Protein AF-0000000081548781 (afdb_homodimer)

Solvent-accessible surface area (backbone atoms only — not comparable to full-atom values): 22838 Å² total; per-residue (Å²): 124,79,72,76,80,77,74,66,79,88,56,51,27,60,67,35,46,53,49,27,53,53,40,47,52,51,44,53,51,49,54,46,47,46,33,45,69,74,48,73,27,69,34,95,73,59,92,58,48,63,16,21,35,42,41,17,63,51,26,35,45,49,10,48,46,49,34,33,42,48,24,67,35,22,80,77,68,47,96,65,56,68,68,59,28,49,48,49,29,53,51,34,42,48,52,11,49,52,33,33,52,52,13,52,50,29,39,52,49,33,29,58,76,67,71,45,85,73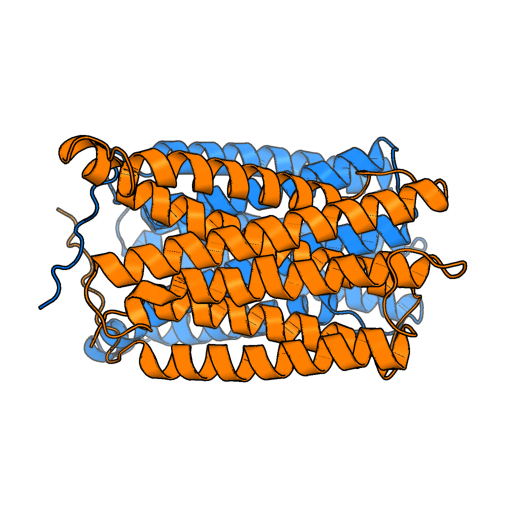,76,52,47,51,39,45,50,41,40,52,54,30,55,51,51,47,51,50,49,52,54,54,45,39,39,37,69,65,56,86,35,49,56,68,70,57,38,62,56,43,46,57,55,50,53,51,50,50,51,51,41,48,51,37,36,50,46,21,51,44,26,44,52,48,48,51,39,55,75,69,66,56,46,86,46,70,68,32,50,52,55,32,49,45,46,52,47,50,51,52,31,53,52,21,42,52,47,30,64,66,34,51,85,118,125,81,73,76,79,79,72,65,79,90,58,52,28,60,67,34,46,54,49,28,53,54,40,48,53,50,44,54,51,49,52,49,47,46,34,46,70,76,50,74,27,71,34,93,74,60,93,56,48,63,17,21,35,44,42,16,64,53,26,36,45,50,10,48,44,49,35,32,42,51,24,68,35,22,82,76,69,46,96,64,56,68,67,58,29,50,48,50,28,53,50,33,42,48,52,12,48,52,33,32,51,52,13,52,49,28,41,51,50,37,28,58,76,68,70,44,85,76,77,51,46,50,39,45,52,42,39,50,52,29,54,50,52,48,52,50,50,52,54,55,45,38,38,36,69,64,58,86,36,49,57,68,69,55,39,61,56,44,48,57,55,50,53,52,51,50,50,53,41,46,49,37,36,50,47,21,52,46,25,42,51,49,48,52,40,55,75,69,65,55,45,86,46,71,68,30,49,51,56,33,49,45,47,52,44,50,52,52,32,52,51,21,43,52,48,29,63,68,34,52,84,119

Organism: NCBI:txid168488

Secondary structure (DSSP, 8-state):
---------SS-SHHHHHHHHHHHHHHHHHHHIIIIIIS----SS-SSTHHHHTHHHHHHIIIIIIIHHHHHHHHHH--S-HHHHHHHHHHHHHHHHHHHHHHHHHHHHHHHHTTPPSS-SHHHHHHHHHHHHHHHHHHHHIIIIISS---HHHHHHHHHHHHHHHHHHHHHHHHHHHHHHHHHHHHTT-SSSHHHHHHHHHHHHHHHHHHHHHHHHHSPP-/---------SS-SHHHHHHHHHHHHHHHHHHHIIIIIIS----SS-SSTHHHHTHHHHHHIIIIIIIHHHHHHHHHH--S-HHHHHHHHHHHHHHHHHHHHHHHHHHHHHHHHTTPPSS-SHHHHHHHHHHHHHHHHHHHHIIIIISS---HHHHHHHHHHHHHHHHHHHHHHHHHHHHHHHHHHHHTT-SSSHHHHHHHHHHHHHHHHHHHHHHHHHSPP-

Radius of gyration: 22.08 Å; Cα contacts (8 Å, |Δi|>4): 566; chains: 2; bounding box: 52×59×49 Å

Foldseek 3Di:
DPPPPPDDPVDALVVLVVLLVVLLVVLLVLLCCLCVVVVVEADCDDPPLSNLLSLQLNLLCVQLQNLLLCLLLLVQPPPDDPLVSVVSNLVSLVS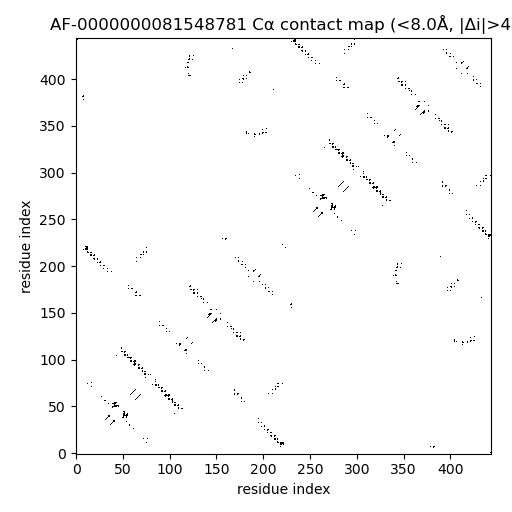SLVSNVSSVVSNVVSCVVVVHDPPPDPLNVLSVVLSVLSVVLSVVCCVCPPPPHDDPVVCVVCVVVSSVSSLVSSVSSLVSSLVVLVVVCVVVVHDPDPSNVSSVVSNVSSVSSSVSSVSNNVGDHD/DPPPPPDDPVDALVVLVVLLVVLLVVLLVLLCCLCVVVVVEADCDDPSLSNLLSLQLNLLCVQLQNLLLCLLLLVQPPPDDPLVSVVSSLVSLVSSLVSNVSSVVSNVVSCVVVVHDPPPDPLNVLSVVLSVLSVVLSVVCCVCPPPPHDDPVVCVVCVVVSSVSSLVSSVSSLVSSLVVLVVVCVVVVHDPDPSNVSSVVSNVSSVSSSVSSVSNNVGDHD

pLDDT: mean 95.09, std 9.78, range [26.06, 98.94]

Structure (mmCIF, N/CA/C/O backbone):
data_AF-0000000081548781-model_v1
#
loop_
_entity.id
_entity.type
_entity.pdbx_description
1 polymer 'ascorbate ferrireductase (transmembrane)'
#
loop_
_atom_site.group_PDB
_atom_site.id
_atom_site.type_symbol
_atom_site.label_atom_id
_atom_site.label_alt_id
_atom_site.label_comp_id
_atom_site.label_asym_id
_atom_site.label_entity_id
_atom_site.label_seq_id
_atom_site.pdbx_PDB_ins_code
_atom_site.Cartn_x
_atom_site.Cartn_y
_atom_site.Cartn_z
_atom_site.occupancy
_atom_site.B_iso_or_equiv
_atom_site.auth_seq_id
_atom_site.auth_comp_id
_atom_site.auth_asym_id
_atom_site.auth_atom_id
_atom_site.pdbx_PDB_model_num
ATOM 1 N N . MET A 1 1 ? 9.43 25.406 20.562 1 26.06 1 MET A N 1
ATOM 2 C CA . MET A 1 1 ? 8.195 24.969 19.906 1 26.06 1 MET A CA 1
ATOM 3 C C . MET A 1 1 ? 8.398 24.797 18.406 1 26.06 1 MET A C 1
ATOM 5 O O . MET A 1 1 ? 8.789 25.734 17.719 1 26.06 1 MET A O 1
ATOM 9 N N . ALA A 1 2 ? 8.82 23.688 18.062 1 42 2 ALA A N 1
ATOM 10 C CA . ALA A 1 2 ? 9.141 23.609 16.641 1 42 2 ALA A CA 1
ATOM 11 C C . ALA A 1 2 ? 7.98 24.109 15.781 1 42 2 ALA A C 1
ATOM 13 O O . ALA A 1 2 ? 6.828 23.719 16 1 42 2 ALA A O 1
ATOM 14 N N . PRO A 1 3 ? 8.094 25.125 15.055 1 40 3 PRO A N 1
ATOM 15 C CA . PRO A 1 3 ? 6.988 25.75 14.32 1 40 3 PRO A CA 1
ATOM 16 C C . PRO A 1 3 ? 6.211 24.75 13.469 1 40 3 PRO A C 1
ATOM 18 O O . PRO A 1 3 ? 6.781 23.766 12.984 1 40 3 PRO A O 1
ATOM 21 N N . LYS A 1 4 ? 4.949 24.516 13.805 1 49.53 4 LYS A N 1
ATOM 22 C CA . LYS A 1 4 ? 3.998 23.828 12.938 1 49.53 4 LYS A CA 1
ATOM 23 C C . LYS A 1 4 ? 4.223 24.203 11.477 1 49.53 4 LYS A C 1
ATOM 25 O O . LYS A 1 4 ? 4.258 25.391 11.133 1 49.53 4 LYS A O 1
ATOM 30 N N . ARG A 1 5 ? 5.027 23.422 10.75 1 53.31 5 ARG A N 1
ATOM 31 C CA . ARG A 1 5 ? 5.285 23.828 9.367 1 53.31 5 ARG A CA 1
ATOM 32 C C . ARG A 1 5 ? 3.98 24.078 8.625 1 53.31 5 ARG A C 1
ATOM 34 O O . ARG A 1 5 ? 3.146 23.188 8.492 1 53.31 5 ARG A O 1
ATOM 41 N N . ASN A 1 6 ? 3.418 25.203 8.734 1 62.44 6 ASN A N 1
ATOM 42 C CA . ASN A 1 6 ? 2.287 25.703 7.957 1 62.44 6 ASN A CA 1
ATOM 43 C C . ASN A 1 6 ? 2.543 25.594 6.457 1 62.44 6 ASN A C 1
ATOM 45 O O . ASN A 1 6 ? 3.072 26.531 5.848 1 62.44 6 ASN A O 1
ATOM 49 N N . TRP A 1 7 ? 2.436 24.359 6.016 1 70.19 7 TRP A N 1
ATOM 50 C CA . TRP A 1 7 ? 2.672 24.141 4.59 1 70.19 7 TRP A CA 1
ATOM 51 C C . TRP A 1 7 ? 1.555 24.766 3.756 1 70.19 7 TRP A C 1
ATOM 53 O O . TRP A 1 7 ? 0.375 24.641 4.09 1 70.19 7 TRP A O 1
ATOM 63 N N . SER A 1 8 ? 1.914 25.641 2.818 1 76.69 8 SER A N 1
ATOM 64 C CA . SER A 1 8 ? 0.978 26.141 1.818 1 76.69 8 SER A CA 1
ATOM 65 C C . SER A 1 8 ? 1.108 25.375 0.506 1 76.69 8 SER A C 1
ATOM 67 O O . SER A 1 8 ? 2.188 25.344 -0.09 1 76.69 8 SER A O 1
ATOM 69 N N . TYR A 1 9 ? 0.152 24.75 0.013 1 81.25 9 TYR A N 1
ATOM 70 C CA . TYR A 1 9 ? 0.19 23.938 -1.207 1 81.25 9 TYR A CA 1
ATOM 71 C C . TYR A 1 9 ? -0.24 24.766 -2.414 1 81.25 9 TYR A C 1
ATOM 73 O O . TYR A 1 9 ? -0.023 24.359 -3.559 1 81.25 9 TYR A O 1
ATOM 81 N N . GLY A 1 10 ? -0.617 25.891 -2.264 1 75.38 10 GLY A N 1
ATOM 82 C CA . GLY A 1 10 ? -0.951 26.828 -3.334 1 75.38 10 GLY A CA 1
ATOM 83 C C . GLY A 1 10 ? -2.275 26.516 -4.004 1 75.38 10 GLY A C 1
ATOM 84 O O . GLY A 1 10 ? -2.742 27.266 -4.855 1 75.38 10 GLY A O 1
ATOM 85 N N . GLY A 1 11 ? -2.904 25.297 -3.723 1 79.88 11 GLY A N 1
ATOM 86 C CA . GLY A 1 11 ? -4.16 24.953 -4.363 1 79.88 11 GLY A CA 1
ATOM 87 C C . GLY A 1 11 ? -5.066 24.109 -3.482 1 79.88 11 GLY A C 1
ATOM 88 O O . GLY A 1 11 ? -4.656 23.672 -2.408 1 79.88 11 GLY A O 1
ATOM 89 N N . GLY A 1 12 ? -6.387 23.969 -4.105 1 85.94 12 GLY A N 1
ATOM 90 C CA . GLY A 1 12 ? -7.383 23.203 -3.369 1 85.94 12 GLY A CA 1
ATOM 91 C C . GLY A 1 12 ? -7.508 21.766 -3.846 1 85.94 12 GLY A C 1
ATOM 92 O O . GLY A 1 12 ? -6.723 21.312 -4.684 1 85.94 12 GLY A O 1
ATOM 93 N N . PRO A 1 13 ? -8.367 21.062 -3.287 1 90.38 13 PRO A N 1
ATOM 94 C CA . PRO A 1 13 ? -8.508 19.625 -3.555 1 90.38 13 PRO A CA 1
ATOM 95 C C . PRO A 1 13 ? -9.273 19.344 -4.844 1 90.38 13 PRO A C 1
ATOM 97 O O . PRO A 1 13 ? -9.297 18.203 -5.309 1 90.38 13 PRO A O 1
ATOM 100 N N . PHE A 1 14 ? -9.742 20.312 -5.504 1 88.56 14 PHE A N 1
ATOM 101 C CA . PHE A 1 14 ? -10.68 20.125 -6.605 1 88.56 14 PHE A CA 1
ATOM 102 C C . PHE A 1 14 ? -10.039 19.312 -7.73 1 88.56 14 PHE A C 1
ATOM 104 O O . PHE A 1 14 ? -10.609 18.328 -8.195 1 88.56 14 PHE A O 1
ATOM 111 N N . PRO A 1 15 ? -8.883 19.609 -8.219 1 92.38 15 PRO A N 1
ATOM 112 C CA . PRO A 1 15 ? -8.289 18.828 -9.305 1 92.38 15 PRO A CA 1
ATOM 113 C C . PRO A 1 15 ? -8.086 17.359 -8.914 1 92.38 15 PRO A C 1
ATOM 115 O O . PRO A 1 15 ? -8.336 16.453 -9.727 1 92.38 15 PRO A O 1
ATOM 118 N N . ALA A 1 16 ? -7.621 17.156 -7.715 1 94.75 16 ALA A N 1
ATOM 119 C CA . ALA A 1 16 ? -7.398 15.781 -7.254 1 94.75 16 ALA A CA 1
ATOM 120 C C . ALA A 1 16 ? -8.711 15.016 -7.168 1 94.75 16 ALA A C 1
ATOM 122 O O . ALA A 1 16 ? -8.773 13.828 -7.512 1 94.75 16 ALA A O 1
ATOM 123 N N . THR A 1 17 ? -9.75 15.672 -6.781 1 95.06 17 THR A N 1
ATOM 124 C CA . THR A 1 17 ? -11.062 15.039 -6.66 1 95.06 17 THR A CA 1
ATOM 125 C C . THR A 1 17 ? -11.617 14.688 -8.031 1 95.06 17 THR A C 1
ATOM 127 O O . THR A 1 17 ? -12.148 13.594 -8.227 1 95.06 17 THR A O 1
ATOM 130 N N . VAL A 1 18 ? -11.531 15.562 -8.922 1 96.25 18 VAL A N 1
ATOM 131 C CA . VAL A 1 18 ? -12.008 15.32 -10.281 1 96.25 18 VAL A CA 1
ATOM 132 C C . VAL A 1 18 ? -11.242 14.148 -10.898 1 96.25 18 VAL A C 1
ATOM 134 O O . VAL A 1 18 ? -11.844 13.258 -11.5 1 96.25 18 VAL A O 1
ATOM 137 N N . PHE A 1 19 ? -9.984 14.18 -10.727 1 97.75 19 PHE A N 1
ATOM 138 C CA . PHE A 1 19 ? -9.156 13.094 -11.25 1 97.75 19 PHE A CA 1
ATOM 139 C C . PHE A 1 19 ? -9.547 11.766 -10.617 1 97.75 19 PHE A C 1
ATOM 141 O O . PHE A 1 19 ? -9.641 10.742 -11.305 1 97.75 19 PHE A O 1
ATOM 148 N N . ALA A 1 20 ? -9.766 11.75 -9.312 1 98 20 ALA A N 1
ATOM 149 C CA . ALA A 1 20 ? -10.188 10.539 -8.617 1 98 20 ALA A CA 1
ATOM 150 C C . ALA A 1 20 ? -11.469 9.969 -9.219 1 98 20 ALA A C 1
ATOM 152 O O . ALA A 1 20 ? -11.586 8.758 -9.422 1 98 20 ALA A O 1
ATOM 153 N N . HIS A 1 21 ? -12.398 10.789 -9.562 1 98.25 21 HIS A N 1
ATOM 154 C CA . HIS A 1 21 ? -13.672 10.336 -10.094 1 98.25 21 HIS A CA 1
ATOM 155 C C . HIS A 1 21 ? -13.523 9.82 -11.523 1 98.25 21 HIS A C 1
ATOM 157 O O . HIS A 1 21 ? -14.188 8.859 -11.922 1 98.25 21 HIS A O 1
ATOM 163 N N . LEU A 1 22 ? -12.656 10.477 -12.281 1 98.62 22 LEU A N 1
ATOM 164 C CA . LEU A 1 22 ? -12.383 9.984 -13.625 1 98.62 22 LEU A CA 1
ATOM 165 C C . LEU A 1 22 ? -11.727 8.609 -13.578 1 98.62 22 LEU A C 1
ATOM 167 O O . LEU A 1 22 ? -12.094 7.715 -14.344 1 98.62 22 LEU A O 1
ATOM 171 N N . VAL A 1 23 ? -10.844 8.453 -12.664 1 98.81 23 VAL A N 1
ATOM 172 C CA . VAL A 1 23 ? -10.156 7.176 -12.5 1 98.81 23 VAL A CA 1
ATOM 173 C C . VAL A 1 23 ? -11.141 6.113 -12.016 1 98.81 23 VAL A C 1
ATOM 175 O O . VAL A 1 23 ? -11.07 4.957 -12.445 1 98.81 23 VAL A O 1
ATOM 178 N N . ALA A 1 24 ? -12.039 6.52 -11.172 1 98.75 24 ALA A N 1
ATOM 179 C CA . ALA A 1 24 ? -13.055 5.586 -10.68 1 98.75 24 ALA A CA 1
ATOM 180 C C . ALA A 1 24 ? -13.891 5.039 -11.828 1 98.75 24 ALA A C 1
ATOM 182 O O . ALA A 1 24 ? -14.164 3.838 -11.891 1 98.75 24 ALA A O 1
ATOM 183 N N . VAL A 1 25 ? -14.266 5.879 -12.719 1 98.75 25 VAL A N 1
ATOM 184 C CA . VAL A 1 25 ? -15.047 5.457 -13.875 1 98.75 25 VAL A CA 1
ATOM 185 C C . VAL A 1 25 ? -14.234 4.48 -14.727 1 98.75 25 VAL A C 1
ATOM 187 O O . VAL A 1 25 ? -14.75 3.451 -15.156 1 98.75 25 VAL A O 1
ATOM 190 N N . ALA A 1 26 ? -13.023 4.793 -14.922 1 98.81 26 ALA A N 1
ATOM 191 C CA . ALA A 1 26 ? -12.148 3.918 -15.688 1 98.81 26 ALA A CA 1
ATOM 192 C C . ALA A 1 26 ? -11.992 2.562 -15.008 1 98.81 26 ALA A C 1
ATOM 194 O O . ALA A 1 26 ? -11.992 1.522 -15.672 1 98.81 26 ALA A O 1
ATOM 195 N N . LEU A 1 27 ? -11.875 2.584 -13.727 1 98.94 27 LEU A N 1
ATOM 196 C CA . LEU A 1 27 ? -11.727 1.354 -12.961 1 98.94 27 LEU A CA 1
ATOM 197 C C . LEU A 1 27 ? -12.969 0.477 -13.086 1 98.94 27 LEU A C 1
ATOM 199 O O . LEU A 1 27 ? -12.859 -0.731 -13.312 1 98.94 27 LEU A O 1
ATOM 203 N N . ILE A 1 28 ? -14.102 1.101 -12.953 1 98.75 28 ILE A N 1
ATOM 204 C CA . ILE A 1 28 ? -15.352 0.355 -13.07 1 98.75 28 ILE A CA 1
ATOM 205 C C . ILE A 1 28 ? -15.453 -0.268 -14.461 1 98.75 28 ILE A C 1
ATOM 207 O O . ILE A 1 28 ? -15.781 -1.449 -14.602 1 98.75 28 ILE A O 1
ATOM 211 N N . THR A 1 29 ? -15.094 0.5 -15.43 1 98.62 29 THR A N 1
ATOM 212 C CA . THR A 1 29 ? -15.156 0.019 -16.812 1 98.62 29 THR A CA 1
ATOM 213 C C . THR A 1 29 ? -14.195 -1.146 -17.016 1 98.62 29 THR A C 1
ATOM 215 O O . THR A 1 29 ? -14.586 -2.191 -17.547 1 98.62 29 THR A O 1
ATOM 218 N N . LEU A 1 30 ? -12.969 -1.044 -16.578 1 98.69 30 LEU A N 1
ATOM 219 C CA . LEU A 1 30 ? -11.953 -2.07 -16.797 1 98.69 30 LEU A CA 1
ATOM 220 C C . LEU A 1 30 ? -12.32 -3.357 -16.062 1 98.69 30 LEU A C 1
ATOM 222 O O . LEU A 1 30 ? -12.164 -4.453 -16.609 1 98.69 30 LEU A O 1
ATOM 226 N N . VAL A 1 31 ? -12.773 -3.242 -14.859 1 98.69 31 VAL A N 1
ATOM 227 C CA . VAL A 1 31 ? -13.055 -4.441 -14.086 1 98.69 31 VAL A CA 1
ATOM 228 C C . VAL A 1 31 ? -14.281 -5.152 -14.656 1 98.69 31 VAL A C 1
ATOM 230 O O . VAL A 1 31 ? -14.344 -6.387 -14.664 1 98.69 31 VAL A O 1
ATOM 233 N N . LEU A 1 32 ? -15.227 -4.387 -15.141 1 98.44 32 LEU A N 1
ATOM 234 C CA . LEU A 1 32 ? -16.391 -5.004 -15.766 1 98.44 32 LEU A CA 1
ATOM 235 C C . LEU A 1 32 ? -16 -5.695 -17.062 1 98.44 32 LEU A C 1
ATOM 237 O O . LEU A 1 32 ? -16.469 -6.809 -17.344 1 98.44 32 LEU A O 1
ATOM 241 N N . VAL A 1 33 ? -15.203 -5.047 -17.859 1 98.44 33 VAL A N 1
ATOM 242 C CA . VAL A 1 33 ? -14.727 -5.688 -19.078 1 98.44 33 VAL A CA 1
ATOM 243 C C . VAL A 1 33 ? -13.977 -6.973 -18.719 1 98.44 33 VAL A C 1
ATOM 245 O O . VAL A 1 33 ? -14.188 -8.008 -19.359 1 98.44 33 VAL A O 1
ATOM 248 N N . TRP A 1 34 ? -13.133 -6.934 -17.719 1 98.69 34 TRP A N 1
ATOM 249 C CA . TRP A 1 34 ? -12.367 -8.094 -17.297 1 98.69 34 TRP A CA 1
ATOM 250 C C . TRP A 1 34 ? -13.289 -9.242 -16.891 1 98.69 34 TRP A C 1
ATOM 252 O O . TRP A 1 34 ? -13.188 -10.352 -17.422 1 98.69 34 TRP A O 1
ATOM 262 N N . LEU A 1 35 ? -14.219 -9 -16.094 1 98.5 35 LEU A N 1
ATOM 263 C CA . LEU A 1 35 ? -15.016 -10.047 -15.469 1 98.5 35 LEU A CA 1
ATOM 264 C C . LEU A 1 35 ? -16.109 -10.539 -16.406 1 98.5 35 LEU A C 1
ATOM 266 O O . LEU A 1 35 ? -16.438 -11.727 -16.422 1 98.5 35 LEU A O 1
ATOM 270 N N . LEU A 1 36 ? -16.641 -9.641 -17.234 1 97.94 36 LEU A N 1
ATOM 271 C CA . LEU A 1 36 ? -17.75 -10.016 -18.109 1 97.94 36 LEU A CA 1
ATOM 272 C C . LEU A 1 36 ? -17.219 -10.602 -19.422 1 97.94 36 LEU A C 1
ATOM 274 O O . LEU A 1 36 ? -17.719 -11.617 -19.906 1 97.94 36 LEU A O 1
ATOM 278 N N . HIS A 1 37 ? -16.25 -10 -19.984 1 97.88 37 HIS A N 1
ATOM 279 C CA . HIS A 1 37 ? -15.766 -10.414 -21.297 1 97.88 37 HIS A CA 1
ATOM 280 C C . HIS A 1 37 ? -14.719 -11.508 -21.172 1 97.88 37 HIS A C 1
ATOM 282 O O . HIS A 1 37 ? -14.789 -12.523 -21.875 1 97.88 37 HIS A O 1
ATOM 288 N N . PHE A 1 38 ? -13.812 -11.406 -20.25 1 98.06 38 PHE A N 1
ATOM 289 C CA . PHE A 1 38 ? -12.703 -12.344 -20.188 1 98.06 38 PHE A CA 1
ATOM 290 C C . PHE A 1 38 ? -12.992 -13.477 -19.219 1 98.06 38 PHE A C 1
ATOM 292 O O . PHE A 1 38 ? -12.406 -14.555 -19.328 1 98.06 38 PHE A O 1
ATOM 299 N N . ARG A 1 39 ? -13.883 -13.227 -18.234 1 97.75 39 ARG A N 1
ATOM 300 C CA . ARG A 1 39 ? -14.078 -14.219 -17.188 1 97.75 39 ARG A CA 1
ATOM 301 C C . ARG A 1 39 ? -15.523 -14.719 -17.172 1 97.75 39 ARG A C 1
ATOM 303 O O . ARG A 1 39 ? -15.977 -15.273 -16.156 1 97.75 39 ARG A O 1
ATOM 310 N N . GLU A 1 40 ? -16.281 -14.438 -18.141 1 97.25 40 GLU A N 1
ATOM 311 C CA . GLU A 1 40 ? -17.562 -15.047 -18.469 1 97.25 40 GLU A CA 1
ATOM 312 C C . GLU A 1 40 ? -18.641 -14.625 -17.484 1 97.25 40 GLU A C 1
ATOM 314 O O . GLU A 1 40 ? -19.609 -15.359 -17.281 1 97.25 40 GLU A O 1
ATOM 319 N N . GLY A 1 41 ? -18.406 -13.609 -16.688 1 97.94 41 GLY A N 1
ATOM 320 C CA . GLY A 1 41 ? -19.484 -13.016 -15.914 1 97.94 41 GLY A CA 1
ATOM 321 C C . GLY A 1 41 ? -19.469 -13.43 -14.453 1 97.94 41 GLY A C 1
ATOM 322 O O . GLY A 1 41 ? -18.438 -13.906 -13.945 1 97.94 41 GLY A O 1
ATOM 323 N N . LEU A 1 42 ? -20.547 -13.156 -13.773 1 97.94 42 LEU A N 1
ATOM 324 C CA . LEU A 1 42 ? -20.703 -13.375 -12.336 1 97.94 42 LEU A CA 1
ATOM 325 C C . LEU A 1 42 ? -21.953 -14.203 -12.055 1 97.94 42 LEU A C 1
ATOM 327 O O . LEU A 1 42 ? -22.969 -14.07 -12.734 1 97.94 42 LEU A O 1
ATOM 331 N N . ALA A 1 43 ? -21.859 -15.055 -11.031 1 97.62 43 ALA A N 1
ATOM 332 C CA . ALA A 1 43 ? -23.016 -15.82 -10.555 1 97.62 43 ALA A CA 1
ATOM 333 C C . ALA A 1 43 ? -22.766 -16.344 -9.133 1 97.62 43 ALA A C 1
ATOM 335 O O . ALA A 1 43 ? -21.672 -16.781 -8.805 1 97.62 43 ALA A O 1
ATOM 336 N N . PHE A 1 44 ? -23.812 -16.297 -8.297 1 97.12 44 PHE A N 1
ATOM 337 C CA . PHE A 1 44 ? -23.688 -16.812 -6.941 1 97.12 44 PHE A CA 1
ATOM 338 C C . PHE A 1 44 ? -23.75 -18.328 -6.934 1 97.12 44 PHE A C 1
ATOM 340 O O . PHE A 1 44 ? -23.297 -18.969 -5.988 1 97.12 44 PHE A O 1
ATOM 347 N N . LYS A 1 45 ? -24.5 -18.812 -7.875 1 96.88 45 LYS A N 1
ATOM 348 C CA . LYS A 1 45 ? -24.594 -20.25 -8.109 1 96.88 45 LYS A CA 1
ATOM 349 C C . LYS A 1 45 ? -24.328 -20.578 -9.57 1 96.88 45 LYS A C 1
ATOM 351 O O . LYS A 1 45 ? -24.922 -19.984 -10.469 1 96.88 45 LYS A O 1
ATOM 356 N N . SER A 1 46 ? -23.344 -21.453 -9.734 1 96.94 46 SER A N 1
ATOM 357 C CA . SER A 1 46 ? -22.984 -21.828 -11.094 1 96.94 46 SER A CA 1
ATOM 358 C C . SER A 1 46 ? -22.156 -23.109 -11.102 1 96.94 46 SER A C 1
ATOM 360 O O . SER A 1 46 ? -21.422 -23.391 -10.148 1 96.94 46 SER A O 1
ATOM 362 N N . ASP A 1 47 ? -22.203 -23.859 -12.164 1 96.75 47 ASP A N 1
ATOM 363 C CA . ASP A 1 47 ? -21.312 -25 -12.367 1 96.75 47 ASP A CA 1
ATOM 364 C C . ASP A 1 47 ? -19.891 -24.547 -12.664 1 96.75 47 ASP A C 1
ATOM 366 O O . ASP A 1 47 ? -18.922 -25.25 -12.336 1 96.75 47 ASP A O 1
ATOM 370 N N . ASN A 1 48 ? -19.812 -23.391 -13.289 1 97.25 48 ASN A N 1
ATOM 371 C CA . ASN A 1 48 ? -18.531 -22.719 -13.43 1 97.25 48 ASN A CA 1
ATOM 372 C C . ASN A 1 48 ? -18.188 -21.891 -12.195 1 97.25 48 ASN A C 1
ATOM 374 O O . ASN A 1 48 ? -18.594 -20.719 -12.102 1 97.25 48 ASN A O 1
ATOM 378 N N . LYS A 1 49 ? -17.406 -22.391 -11.312 1 97.88 49 LYS A N 1
ATOM 379 C CA . LYS A 1 49 ? -17.156 -21.797 -10 1 97.88 49 LYS A CA 1
ATOM 380 C C . LYS A 1 49 ? -16.406 -20.484 -10.125 1 97.88 49 LYS A C 1
ATOM 382 O O . LYS A 1 49 ? -16.469 -19.641 -9.234 1 97.88 49 LYS A O 1
ATOM 387 N N . ALA A 1 50 ? -15.727 -20.328 -11.227 1 97.56 50 ALA A N 1
ATOM 388 C CA . ALA A 1 50 ? -15 -19.078 -11.453 1 97.56 50 ALA A CA 1
ATOM 389 C C . ALA A 1 50 ? -15.938 -17.875 -11.445 1 97.56 50 ALA A C 1
ATOM 391 O O . ALA A 1 50 ? -15.547 -16.766 -11.078 1 97.56 50 ALA A O 1
ATOM 392 N N . LYS A 1 51 ? -17.141 -18.094 -11.859 1 98.38 51 LYS A N 1
ATOM 393 C CA . LYS A 1 51 ? -18.125 -17.016 -11.867 1 98.38 51 LYS A CA 1
ATOM 394 C C . LYS A 1 51 ? -18.484 -16.578 -10.445 1 98.38 51 LYS A C 1
ATOM 396 O O . LYS A 1 51 ? -18.828 -15.422 -10.219 1 98.38 51 LYS A O 1
ATOM 401 N N . ILE A 1 52 ? -18.438 -17.5 -9.539 1 98.56 52 ILE A N 1
ATOM 402 C CA . ILE A 1 52 ? -18.656 -17.172 -8.133 1 98.56 52 ILE A CA 1
ATOM 403 C C . ILE A 1 52 ? -17.5 -16.312 -7.617 1 98.56 52 ILE A C 1
ATOM 405 O O . ILE A 1 52 ? -17.719 -15.312 -6.938 1 98.56 52 ILE A O 1
ATOM 409 N N . PHE A 1 53 ? -16.312 -16.719 -7.992 1 98.69 53 PHE A N 1
ATOM 410 C CA . PHE A 1 53 ? -15.125 -15.969 -7.594 1 98.69 53 PHE A CA 1
ATOM 411 C C . PHE A 1 53 ? -15.203 -14.531 -8.094 1 98.69 53 PHE A C 1
ATOM 413 O O . PHE A 1 53 ? -14.812 -13.594 -7.383 1 98.69 53 PHE A O 1
ATOM 420 N N . ASN A 1 54 ? -15.734 -14.344 -9.258 1 98.75 54 ASN A N 1
ATOM 421 C CA . ASN A 1 54 ? -15.727 -13.039 -9.922 1 98.75 54 ASN A CA 1
ATOM 422 C C . ASN A 1 54 ? -16.5 -12 -9.125 1 98.75 54 ASN A C 1
ATOM 424 O O . ASN A 1 54 ? -16.297 -10.797 -9.297 1 98.75 54 ASN A O 1
ATOM 428 N N . ILE A 1 55 ? -17.328 -12.438 -8.234 1 98.81 55 ILE A N 1
ATOM 429 C CA . ILE A 1 55 ? -18.094 -11.531 -7.379 1 98.81 55 ILE A CA 1
ATOM 430 C C . ILE A 1 55 ? -17.156 -10.844 -6.395 1 98.81 55 ILE A C 1
ATOM 432 O O . ILE A 1 55 ? -17.344 -9.664 -6.078 1 98.81 55 ILE A O 1
ATOM 436 N N . HIS A 1 56 ? -16.172 -11.555 -6 1 98.88 56 HIS A N 1
ATOM 437 C CA . HIS A 1 56 ? -15.258 -11.086 -4.961 1 98.88 56 HIS A CA 1
ATOM 438 C C . HIS A 1 56 ? -14.461 -9.875 -5.43 1 98.88 56 HIS A C 1
ATOM 440 O O . HIS A 1 56 ? -14.555 -8.797 -4.832 1 98.88 56 HIS A O 1
ATOM 446 N N . PRO A 1 57 ? -13.672 -9.961 -6.52 1 98.88 57 PRO A N 1
ATOM 447 C CA . PRO A 1 57 ? -12.914 -8.766 -6.906 1 98.88 57 PRO A CA 1
ATOM 448 C C . PRO A 1 57 ? -13.812 -7.586 -7.27 1 98.88 57 PRO A C 1
ATOM 450 O O . PRO A 1 57 ? -13.438 -6.434 -7.047 1 98.88 57 PRO A O 1
ATOM 453 N N . LEU A 1 58 ? -14.961 -7.852 -7.828 1 98.88 58 LEU A N 1
ATOM 454 C CA . LEU A 1 58 ? -15.859 -6.766 -8.188 1 98.88 58 LEU A CA 1
ATOM 455 C C . LEU A 1 58 ? -16.312 -6 -6.953 1 98.88 58 LEU A C 1
ATOM 457 O O . LEU A 1 58 ? -16.172 -4.777 -6.887 1 98.88 58 LEU A O 1
ATOM 461 N N . LEU A 1 59 ? -16.828 -6.727 -6.008 1 98.94 59 LEU A N 1
ATOM 462 C CA . LEU A 1 59 ? -17.406 -6.078 -4.836 1 98.94 59 LEU A CA 1
ATOM 463 C C . LEU A 1 59 ? -16.328 -5.469 -3.957 1 98.94 59 LEU A C 1
ATOM 465 O O . LEU A 1 59 ? -16.531 -4.43 -3.328 1 98.94 59 LEU A O 1
ATOM 469 N N . MET A 1 60 ? -15.172 -6.105 -3.912 1 98.94 60 MET A N 1
ATOM 470 C CA . MET A 1 60 ? -14.078 -5.531 -3.129 1 98.94 60 MET A CA 1
ATOM 471 C C . MET A 1 60 ? -13.594 -4.227 -3.75 1 98.94 60 MET A C 1
ATOM 473 O O . MET A 1 60 ? -13.297 -3.268 -3.033 1 98.94 60 MET A O 1
ATOM 477 N N . LEU A 1 61 ? -13.508 -4.18 -5.055 1 98.94 61 LEU A N 1
ATOM 478 C CA . LEU A 1 61 ? -13.102 -2.951 -5.727 1 98.94 61 LEU A CA 1
ATOM 479 C C . LEU A 1 61 ? -14.148 -1.856 -5.543 1 98.94 61 LEU A C 1
ATOM 481 O O . LEU A 1 61 ? -13.812 -0.731 -5.168 1 98.94 61 LEU A O 1
ATOM 485 N N . LEU A 1 62 ? -15.398 -2.16 -5.789 1 98.88 62 LEU A N 1
ATOM 486 C CA . LEU A 1 62 ? -16.469 -1.17 -5.66 1 98.88 62 LEU A CA 1
ATOM 487 C C . LEU A 1 62 ? -16.594 -0.692 -4.219 1 98.88 62 LEU A C 1
ATOM 489 O O . LEU A 1 62 ? -16.703 0.51 -3.965 1 98.88 62 LEU A O 1
ATOM 493 N N . GLY A 1 63 ? -16.547 -1.623 -3.334 1 98.81 63 GLY A N 1
ATOM 494 C CA . GLY A 1 63 ? -16.781 -1.306 -1.934 1 98.81 63 GLY A CA 1
ATOM 495 C C . GLY A 1 63 ? -15.555 -0.715 -1.251 1 98.81 63 GLY A C 1
ATOM 496 O O . GLY A 1 63 ? -15.531 0.475 -0.932 1 98.81 63 GLY A O 1
ATOM 497 N N . PHE A 1 64 ? -14.492 -1.472 -1.151 1 98.75 64 PHE A N 1
ATOM 498 C CA . PHE A 1 64 ? -13.391 -1.161 -0.248 1 98.75 64 PHE A CA 1
ATOM 499 C C . PHE A 1 64 ? -12.383 -0.233 -0.919 1 98.75 64 PHE A C 1
ATOM 501 O O . PHE A 1 64 ? -11.531 0.357 -0.25 1 98.75 64 PHE A O 1
ATOM 508 N N . VAL A 1 65 ? -12.492 -0.056 -2.232 1 98.88 65 VAL A N 1
ATOM 509 C CA . VAL A 1 65 ? -11.602 0.897 -2.885 1 98.88 65 VAL A CA 1
ATOM 510 C C . VAL A 1 65 ? -12.383 2.145 -3.289 1 98.88 65 VAL A C 1
ATOM 512 O O . VAL A 1 65 ? -12.172 3.225 -2.736 1 98.88 65 VAL A O 1
ATOM 515 N N . LEU A 1 66 ? -13.383 1.966 -4.09 1 98.94 66 LEU A N 1
ATOM 516 C CA . LEU A 1 66 ? -14.008 3.121 -4.723 1 98.94 66 LEU A CA 1
ATOM 517 C C . LEU A 1 66 ? -14.984 3.803 -3.768 1 98.94 66 LEU A C 1
ATOM 519 O O . LEU A 1 66 ? -14.883 5.008 -3.521 1 98.94 66 LEU A O 1
ATOM 523 N N . ILE A 1 67 ? -15.922 3.07 -3.215 1 98.88 67 ILE A N 1
ATOM 524 C CA . ILE A 1 67 ? -16.922 3.666 -2.33 1 98.88 67 ILE A CA 1
ATOM 525 C C . ILE A 1 67 ? -16.25 4.145 -1.046 1 98.88 67 ILE A C 1
ATOM 527 O O . ILE A 1 67 ? -16.547 5.23 -0.546 1 98.88 67 ILE A O 1
ATOM 531 N N . SER A 1 68 ? -15.367 3.318 -0.505 1 98.81 68 SER A N 1
ATOM 532 C CA . SER A 1 68 ? -14.641 3.746 0.684 1 98.81 68 SER A CA 1
ATOM 533 C C . SER A 1 68 ? -13.805 4.988 0.403 1 98.81 68 SER A C 1
ATOM 535 O O . SER A 1 68 ? -13.688 5.871 1.254 1 98.81 68 SER A O 1
ATOM 537 N N . GLY A 1 69 ? -13.133 5.012 -0.792 1 98.75 69 GLY A N 1
ATOM 538 C CA . GLY A 1 69 ? -12.414 6.211 -1.184 1 98.75 69 GLY A CA 1
ATOM 539 C C . GLY A 1 69 ? -13.297 7.441 -1.271 1 98.75 69 GLY A C 1
ATOM 540 O O . GLY A 1 69 ? -12.922 8.516 -0.795 1 98.75 69 GLY A O 1
ATOM 541 N N . GLU A 1 70 ? -14.453 7.273 -1.837 1 98.31 70 GLU A N 1
ATOM 542 C CA . GLU A 1 70 ? -15.414 8.367 -1.909 1 98.31 70 GLU A CA 1
ATOM 543 C C . GLU A 1 70 ? -15.844 8.82 -0.516 1 98.31 70 GLU A C 1
ATOM 545 O O . GLU A 1 70 ? -15.953 10.023 -0.256 1 98.31 70 GLU A O 1
ATOM 550 N N . ALA A 1 71 ? -16.094 7.875 0.33 1 98.62 71 ALA A N 1
ATOM 551 C CA . ALA A 1 71 ? -16.484 8.188 1.705 1 98.62 71 ALA A CA 1
ATOM 552 C C . ALA A 1 71 ? -15.406 9.023 2.393 1 98.62 71 ALA A C 1
ATOM 554 O O . ALA A 1 71 ? -15.719 9.961 3.131 1 98.62 71 ALA A O 1
ATOM 555 N N . THR A 1 72 ? -14.172 8.68 2.141 1 97.94 72 THR A N 1
ATOM 556 C CA . THR A 1 72 ? -13.031 9.367 2.736 1 97.94 72 THR A CA 1
ATOM 557 C C . THR A 1 72 ? -12.953 10.812 2.248 1 97.94 72 THR A C 1
ATOM 559 O O . THR A 1 72 ? -12.562 11.703 3 1 97.94 72 THR A O 1
ATOM 562 N N . MET A 1 73 ? -13.422 11.062 1.05 1 97.19 73 MET A N 1
ATOM 563 C CA . MET A 1 73 ? -13.289 12.383 0.447 1 97.19 73 MET A CA 1
ATOM 564 C C . MET A 1 73 ? -14.539 13.219 0.688 1 97.19 73 MET A C 1
ATOM 566 O O . MET A 1 73 ? -14.594 14.391 0.301 1 97.19 73 MET A O 1
ATOM 570 N N . THR A 1 74 ? -15.531 12.734 1.355 1 95.25 74 THR A N 1
ATOM 571 C CA . THR A 1 74 ? -16.859 13.344 1.45 1 95.25 74 THR A CA 1
ATOM 572 C C . THR A 1 74 ? -16.766 14.742 2.059 1 95.25 74 THR A C 1
ATOM 574 O O . THR A 1 74 ? -17.484 15.648 1.66 1 95.25 74 THR A O 1
ATOM 577 N N . TYR A 1 75 ? -15.867 14.945 2.998 1 91.94 75 TYR A N 1
ATOM 578 C CA . TYR A 1 75 ? -15.781 16.219 3.695 1 91.94 75 TYR A CA 1
ATOM 579 C C . TYR A 1 75 ? -15.25 17.312 2.771 1 91.94 75 TYR A C 1
ATOM 581 O O . TYR A 1 75 ? -15.375 18.5 3.07 1 91.94 75 TYR A O 1
ATOM 589 N N . LYS A 1 76 ? -14.672 16.844 1.627 1 90.75 76 LYS A N 1
ATOM 590 C CA . LYS A 1 76 ? -14.133 17.781 0.647 1 90.75 76 LYS A CA 1
ATOM 591 C C . LYS A 1 76 ? -15.016 17.859 -0.593 1 90.75 76 LYS A C 1
ATOM 593 O O . LYS A 1 76 ? -15 18.844 -1.321 1 90.75 76 LYS A O 1
ATOM 598 N N . THR A 1 77 ? -15.789 16.859 -0.784 1 89.81 77 THR A N 1
ATOM 599 C CA . THR A 1 77 ? -16.469 16.75 -2.07 1 89.81 77 THR A CA 1
ATOM 600 C C . THR A 1 77 ? -17.938 17.109 -1.938 1 89.81 77 THR A C 1
ATOM 602 O O . THR A 1 77 ? -18.594 17.438 -2.928 1 89.81 77 THR A O 1
ATOM 605 N N . VAL A 1 78 ? -18.453 17.016 -0.804 1 89.5 78 VAL A N 1
ATOM 606 C CA . VAL A 1 78 ? -19.875 17.328 -0.595 1 89.5 78 VAL A CA 1
ATOM 607 C C . VAL A 1 78 ? -20 18.75 -0.038 1 89.5 78 VAL A C 1
ATOM 609 O O . VAL A 1 78 ? -19.656 19 1.117 1 89.5 78 VAL A O 1
ATOM 612 N N . PRO A 1 79 ? -20.516 19.609 -0.887 1 89.06 79 PRO A N 1
ATOM 613 C CA . PRO A 1 79 ? -20.719 20.984 -0.41 1 89.06 79 PRO A CA 1
ATOM 614 C C . PRO A 1 79 ? -21.938 21.125 0.501 1 89.06 79 PRO A C 1
ATOM 616 O O . PRO A 1 79 ? -23.016 21.484 0.039 1 89.06 79 PRO A O 1
ATOM 619 N N . SER A 1 80 ? -21.859 20.719 1.67 1 89.06 80 SER A N 1
ATOM 620 C CA . SER A 1 80 ? -22.969 20.734 2.629 1 89.06 80 SER A CA 1
A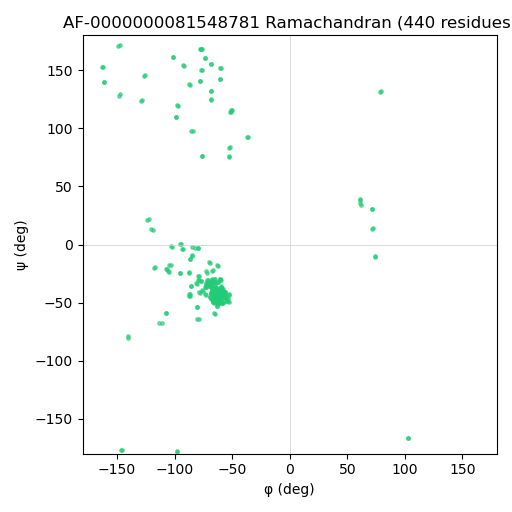TOM 621 C C . SER A 1 80 ? -22.453 20.984 4.047 1 89.06 80 SER A C 1
ATOM 623 O O . SER A 1 80 ? -21.281 21.312 4.242 1 89.06 80 SER A O 1
ATOM 625 N N . ILE A 1 81 ? -23.422 20.938 4.941 1 88.56 81 ILE A N 1
ATOM 626 C CA . ILE A 1 81 ? -23.062 21.125 6.344 1 88.56 81 ILE A CA 1
ATOM 627 C C . ILE A 1 81 ? -22.359 19.875 6.871 1 88.56 81 ILE A C 1
ATOM 629 O O . ILE A 1 81 ? -22.516 18.781 6.316 1 88.56 81 ILE A O 1
ATOM 633 N N . ARG A 1 82 ? -21.688 20.047 7.891 1 91.06 82 ARG A N 1
ATOM 634 C CA . ARG A 1 82 ? -20.844 19 8.453 1 91.06 82 ARG A CA 1
ATOM 635 C C . ARG A 1 82 ? -21.672 17.766 8.836 1 91.06 82 ARG A C 1
ATOM 637 O O . ARG A 1 82 ? -21.234 16.641 8.656 1 91.06 82 ARG A O 1
ATOM 644 N N . LYS A 1 83 ? -22.797 17.984 9.352 1 92.44 83 LYS A N 1
ATOM 645 C CA . LYS A 1 83 ? -23.656 16.875 9.758 1 92.44 83 LYS A CA 1
ATOM 646 C C . LYS A 1 83 ? -24.016 16 8.562 1 92.44 83 LYS A C 1
ATOM 648 O O . LYS A 1 83 ? -24.031 14.773 8.672 1 92.44 83 LYS A O 1
ATOM 653 N N . ARG A 1 84 ? -24.344 16.594 7.504 1 95 84 ARG A N 1
ATOM 654 C CA . ARG A 1 84 ? -24.672 15.852 6.297 1 95 84 ARG A CA 1
ATOM 655 C C . ARG A 1 84 ? -23.453 15.148 5.719 1 95 84 ARG A C 1
ATOM 657 O O . ARG A 1 84 ? -23.547 14.023 5.223 1 95 84 ARG A O 1
ATOM 664 N N . GLN A 1 85 ? -22.359 15.828 5.734 1 96.12 85 GLN A N 1
ATOM 665 C CA . GLN A 1 85 ? -21.109 15.211 5.293 1 96.12 85 GLN A CA 1
ATOM 666 C C . GLN A 1 85 ? -20.797 13.961 6.109 1 96.12 85 GLN A C 1
ATOM 668 O O . GLN A 1 85 ? -20.422 12.93 5.555 1 96.12 85 GLN A O 1
ATOM 673 N N . LYS A 1 86 ? -21 14.109 7.383 1 96.25 86 LYS A N 1
ATOM 674 C CA . LYS A 1 86 ? -20.781 12.984 8.289 1 96.25 86 LYS A CA 1
ATOM 675 C C . LYS A 1 86 ? -21.734 11.836 7.977 1 96.25 86 LYS A C 1
ATOM 677 O O . LYS A 1 86 ? -21.344 10.672 8.039 1 96.25 86 LYS A O 1
ATOM 682 N N . LEU A 1 87 ? -22.922 12.172 7.684 1 96.88 87 LEU A N 1
ATOM 683 C CA . LEU A 1 87 ? -23.906 11.156 7.344 1 96.88 87 LEU A CA 1
ATOM 684 C C . LEU A 1 87 ? -23.5 10.406 6.082 1 96.88 87 LEU A C 1
ATOM 686 O O . LEU A 1 87 ? -23.562 9.172 6.039 1 96.88 87 LEU A O 1
ATOM 690 N N . PHE A 1 88 ? -23.125 11.125 5.059 1 97.62 88 PHE A N 1
ATOM 691 C CA . PHE A 1 88 ? -22.656 10.492 3.828 1 97.62 88 PHE A CA 1
ATOM 692 C C . PHE A 1 88 ? -21.438 9.625 4.09 1 97.62 88 PHE A C 1
ATOM 694 O O . PHE A 1 88 ? -21.344 8.5 3.586 1 97.62 88 PHE A O 1
ATOM 701 N N . HIS A 1 89 ? -20.484 10.156 4.859 1 98.38 89 HIS A N 1
ATOM 702 C CA . HIS A 1 89 ? -19.297 9.406 5.258 1 98.38 89 HIS A CA 1
ATOM 703 C C . HIS A 1 89 ? -19.688 8.086 5.926 1 98.38 89 HIS A C 1
ATOM 705 O O . HIS A 1 89 ? -19.188 7.027 5.543 1 98.38 89 HIS A O 1
ATOM 711 N N . LEU A 1 90 ? -20.609 8.141 6.82 1 98.31 90 LEU A N 1
ATOM 712 C CA . LEU A 1 90 ? -21.078 6.992 7.59 1 98.31 90 LEU A CA 1
ATOM 713 C C . LEU A 1 90 ? -21.781 5.98 6.684 1 98.31 90 LEU A C 1
ATOM 715 O O . LEU A 1 90 ? -21.469 4.789 6.734 1 98.31 90 LEU A O 1
ATOM 719 N N . LEU A 1 91 ? -22.641 6.414 5.863 1 98.56 91 LEU A N 1
ATOM 720 C CA . LEU A 1 91 ? -23.469 5.535 5.039 1 98.56 91 LEU A CA 1
ATOM 721 C C . LEU A 1 91 ? -22.625 4.895 3.93 1 98.56 91 LEU A C 1
ATOM 723 O O . LEU A 1 91 ? -22.812 3.713 3.617 1 98.56 91 LEU A O 1
ATOM 727 N N . LEU A 1 92 ? -21.797 5.656 3.314 1 98.75 92 LEU A N 1
ATOM 728 C CA . LEU A 1 92 ? -20.953 5.105 2.258 1 98.75 92 LEU A CA 1
ATOM 729 C C . LEU A 1 92 ? -20.031 4.027 2.809 1 98.75 92 LEU A C 1
ATOM 731 O O . LEU A 1 92 ? -19.828 2.988 2.172 1 98.75 92 LEU A O 1
ATOM 735 N N . HIS A 1 93 ? -19.484 4.25 4.012 1 98.88 93 HIS A N 1
ATOM 736 C CA . HIS A 1 93 ? -18.641 3.217 4.605 1 98.88 93 HIS A CA 1
ATOM 737 C C . HIS A 1 93 ? -19.453 1.986 4.98 1 98.88 93 HIS A C 1
ATOM 739 O O . HIS A 1 93 ? -18.953 0.861 4.922 1 98.88 93 HIS A O 1
ATOM 745 N N . LEU A 1 94 ? -20.719 2.158 5.316 1 98.88 94 LEU A N 1
ATOM 746 C CA . LEU A 1 94 ? -21.578 1.013 5.582 1 98.88 94 LEU A CA 1
ATOM 747 C C . LEU A 1 94 ? -21.828 0.212 4.309 1 98.88 94 LEU A C 1
ATOM 749 O O . LEU A 1 94 ? -21.766 -1.02 4.32 1 98.88 94 LEU A O 1
ATOM 753 N N . ILE A 1 95 ? -22.109 0.887 3.26 1 98.88 95 ILE A N 1
ATOM 754 C CA . ILE A 1 95 ? -22.312 0.24 1.97 1 98.88 95 ILE A CA 1
ATOM 755 C C . ILE A 1 95 ? -21.062 -0.526 1.563 1 98.88 95 ILE A C 1
ATOM 757 O O . ILE A 1 95 ? -21.141 -1.668 1.104 1 98.88 95 ILE A O 1
ATOM 761 N N . ALA A 1 96 ? -19.938 0.12 1.747 1 98.94 96 ALA A N 1
ATOM 762 C CA . ALA A 1 96 ? -18.672 -0.541 1.448 1 98.94 96 ALA A CA 1
ATOM 763 C C . ALA A 1 96 ? -18.5 -1.806 2.283 1 98.94 96 ALA A C 1
ATOM 765 O O . ALA A 1 96 ? -18.062 -2.842 1.771 1 98.94 96 ALA A O 1
ATOM 766 N N . LEU A 1 97 ? -18.828 -1.737 3.539 1 98.88 97 LEU A N 1
ATOM 767 C CA . LEU A 1 97 ? -18.703 -2.877 4.441 1 98.88 97 LEU A CA 1
ATOM 768 C C . LEU A 1 97 ? -19.609 -4.023 4.004 1 98.88 97 LEU A C 1
ATOM 770 O O . LEU A 1 97 ? -19.188 -5.18 3.982 1 98.88 97 LEU A O 1
ATOM 774 N N . ILE A 1 98 ? -20.797 -3.705 3.658 1 98.88 98 ILE A N 1
ATOM 775 C CA . ILE A 1 98 ? -21.766 -4.711 3.213 1 98.88 98 ILE A CA 1
ATOM 776 C C . ILE A 1 98 ? -21.266 -5.363 1.923 1 98.88 98 ILE A C 1
ATOM 778 O O . ILE A 1 98 ? -21.281 -6.586 1.792 1 98.88 98 ILE A O 1
ATOM 782 N N . ALA A 1 99 ? -20.859 -4.547 0.985 1 98.88 99 ALA A N 1
ATOM 783 C CA . ALA A 1 99 ? -20.281 -5.074 -0.248 1 98.88 99 ALA A CA 1
ATOM 784 C C . ALA A 1 99 ? -19.094 -5.988 0.049 1 98.88 99 ALA A C 1
ATOM 786 O O . ALA A 1 99 ? -18.953 -7.059 -0.552 1 98.88 99 ALA A O 1
ATOM 787 N N . GLY A 1 100 ? -18.25 -5.555 0.988 1 98.81 100 GLY A N 1
ATOM 788 C CA . GLY A 1 100 ? -17.109 -6.367 1.377 1 98.81 100 GLY A CA 1
ATOM 789 C C . GLY A 1 100 ? -17.516 -7.703 1.976 1 98.81 100 GLY A C 1
ATOM 790 O O . GLY A 1 100 ? -16.891 -8.734 1.68 1 98.81 100 GLY A O 1
ATOM 791 N N . ILE A 1 101 ? -18.5 -7.688 2.809 1 98.81 101 ILE A N 1
ATOM 792 C CA . ILE A 1 101 ? -18.969 -8.914 3.447 1 98.81 101 ILE A CA 1
ATOM 793 C C . ILE A 1 101 ? -19.469 -9.891 2.387 1 98.81 101 ILE A C 1
ATOM 795 O O . ILE A 1 101 ? -19.141 -11.078 2.42 1 98.81 101 ILE A O 1
ATOM 799 N N . ILE A 1 102 ? -20.203 -9.422 1.418 1 98.81 102 ILE A N 1
ATOM 800 C CA . ILE A 1 102 ? -20.703 -10.266 0.337 1 98.81 102 ILE A CA 1
ATOM 801 C C . ILE A 1 102 ? -19.531 -10.766 -0.509 1 98.81 102 ILE A C 1
ATOM 803 O O . ILE A 1 102 ? -19.5 -11.938 -0.897 1 98.81 102 ILE A O 1
ATOM 807 N N . GLY A 1 103 ? -18.594 -9.898 -0.811 1 98.81 103 GLY A N 1
ATOM 808 C CA . GLY A 1 103 ? -17.422 -10.305 -1.557 1 98.81 103 GLY A CA 1
ATOM 809 C C . GLY A 1 103 ? -16.609 -11.391 -0.864 1 98.81 103 GLY A C 1
ATOM 810 O O . GLY A 1 103 ? -16.156 -12.336 -1.506 1 98.81 103 GLY A O 1
ATOM 811 N N . ILE A 1 104 ? -16.453 -11.258 0.449 1 98.81 104 ILE A N 1
ATOM 812 C CA . ILE A 1 104 ? -15.719 -12.25 1.229 1 98.81 104 ILE A CA 1
ATOM 813 C C . ILE A 1 104 ? -16.5 -13.562 1.246 1 98.81 104 ILE A C 1
ATOM 815 O O . ILE A 1 104 ? -15.906 -14.641 1.125 1 98.81 104 ILE A O 1
ATOM 819 N N . TYR A 1 105 ? -17.75 -13.469 1.412 1 98.69 105 TYR A N 1
ATOM 820 C CA . TYR A 1 105 ? -18.562 -14.672 1.352 1 98.69 105 TYR A CA 1
ATOM 821 C C . TYR A 1 105 ? -18.375 -15.398 0.026 1 98.69 105 TYR A C 1
ATOM 823 O O . TYR A 1 105 ? -18.234 -16.625 -0.003 1 98.69 105 TYR A O 1
ATOM 831 N N . ALA A 1 106 ? -18.375 -14.719 -1.039 1 98.69 106 ALA A N 1
ATOM 832 C CA . ALA A 1 106 ? -18.25 -15.305 -2.373 1 98.69 106 ALA A CA 1
ATOM 833 C C . ALA A 1 106 ? -16.938 -16.047 -2.525 1 98.69 106 ALA A C 1
ATOM 835 O O . ALA A 1 106 ? -16.891 -17.141 -3.072 1 98.69 106 ALA A O 1
ATOM 836 N N . VAL A 1 107 ? -15.859 -15.453 -2.023 1 98.62 107 VAL A N 1
ATOM 837 C CA . VAL A 1 107 ? -14.562 -16.094 -2.229 1 98.62 107 VAL A CA 1
ATOM 838 C C . VAL A 1 107 ? -14.445 -17.328 -1.342 1 98.62 107 VAL A C 1
ATOM 840 O O . VAL A 1 107 ? -13.852 -18.328 -1.739 1 98.62 107 VAL A O 1
ATOM 843 N N . PHE A 1 108 ? -15 -17.297 -0.125 1 98.69 108 PHE A N 1
ATOM 844 C CA . PHE A 1 108 ? -15 -18.484 0.71 1 98.69 108 PHE A CA 1
ATOM 845 C C . PHE A 1 108 ? -15.852 -19.594 0.079 1 98.69 108 PHE A C 1
ATOM 847 O O . PHE A 1 108 ? -15.477 -20.766 0.107 1 98.69 108 PHE A O 1
ATOM 854 N N . LYS A 1 109 ? -16.953 -19.219 -0.467 1 98.62 109 LYS A N 1
ATOM 855 C CA . LYS A 1 109 ? -17.781 -20.188 -1.174 1 98.62 109 LYS A CA 1
ATOM 856 C C . LYS A 1 109 ? -17.031 -20.812 -2.344 1 98.62 109 LYS A C 1
ATOM 858 O O . LYS A 1 109 ? -17.062 -22.031 -2.529 1 98.62 109 LYS A O 1
ATOM 863 N N . PHE A 1 110 ? -16.406 -19.984 -3.146 1 98.56 110 PHE A N 1
ATOM 864 C CA . PHE A 1 110 ? -15.602 -20.453 -4.27 1 98.56 110 PHE A CA 1
ATOM 865 C C . PHE A 1 110 ? -14.57 -21.469 -3.811 1 98.56 110 PHE A C 1
ATOM 867 O O . PHE A 1 110 ? -14.461 -22.562 -4.387 1 98.56 110 PHE A O 1
ATOM 874 N N . HIS A 1 111 ? -13.82 -21.141 -2.723 1 98.06 111 HIS A N 1
ATOM 875 C CA . HIS A 1 111 ? -12.789 -22.016 -2.186 1 98.06 111 HIS A CA 1
ATOM 876 C C . HIS A 1 111 ? -13.391 -23.328 -1.689 1 98.06 111 HIS A C 1
ATOM 878 O O . HIS A 1 111 ? -12.867 -24.406 -1.993 1 98.06 111 HIS A O 1
ATOM 884 N N . ASN A 1 112 ? -14.422 -23.219 -0.987 1 98.06 112 ASN A N 1
ATOM 885 C CA . ASN A 1 112 ? -15.047 -24.391 -0.378 1 98.06 112 ASN A CA 1
ATOM 886 C C . ASN A 1 112 ? -15.609 -25.328 -1.433 1 98.06 112 ASN A C 1
ATOM 888 O O . ASN A 1 112 ? -15.461 -26.547 -1.32 1 98.06 112 ASN A O 1
ATOM 892 N N . GLU A 1 113 ? -16.141 -24.797 -2.441 1 97.88 113 GLU A N 1
ATOM 893 C CA . GLU A 1 113 ? -16.734 -25.641 -3.486 1 97.88 113 GLU A CA 1
ATOM 894 C C . GLU A 1 113 ? -15.656 -26.328 -4.312 1 97.88 113 GLU A C 1
ATOM 896 O O . GLU A 1 113 ? -15.898 -27.391 -4.898 1 97.88 113 GLU A O 1
ATOM 901 N N . LEU A 1 114 ? -14.523 -25.781 -4.324 1 97.62 114 LEU A N 1
ATOM 902 C CA . LEU A 1 114 ? -13.422 -26.391 -5.074 1 97.62 114 LEU A CA 1
ATOM 903 C C . LEU A 1 114 ? -12.461 -27.109 -4.141 1 97.62 114 LEU A C 1
ATOM 905 O O . LEU A 1 114 ? -11.414 -27.594 -4.574 1 97.62 114 LEU A O 1
ATOM 909 N N . ARG A 1 115 ? -12.703 -27.078 -2.83 1 96.88 115 ARG A N 1
ATOM 910 C CA . ARG A 1 115 ? -11.891 -27.719 -1.804 1 96.88 115 ARG A CA 1
ATOM 911 C C . ARG A 1 115 ? -10.469 -27.172 -1.806 1 96.88 115 ARG A C 1
ATOM 913 O O . ARG A 1 115 ? -9.5 -27.922 -1.716 1 96.88 115 ARG A O 1
ATOM 920 N N . ILE A 1 116 ? -10.312 -25.891 -2.084 1 95.06 116 ILE A N 1
ATOM 921 C CA . ILE A 1 116 ? -9.07 -25.141 -1.965 1 95.06 116 ILE A CA 1
ATOM 922 C C . ILE A 1 116 ? -8.93 -24.594 -0.546 1 95.06 116 ILE A C 1
ATOM 924 O O . ILE A 1 116 ? -9.898 -24.125 0.044 1 95.06 116 ILE A O 1
ATOM 928 N N . PRO A 1 117 ? -7.758 -24.672 0.003 1 95.69 117 PRO A N 1
ATOM 929 C CA . PRO A 1 117 ? -7.57 -24.125 1.345 1 95.69 117 PRO A CA 1
ATOM 930 C C . PRO A 1 117 ? -7.859 -22.625 1.407 1 95.69 117 PRO A C 1
ATOM 932 O O . PRO A 1 117 ? -7.535 -21.891 0.471 1 95.69 117 PRO A O 1
ATOM 935 N N . ASN A 1 118 ? -8.461 -22.219 2.518 1 97.5 118 ASN A N 1
ATOM 936 C CA . ASN A 1 118 ? -8.703 -20.797 2.777 1 97.5 118 ASN A CA 1
ATOM 937 C C . ASN A 1 118 ? -7.559 -20.172 3.578 1 97.5 118 ASN A C 1
ATOM 939 O O . ASN A 1 118 ? -6.844 -20.875 4.293 1 97.5 118 ASN A O 1
ATOM 943 N N . MET A 1 119 ? -7.363 -18.859 3.438 1 97.56 119 MET A N 1
ATOM 944 C CA . MET A 1 119 ? -6.559 -18.016 4.312 1 97.56 119 MET A CA 1
ATOM 945 C C . MET A 1 119 ? -5.105 -18.469 4.336 1 97.56 119 MET A C 1
ATOM 947 O O . MET A 1 119 ? -4.457 -18.453 5.383 1 97.56 119 MET A O 1
ATOM 951 N N . TYR A 1 120 ? -4.566 -18.891 3.236 1 97.56 120 TYR A N 1
ATOM 952 C CA . TYR A 1 120 ? -3.197 -19.391 3.26 1 97.56 120 TYR A CA 1
ATOM 953 C C . TYR A 1 120 ? -2.227 -18.359 2.689 1 97.56 120 TYR A C 1
ATOM 955 O O . TYR A 1 120 ? -1.013 -18.484 2.867 1 97.56 120 TYR A O 1
ATOM 963 N N . SER A 1 121 ? -2.762 -17.422 1.978 1 98.12 121 SER A N 1
ATOM 964 C CA . SER A 1 121 ? -1.883 -16.484 1.277 1 98.12 121 SER A CA 1
ATOM 965 C C . SER A 1 121 ? -1.782 -15.164 2.018 1 98.12 121 SER A C 1
ATOM 967 O O . SER A 1 121 ? -2.631 -14.844 2.854 1 98.12 121 SER A O 1
ATOM 969 N N . LEU A 1 122 ? -0.763 -14.391 1.726 1 98.69 122 LEU A N 1
ATOM 970 C CA . LEU A 1 122 ? -0.601 -13.047 2.271 1 98.69 122 LEU A CA 1
ATOM 971 C C . LEU A 1 122 ? -1.791 -12.164 1.907 1 98.69 122 LEU A C 1
ATOM 973 O O . LEU A 1 122 ? -2.264 -11.383 2.732 1 98.69 122 LEU A O 1
ATOM 977 N N . HIS A 1 123 ? -2.289 -12.281 0.71 1 98.81 123 HIS A N 1
ATOM 978 C CA . HIS A 1 123 ? -3.457 -11.523 0.279 1 98.81 123 HIS A CA 1
ATOM 979 C C . HIS A 1 123 ? -4.641 -11.75 1.216 1 98.81 123 HIS A C 1
ATOM 981 O O . HIS A 1 123 ? -5.289 -10.797 1.647 1 98.81 123 HIS A O 1
ATOM 987 N N . SER A 1 124 ? -4.902 -13.016 1.494 1 98.75 124 SER A N 1
ATOM 988 C CA . SER A 1 124 ? -6.055 -13.312 2.34 1 98.75 124 SER A CA 1
ATOM 989 C C . SER A 1 124 ? -5.859 -12.766 3.75 1 98.75 124 SER A C 1
ATOM 991 O O . SER A 1 124 ? -6.82 -12.32 4.387 1 98.75 124 SER A O 1
ATOM 993 N N . TRP A 1 125 ? -4.602 -12.742 4.238 1 98.75 125 TRP A N 1
ATOM 994 C CA . TRP A 1 125 ? -4.324 -12.172 5.555 1 98.75 125 TRP A CA 1
ATOM 995 C C . TRP A 1 125 ? -4.547 -10.664 5.547 1 98.75 125 TRP A C 1
ATOM 997 O O . TRP A 1 125 ? -5.164 -10.117 6.465 1 98.75 125 TRP A O 1
ATOM 1007 N N . LEU A 1 126 ? -4.016 -10.055 4.559 1 98.88 126 LEU A N 1
ATOM 1008 C CA . LEU A 1 126 ? -4.207 -8.617 4.422 1 98.88 126 LEU A CA 1
ATOM 1009 C C . LEU A 1 126 ? -5.688 -8.273 4.285 1 98.88 126 LEU A C 1
ATOM 1011 O O . LEU A 1 126 ? -6.184 -7.367 4.961 1 98.88 126 LEU A O 1
ATOM 1015 N N . GLY A 1 127 ? -6.363 -9 3.469 1 98.88 127 GLY A N 1
ATOM 1016 C CA . GLY A 1 127 ? -7.781 -8.75 3.24 1 98.88 127 GLY A CA 1
ATOM 1017 C C . GLY A 1 127 ? -8.625 -8.93 4.488 1 98.88 127 GLY A C 1
ATOM 1018 O O . GLY A 1 127 ? -9.43 -8.055 4.824 1 98.88 127 GLY A O 1
ATOM 1019 N N . MET A 1 128 ? -8.43 -10 5.16 1 98.81 128 MET A N 1
ATOM 1020 C CA . MET A 1 128 ? -9.242 -10.297 6.34 1 98.81 128 MET A CA 1
ATOM 1021 C C . MET A 1 128 ? -8.961 -9.297 7.453 1 98.81 128 MET A C 1
ATOM 1023 O O . MET A 1 128 ? -9.891 -8.82 8.117 1 98.81 128 MET A O 1
ATOM 1027 N N . SER A 1 129 ? -7.707 -9 7.656 1 98.81 129 SER A N 1
ATOM 1028 C CA . SER A 1 129 ? -7.391 -7.992 8.664 1 98.81 129 SER A CA 1
ATOM 1029 C C . SER A 1 129 ? -8.008 -6.641 8.305 1 98.81 129 SER A C 1
ATOM 1031 O O . SER A 1 129 ? -8.484 -5.918 9.18 1 98.81 129 SER A O 1
ATOM 1033 N N . THR A 1 130 ? -7.98 -6.328 7.059 1 98.88 130 THR A N 1
ATOM 1034 C CA . THR A 1 130 ? -8.531 -5.062 6.59 1 98.88 130 THR A CA 1
ATOM 1035 C C . THR A 1 130 ? -10.023 -4.977 6.887 1 98.88 130 THR A C 1
ATOM 1037 O O . THR A 1 130 ? -10.492 -3.998 7.48 1 98.88 130 THR A O 1
ATOM 1040 N N . ILE A 1 131 ? -10.82 -6.004 6.516 1 98.88 131 ILE A N 1
ATOM 1041 C CA . ILE A 1 131 ? -12.266 -5.91 6.676 1 98.88 131 ILE A CA 1
ATOM 1042 C C . ILE A 1 131 ? -12.625 -5.973 8.156 1 98.88 131 ILE A C 1
ATOM 1044 O O . ILE A 1 131 ? -13.57 -5.32 8.602 1 98.88 131 ILE A O 1
ATOM 1048 N N . CYS A 1 132 ? -11.875 -6.676 8.953 1 98.88 132 CYS A N 1
ATOM 1049 C CA . CYS A 1 132 ? -12.117 -6.711 10.391 1 98.88 132 CYS A CA 1
ATOM 1050 C C . CYS A 1 132 ? -11.883 -5.344 11.016 1 98.88 132 CYS A C 1
ATOM 1052 O O . CYS A 1 132 ? -12.727 -4.844 11.766 1 98.88 132 CYS A O 1
ATOM 1054 N N . LEU A 1 133 ? -10.766 -4.754 10.711 1 98.88 133 LEU A N 1
ATOM 1055 C CA . LEU A 1 133 ? -10.461 -3.426 11.234 1 98.88 133 LEU A CA 1
ATOM 1056 C C . LEU A 1 133 ? -11.484 -2.404 10.734 1 98.88 133 LEU A C 1
ATOM 1058 O O . LEU A 1 133 ? -11.875 -1.502 11.484 1 98.88 133 LEU A O 1
ATOM 1062 N N . PHE A 1 134 ? -11.836 -2.572 9.492 1 98.94 134 PHE A N 1
ATOM 1063 C CA . PHE A 1 134 ? -12.844 -1.698 8.898 1 98.94 134 PHE A CA 1
ATOM 1064 C C . PHE A 1 134 ? -14.156 -1.772 9.672 1 98.94 134 PHE A C 1
ATOM 1066 O O . PHE A 1 134 ? -14.719 -0.743 10.039 1 98.94 134 PHE A O 1
ATOM 1073 N N . GLY A 1 135 ? -14.633 -2.947 9.922 1 98.88 135 GLY A N 1
ATOM 1074 C CA . GLY A 1 135 ? -15.852 -3.137 10.688 1 98.88 135 GLY A CA 1
ATOM 1075 C C . GLY A 1 135 ? -15.758 -2.594 12.102 1 98.88 135 GLY A C 1
ATOM 1076 O O . GLY A 1 135 ? -16.688 -1.928 12.578 1 98.88 135 GLY A O 1
ATOM 1077 N N . LEU A 1 136 ? -14.664 -2.834 12.758 1 98.81 136 LEU A N 1
ATOM 1078 C CA . LEU A 1 136 ? -14.461 -2.336 14.109 1 98.81 136 LEU A CA 1
ATOM 1079 C C . LEU A 1 136 ? -14.43 -0.812 14.133 1 98.81 136 LEU A C 1
ATOM 1081 O O . LEU A 1 136 ? -15.047 -0.189 15 1 98.81 136 LEU A O 1
ATOM 1085 N N . GLN A 1 137 ? -13.688 -0.259 13.18 1 98.56 137 GLN A N 1
ATOM 1086 C CA . GLN A 1 137 ? -13.641 1.196 13.094 1 98.56 137 GLN A CA 1
ATOM 1087 C C . GLN A 1 137 ? -15.031 1.778 12.844 1 98.56 137 GLN A C 1
ATOM 1089 O O . GLN A 1 137 ? -15.391 2.803 13.43 1 98.56 137 GLN A O 1
ATOM 1094 N N . TRP A 1 138 ? -15.758 1.19 11.961 1 98.62 138 TRP A N 1
ATOM 1095 C CA . TRP A 1 138 ? -17.094 1.686 11.648 1 98.62 138 TRP A CA 1
ATOM 1096 C C . TRP A 1 138 ? -17.984 1.658 12.891 1 98.62 138 TRP A C 1
ATOM 1098 O O . TRP A 1 138 ? -18.641 2.648 13.211 1 98.62 138 TRP A O 1
ATOM 1108 N N . LEU A 1 139 ? -17.969 0.59 13.648 1 98.31 139 LEU A N 1
ATOM 1109 C CA . LEU A 1 139 ? -18.812 0.423 14.828 1 98.31 139 LEU A CA 1
ATOM 1110 C C . LEU A 1 139 ? -18.406 1.412 15.922 1 98.31 139 LEU A C 1
ATOM 1112 O O . LEU A 1 139 ? -19.25 2.125 16.453 1 98.31 139 LEU A O 1
ATOM 1116 N N . PHE A 1 140 ? -17.141 1.478 16.219 1 98 140 PHE A N 1
ATOM 1117 C CA . PHE A 1 140 ? -16.641 2.367 17.266 1 98 140 PHE A CA 1
ATOM 1118 C C . PHE A 1 140 ? -16.922 3.824 16.906 1 98 140 PHE A C 1
ATOM 1120 O O . PHE A 1 140 ? -17.297 4.617 17.766 1 98 140 PHE A O 1
ATOM 1127 N N . SER A 1 141 ? -16.719 4.105 15.664 1 97.88 141 SER A N 1
ATOM 1128 C CA . SER A 1 141 ? -16.922 5.488 15.242 1 97.88 141 SER A CA 1
ATOM 1129 C C . SER A 1 141 ? -18.391 5.848 15.227 1 97.88 141 SER A C 1
ATOM 1131 O O . SER A 1 141 ? -18.766 6.992 15.508 1 97.88 141 SER A O 1
ATOM 1133 N N . PHE A 1 142 ? -19.234 4.922 14.906 1 98.06 142 PHE A N 1
ATOM 1134 C CA . PHE A 1 142 ? -20.672 5.16 14.961 1 98.06 142 PHE A CA 1
ATOM 1135 C C . PHE A 1 142 ? -21.109 5.57 16.359 1 98.06 142 PHE A C 1
ATOM 1137 O O . PHE A 1 142 ? -21.781 6.586 16.531 1 98.06 142 PHE A O 1
ATOM 1144 N N . PHE A 1 143 ? -20.641 4.945 17.359 1 97.5 143 PHE A N 1
ATOM 1145 C CA . PHE A 1 143 ? -21.062 5.199 18.719 1 97.5 143 PHE A CA 1
ATOM 1146 C C . PHE A 1 143 ? -20.375 6.434 19.281 1 97.5 143 PHE A C 1
ATOM 1148 O O . PHE A 1 143 ? -20.938 7.141 20.125 1 97.5 143 PHE A O 1
ATOM 1155 N N . SER A 1 144 ? -19.234 6.734 18.781 1 97.38 144 SER A N 1
ATOM 1156 C CA . SER A 1 144 ? -18.453 7.848 19.328 1 97.38 144 SER A CA 1
ATOM 1157 C C . SER A 1 144 ? -18.875 9.172 18.688 1 97.38 144 SER A C 1
ATOM 1159 O O . SER A 1 144 ? -18.906 10.203 19.359 1 97.38 144 SER A O 1
ATOM 1161 N N . PHE A 1 145 ? -19.203 9.078 17.406 1 96.75 145 PHE A N 1
ATOM 1162 C CA . PHE A 1 145 ? -19.312 10.344 16.688 1 96.75 145 PHE A CA 1
ATOM 1163 C C . PHE A 1 145 ? -20.734 10.562 16.188 1 96.75 145 PHE A C 1
ATOM 1165 O O . PHE A 1 145 ? -21.109 11.672 15.82 1 96.75 145 PHE A O 1
ATOM 1172 N N . TRP A 1 146 ? -21.531 9.539 16.094 1 95.69 146 TRP A N 1
ATOM 1173 C CA . TRP A 1 146 ? -22.859 9.688 15.508 1 95.69 146 TRP A CA 1
ATOM 1174 C C . TRP A 1 146 ? -23.938 9.469 16.562 1 95.69 146 TRP A C 1
ATOM 1176 O O . TRP A 1 146 ? -24.594 10.422 17 1 95.69 146 TRP A O 1
ATOM 1186 N N . TYR A 1 147 ? -24.219 8.359 17.156 1 93.38 147 TYR A N 1
ATOM 1187 C CA . TYR A 1 147 ? -25.203 8.102 18.188 1 93.38 147 TYR A CA 1
ATOM 1188 C C . TYR A 1 147 ? -24.734 7.008 19.141 1 93.38 147 TYR A C 1
ATOM 1190 O O . TYR A 1 147 ? -24.391 5.906 18.703 1 93.38 147 TYR A O 1
ATOM 1198 N N . PRO A 1 148 ? -24.781 7.25 20.391 1 93.69 148 PRO A N 1
ATOM 1199 C CA . PRO A 1 148 ? -25.281 8.383 21.188 1 93.69 148 PRO A CA 1
ATOM 1200 C C . PRO A 1 148 ? -24.281 9.523 21.281 1 93.69 148 PRO A C 1
ATOM 1202 O O . PRO A 1 148 ? -24.578 10.57 21.859 1 93.69 148 PRO A O 1
ATOM 1205 N N . ARG A 1 149 ? -23.109 9.312 20.703 1 93.38 149 ARG A N 1
ATOM 1206 C CA . ARG A 1 149 ? -22.062 10.328 20.672 1 93.38 149 ARG A CA 1
ATOM 1207 C C . ARG A 1 149 ? -21.328 10.406 22.016 1 93.38 149 ARG A C 1
ATOM 1209 O O . ARG A 1 149 ? -21.969 10.586 23.062 1 93.38 149 ARG A O 1
ATOM 1216 N N . ALA A 1 150 ? -20.156 10.398 21.922 1 95.44 150 ALA A N 1
ATOM 1217 C CA . ALA A 1 150 ? -19.312 10.547 23.109 1 95.44 150 ALA A CA 1
ATOM 1218 C C . ALA A 1 150 ? -19.266 12 23.578 1 95.44 150 ALA A C 1
ATOM 1220 O O . ALA A 1 150 ? -19.766 12.898 22.891 1 95.44 150 ALA A O 1
ATOM 1221 N N . GLN A 1 151 ? -18.734 12.141 24.766 1 97.19 151 GLN A N 1
ATOM 1222 C CA . GLN A 1 151 ? -18.531 13.492 25.281 1 97.19 151 GLN A CA 1
ATOM 1223 C C . GLN A 1 151 ? -17.609 14.297 24.359 1 97.19 151 GLN A C 1
ATOM 1225 O O . GLN A 1 151 ? -16.719 13.734 23.719 1 97.19 151 GLN A O 1
ATOM 1230 N N . PRO A 1 152 ? -17.781 15.555 24.359 1 94.69 152 PRO A N 1
ATOM 1231 C CA . PRO A 1 152 ? -17 16.391 23.453 1 94.69 152 PRO A CA 1
ATOM 1232 C C . PRO A 1 152 ? -15.5 16.219 23.641 1 94.69 152 PRO A C 1
ATOM 1234 O O . PRO A 1 152 ? -14.758 16.141 22.656 1 94.69 152 PRO A O 1
ATOM 1237 N N . SER A 1 153 ? -15.109 16.141 24.812 1 94.62 153 SER A N 1
ATOM 1238 C CA . SER A 1 153 ? -13.68 15.992 25.078 1 94.62 153 SER A CA 1
ATOM 1239 C C . SER A 1 153 ? -13.156 14.672 24.516 1 94.62 153 SER A C 1
ATOM 1241 O O . SER A 1 153 ? -12.062 14.617 23.953 1 94.62 153 SER A O 1
ATOM 1243 N N . ALA A 1 154 ? -13.898 13.641 24.703 1 95 154 ALA A N 1
ATOM 1244 C CA . ALA A 1 154 ? -13.516 12.336 24.188 1 95 154 ALA A CA 1
ATOM 1245 C C . ALA A 1 154 ? -13.508 12.328 22.656 1 95 154 ALA A C 1
ATOM 1247 O O . ALA A 1 154 ? -12.594 11.781 22.031 1 95 154 ALA A O 1
ATOM 1248 N N . ARG A 1 155 ? -14.414 12.922 22.047 1 95.81 155 ARG A N 1
ATOM 1249 C CA . ARG A 1 155 ? -14.477 13 20.594 1 95.81 155 ARG A CA 1
ATOM 1250 C C . ARG A 1 155 ? -13.266 13.734 20.031 1 95.81 155 ARG A C 1
ATOM 1252 O O . ARG A 1 155 ? -12.695 13.328 19.016 1 95.81 155 ARG A O 1
ATOM 1259 N N . ALA A 1 156 ? -12.914 14.758 20.703 1 93.56 156 ALA A N 1
ATOM 1260 C CA . ALA A 1 156 ? -11.781 15.57 20.266 1 93.56 156 ALA A CA 1
ATOM 1261 C C . ALA A 1 156 ? -10.484 14.773 20.328 1 93.56 156 ALA A C 1
ATOM 1263 O O . ALA A 1 156 ? -9.609 14.938 19.469 1 93.56 156 ALA A O 1
ATOM 1264 N N . ARG A 1 157 ? -10.484 13.883 21.328 1 93.56 157 ARG A N 1
ATOM 1265 C CA . ARG A 1 157 ? -9.289 13.062 21.484 1 93.56 157 ARG A CA 1
ATOM 1266 C C . ARG A 1 157 ? -9.273 11.914 20.484 1 93.56 157 ARG A C 1
ATOM 1268 O O . ARG A 1 157 ? -8.211 11.492 20.031 1 93.56 157 ARG A O 1
ATOM 1275 N N . LEU A 1 158 ? -10.414 11.461 20.125 1 95.56 158 LEU A N 1
ATOM 1276 C CA . LEU A 1 158 ? -10.523 10.266 19.297 1 95.56 158 LEU A CA 1
ATOM 1277 C C . LEU A 1 158 ? -10.461 10.625 17.812 1 95.56 158 LEU A C 1
ATOM 1279 O O . LEU A 1 158 ? -10.031 9.812 17 1 95.56 158 LEU A O 1
ATOM 1283 N N . ALA A 1 159 ? -10.781 11.805 17.438 1 95.31 159 ALA A N 1
ATOM 1284 C CA . ALA A 1 159 ? -11 12.211 16.062 1 95.31 159 ALA A CA 1
ATOM 1285 C C . ALA A 1 159 ? -9.719 12.07 15.242 1 95.31 159 ALA A C 1
ATOM 1287 O O . ALA A 1 159 ? -9.719 11.477 14.164 1 95.31 159 ALA A O 1
ATOM 1288 N N . PRO A 1 160 ? -8.617 12.562 15.797 1 94.25 160 PRO A N 1
ATOM 1289 C CA . PRO A 1 160 ? -7.395 12.43 15 1 94.25 160 PRO A CA 1
ATOM 1290 C C . PRO A 1 160 ? -6.988 10.969 14.781 1 94.25 160 PRO A C 1
ATOM 1292 O O . PRO A 1 160 ? -6.539 10.609 13.688 1 94.25 160 PRO A O 1
ATOM 1295 N N . TRP A 1 161 ? -7.18 10.148 15.773 1 95.62 161 TRP A N 1
ATOM 1296 C CA . TRP A 1 161 ? -6.812 8.742 15.664 1 95.62 161 TRP A CA 1
ATOM 1297 C C . TRP A 1 161 ? -7.777 7.988 14.758 1 95.62 161 TRP A C 1
ATOM 1299 O O . TRP A 1 161 ? -7.379 7.055 14.055 1 95.62 161 TRP A O 1
ATOM 1309 N N . HIS A 1 162 ? -9.039 8.422 14.789 1 97.44 162 HIS A N 1
ATOM 1310 C CA . HIS A 1 162 ? -10.008 7.871 13.852 1 97.44 162 HIS A CA 1
ATOM 1311 C C . HIS A 1 162 ? -9.602 8.148 12.406 1 97.44 162 HIS A C 1
ATOM 1313 O O . HIS A 1 162 ? -9.656 7.258 11.562 1 97.44 162 HIS A O 1
ATOM 1319 N N . ALA A 1 163 ? -9.141 9.305 12.188 1 96.12 163 ALA A N 1
ATOM 1320 C CA . ALA A 1 163 ? -8.734 9.695 10.836 1 96.12 163 ALA A CA 1
ATOM 1321 C C . ALA A 1 163 ? -7.492 8.922 10.398 1 96.12 163 ALA A C 1
ATOM 1323 O O . ALA A 1 163 ? -7.422 8.438 9.266 1 96.12 163 ALA A O 1
ATOM 1324 N N . VAL A 1 164 ? -6.543 8.758 11.289 1 96.69 164 VAL A N 1
ATOM 1325 C CA . VAL A 1 164 ? -5.309 8.039 10.992 1 96.69 164 VAL A CA 1
ATOM 1326 C C . VAL A 1 164 ? -5.625 6.57 10.719 1 96.69 164 VAL A C 1
ATOM 1328 O O . VAL A 1 164 ? -5.168 6.008 9.719 1 96.69 164 VAL A O 1
ATOM 1331 N N . LEU A 1 165 ? -6.398 5.992 11.57 1 98.19 165 LEU A N 1
ATOM 1332 C CA . LEU A 1 165 ? -6.742 4.586 11.391 1 98.19 165 LEU A CA 1
ATOM 1333 C C . LEU A 1 165 ? -7.531 4.379 10.102 1 98.19 165 LEU A C 1
ATOM 1335 O O . LEU A 1 165 ? -7.348 3.369 9.422 1 98.19 165 LEU A O 1
ATOM 1339 N N . GLY A 1 166 ? -8.414 5.281 9.805 1 98.44 166 GLY A N 1
ATOM 1340 C CA . GLY A 1 166 ? -9.141 5.211 8.547 1 98.44 166 GLY A CA 1
ATOM 1341 C C . GLY A 1 166 ? -8.227 5.191 7.336 1 98.44 166 GLY A C 1
ATOM 1342 O O . GLY A 1 166 ? -8.438 4.402 6.41 1 98.44 166 GLY A O 1
ATOM 1343 N N . MET A 1 167 ? -7.242 6.016 7.34 1 98.06 167 MET A N 1
ATOM 1344 C CA . MET A 1 167 ? -6.301 6.062 6.227 1 98.06 167 MET A CA 1
ATOM 1345 C C . MET A 1 167 ? -5.477 4.781 6.152 1 98.06 167 MET A C 1
ATOM 1347 O O . MET A 1 167 ? -5.199 4.277 5.062 1 98.06 167 MET A O 1
ATOM 1351 N N . VAL A 1 168 ? -5.055 4.273 7.289 1 98.56 168 VAL A N 1
ATOM 1352 C CA . VAL A 1 168 ? -4.32 3.016 7.336 1 98.56 168 VAL A CA 1
ATOM 1353 C C . VAL A 1 168 ? -5.172 1.896 6.742 1 98.56 168 VAL A C 1
ATOM 1355 O O . VAL A 1 168 ? -4.688 1.104 5.93 1 98.56 168 VAL A O 1
ATOM 1358 N N . ILE A 1 169 ? -6.395 1.864 7.129 1 98.94 169 ILE A N 1
ATOM 1359 C CA . ILE A 1 169 ? -7.297 0.836 6.629 1 98.94 169 ILE A CA 1
ATOM 1360 C C . ILE A 1 169 ? -7.473 0.993 5.117 1 98.94 169 ILE A C 1
ATOM 1362 O O . ILE A 1 169 ? -7.5 0.003 4.383 1 98.94 169 ILE A O 1
ATOM 1366 N N . PHE A 1 170 ? -7.668 2.25 4.668 1 98.88 170 PHE A N 1
ATOM 1367 C CA . PHE A 1 170 ? -7.785 2.494 3.234 1 98.88 170 PHE A CA 1
ATOM 1368 C C . PHE A 1 170 ? -6.543 2.006 2.5 1 98.88 170 PHE A C 1
ATOM 1370 O O . PHE A 1 170 ? -6.648 1.367 1.449 1 98.88 170 PHE A O 1
ATOM 1377 N N . PHE A 1 171 ? -5.391 2.24 3.033 1 98.56 171 PHE A N 1
ATOM 1378 C CA . PHE A 1 171 ? -4.145 1.758 2.455 1 98.56 171 PHE A CA 1
ATOM 1379 C C . PHE A 1 171 ? -4.105 0.235 2.443 1 98.56 171 PHE A C 1
ATOM 1381 O O . PHE A 1 171 ? -3.66 -0.373 1.467 1 98.56 171 PHE A O 1
ATOM 1388 N N . MET A 1 172 ? -4.508 -0.368 3.484 1 98.94 172 MET A N 1
ATOM 1389 C CA . MET A 1 172 ? -4.566 -1.825 3.557 1 98.94 172 MET A CA 1
ATOM 1390 C C . MET A 1 172 ? -5.504 -2.387 2.494 1 98.94 172 MET A C 1
ATOM 1392 O O . MET A 1 172 ? -5.246 -3.455 1.936 1 98.94 172 MET A O 1
ATOM 1396 N N . ALA A 1 173 ? -6.57 -1.697 2.264 1 98.94 173 ALA A N 1
ATOM 1397 C CA . ALA A 1 173 ? -7.48 -2.115 1.2 1 98.94 173 ALA A CA 1
ATOM 1398 C C . ALA A 1 173 ? -6.789 -2.078 -0.16 1 98.94 173 ALA A C 1
ATOM 1400 O O . ALA A 1 173 ? -6.965 -2.984 -0.978 1 98.94 173 ALA A O 1
ATOM 1401 N N . ILE A 1 174 ? -6.039 -1.068 -0.387 1 98.94 174 ILE A N 1
ATOM 1402 C CA . ILE A 1 174 ? -5.293 -0.943 -1.634 1 98.94 174 ILE A CA 1
ATOM 1403 C C . ILE A 1 174 ? -4.277 -2.08 -1.744 1 98.94 174 ILE A C 1
ATOM 1405 O O . ILE A 1 174 ? -4.164 -2.719 -2.793 1 98.94 174 ILE A O 1
ATOM 1409 N N . LEU A 1 175 ? -3.58 -2.35 -0.653 1 98.88 175 LEU A N 1
ATOM 1410 C CA . LEU A 1 175 ? -2.635 -3.461 -0.613 1 98.88 175 LEU A CA 1
ATOM 1411 C C . LEU A 1 175 ? -3.328 -4.777 -0.949 1 98.88 175 LEU A C 1
ATOM 1413 O O . LEU A 1 175 ? -2.807 -5.578 -1.726 1 98.88 175 LEU A O 1
ATOM 1417 N N . SER A 1 176 ? -4.453 -4.941 -0.347 1 98.94 176 SER A N 1
ATOM 1418 C CA . SER A 1 176 ? -5.207 -6.172 -0.573 1 98.94 176 SER A CA 1
ATOM 1419 C C . SER A 1 176 ? -5.648 -6.289 -2.027 1 98.94 176 SER A C 1
ATOM 1421 O O . SER A 1 176 ? -5.559 -7.363 -2.623 1 98.94 176 SER A O 1
ATOM 1423 N N . ALA A 1 177 ? -6.113 -5.211 -2.568 1 98.94 177 ALA A N 1
ATOM 1424 C CA . ALA A 1 177 ? -6.562 -5.227 -3.959 1 98.94 177 ALA A CA 1
ATOM 1425 C C . ALA A 1 177 ? -5.41 -5.547 -4.902 1 98.94 177 ALA A C 1
ATOM 1427 O O . ALA A 1 177 ? -5.555 -6.367 -5.812 1 98.94 177 ALA A O 1
ATOM 1428 N N . GLU A 1 178 ? -4.293 -4.91 -4.676 1 98.94 178 GLU A N 1
ATOM 1429 C CA . GLU A 1 178 ? -3.139 -5.117 -5.547 1 98.94 178 GLU A CA 1
ATOM 1430 C C . GLU A 1 178 ? -2.613 -6.543 -5.441 1 98.94 178 GLU A C 1
ATOM 1432 O O . GLU A 1 178 ? -2.307 -7.176 -6.457 1 98.94 178 GLU A O 1
ATOM 1437 N N . THR A 1 179 ? -2.527 -7.023 -4.211 1 98.94 179 THR A N 1
ATOM 1438 C CA . THR A 1 179 ? -2.025 -8.383 -4.035 1 98.94 179 THR A CA 1
ATOM 1439 C C . THR A 1 179 ? -3.016 -9.398 -4.59 1 98.94 179 THR A C 1
ATOM 1441 O O . THR A 1 179 ? -2.617 -10.445 -5.109 1 98.94 179 THR A O 1
ATOM 1444 N N . GLY A 1 180 ? -4.281 -9.117 -4.496 1 98.88 180 GLY A N 1
ATOM 1445 C CA . GLY A 1 180 ? -5.281 -9.992 -5.094 1 98.88 180 GLY A CA 1
ATOM 1446 C C . GLY A 1 180 ? -5.191 -10.047 -6.609 1 98.88 180 GLY A C 1
ATOM 1447 O O . GLY A 1 180 ? -5.32 -11.125 -7.203 1 98.88 180 GLY A O 1
ATOM 1448 N N . LEU A 1 181 ? -5.02 -8.93 -7.227 1 98.88 181 LEU A N 1
ATOM 1449 C CA . LEU A 1 181 ? -4.863 -8.875 -8.672 1 98.88 181 LEU A CA 1
ATOM 1450 C C . LEU A 1 181 ? -3.652 -9.688 -9.117 1 98.88 181 LEU A C 1
ATOM 1452 O O . LEU A 1 181 ? -3.723 -10.438 -10.102 1 98.88 181 LEU A O 1
ATOM 1456 N N . VAL A 1 182 ? -2.561 -9.57 -8.375 1 98.81 182 VAL A N 1
ATOM 1457 C CA . VAL A 1 182 ? -1.336 -10.289 -8.719 1 98.81 182 VAL A CA 1
ATOM 1458 C C . VAL A 1 182 ? -1.55 -11.789 -8.555 1 98.81 182 VAL A C 1
ATOM 1460 O O . VAL A 1 182 ? -1.122 -12.586 -9.391 1 98.81 182 VAL A O 1
ATOM 1463 N N . GLU A 1 183 ? -2.225 -12.141 -7.477 1 98.56 183 GLU A N 1
ATOM 1464 C CA . GLU A 1 183 ? -2.525 -13.555 -7.254 1 98.56 183 GLU A CA 1
ATOM 1465 C C . GLU A 1 183 ? -3.33 -14.133 -8.414 1 98.56 183 GLU A C 1
ATOM 1467 O O . GLU A 1 183 ? -2.971 -15.172 -8.961 1 98.56 183 GLU A O 1
ATOM 1472 N N . LYS A 1 184 ? -4.379 -13.461 -8.781 1 98.38 184 LYS A N 1
ATOM 1473 C CA . LYS A 1 184 ? -5.227 -13.977 -9.852 1 98.38 184 LYS A CA 1
ATOM 1474 C C . LYS A 1 184 ? -4.492 -13.961 -11.188 1 98.38 184 LYS A C 1
ATOM 1476 O O . LYS A 1 184 ? -4.652 -14.875 -12 1 98.38 184 LYS A O 1
ATOM 1481 N N . PHE A 1 185 ? -3.729 -12.945 -11.43 1 98.69 185 PHE A N 1
ATOM 1482 C CA . PHE A 1 185 ? -2.912 -12.82 -12.633 1 98.69 185 PHE A CA 1
ATOM 1483 C C . PHE A 1 185 ? -2.043 -14.062 -12.828 1 98.69 185 PHE A C 1
ATOM 1485 O O . PHE A 1 185 ? -1.98 -14.617 -13.93 1 98.69 185 PHE A O 1
ATOM 1492 N N . ILE A 1 186 ? -1.459 -14.523 -11.75 1 98.19 186 ILE A N 1
ATOM 1493 C CA . ILE A 1 186 ? -0.544 -15.656 -11.812 1 98.19 186 ILE A CA 1
ATOM 1494 C C . ILE A 1 186 ? -1.34 -16.953 -11.914 1 98.19 186 ILE A C 1
ATOM 1496 O O . ILE A 1 186 ? -0.981 -17.859 -12.68 1 98.19 186 ILE A O 1
ATOM 1500 N N . PHE A 1 187 ? -2.412 -17.078 -11.164 1 97.56 187 PHE A N 1
ATOM 1501 C CA . PHE A 1 187 ? -3.234 -18.281 -11.211 1 97.56 187 PHE A CA 1
ATOM 1502 C C . PHE A 1 187 ? -3.791 -18.5 -12.609 1 97.56 187 PHE A C 1
ATOM 1504 O O . PHE A 1 187 ? -3.973 -19.641 -13.039 1 97.56 187 PHE A O 1
ATOM 1511 N N . LEU A 1 188 ? -4.012 -17.438 -13.344 1 97.56 188 LEU A N 1
ATOM 1512 C CA . LEU A 1 188 ? -4.566 -17.531 -14.688 1 97.56 188 LEU A CA 1
ATOM 1513 C C . LEU A 1 188 ? -3.461 -17.781 -15.711 1 97.56 188 LEU A C 1
ATOM 1515 O O . LEU A 1 188 ? -3.74 -17.969 -16.891 1 97.56 188 LEU A O 1
ATOM 1519 N N . GLY A 1 189 ? -2.246 -17.688 -15.289 1 97.06 189 GLY A N 1
ATOM 1520 C CA . GLY A 1 189 ? -1.123 -17.891 -16.188 1 97.06 189 GLY A CA 1
ATOM 1521 C C . GLY A 1 189 ? -0.952 -16.75 -17.188 1 97.06 189 GLY A C 1
ATOM 1522 O O . GLY A 1 189 ? -0.508 -16.984 -18.312 1 97.06 189 GLY A O 1
ATOM 1523 N N . LEU A 1 190 ? -1.342 -15.539 -16.781 1 97 190 LEU A N 1
ATOM 1524 C CA . LEU A 1 190 ? -1.261 -14.406 -17.688 1 97 190 LEU A CA 1
ATOM 1525 C C . LEU A 1 190 ? 0.177 -13.914 -17.812 1 97 190 LEU A C 1
ATOM 1527 O O . LEU A 1 190 ? 0.958 -14.008 -16.875 1 97 190 LEU A O 1
ATOM 1531 N N . ARG A 1 191 ? 0.495 -13.344 -19.016 1 95.06 191 ARG A N 1
ATOM 1532 C CA . ARG A 1 191 ? 1.805 -12.75 -19.266 1 95.06 191 ARG A CA 1
ATOM 1533 C C . ARG A 1 191 ? 1.677 -11.469 -20.078 1 95.06 191 ARG A C 1
ATOM 1535 O O . ARG A 1 191 ? 1.484 -10.383 -19.516 1 95.06 191 ARG A O 1
ATOM 1542 N N . THR A 1 192 ? 1.48 -11.648 -21.406 1 93.69 192 THR A N 1
ATOM 1543 C CA . THR A 1 192 ? 1.47 -10.453 -22.25 1 93.69 192 THR A CA 1
ATOM 1544 C C . THR A 1 192 ? 0.166 -10.359 -23.047 1 93.69 192 THR A C 1
ATOM 1546 O O . THR A 1 192 ? 0.089 -9.648 -24.047 1 93.69 192 THR A O 1
ATOM 1549 N N . SER A 1 193 ? -0.833 -10.992 -22.641 1 96.62 193 SER A N 1
ATOM 1550 C CA . SER A 1 193 ? -2.121 -11 -23.328 1 96.62 193 SER A CA 1
ATOM 1551 C C . SER A 1 193 ? -2.883 -9.703 -23.062 1 96.62 193 SER A C 1
ATOM 1553 O O . SER A 1 193 ? -2.477 -8.891 -22.234 1 96.62 193 SER A O 1
ATOM 1555 N N . GLN A 1 194 ? -3.91 -9.539 -23.812 1 97.81 194 GLN A N 1
ATOM 1556 C CA . GLN A 1 194 ? -4.789 -8.391 -23.594 1 97.81 194 GLN A CA 1
ATOM 1557 C C . GLN A 1 194 ? -5.391 -8.414 -22.203 1 97.81 194 GLN A C 1
ATOM 1559 O O . GLN A 1 194 ? -5.523 -7.375 -21.547 1 97.81 194 GLN A O 1
ATOM 1564 N N . GLU A 1 195 ? -5.816 -9.578 -21.766 1 98.38 195 GLU A N 1
ATOM 1565 C CA . GLU A 1 195 ? -6.352 -9.703 -20.422 1 98.38 195 GLU A CA 1
ATOM 1566 C C . GLU A 1 195 ? -5.312 -9.297 -19.375 1 98.38 195 GLU A C 1
ATOM 1568 O O . GLU A 1 195 ? -5.645 -8.641 -18.391 1 98.38 195 GLU A O 1
ATOM 1573 N N . ALA A 1 196 ? -4.051 -9.672 -19.609 1 98.5 196 ALA A N 1
ATOM 1574 C CA . ALA A 1 196 ? -2.957 -9.289 -18.719 1 98.5 196 ALA A CA 1
ATOM 1575 C C . ALA A 1 196 ? -2.85 -7.77 -18.609 1 98.5 196 ALA A C 1
ATOM 1577 O O . ALA A 1 196 ? -2.682 -7.227 -17.516 1 98.5 196 ALA A O 1
ATOM 1578 N N . LEU A 1 197 ? -2.975 -7.141 -19.703 1 98.25 197 LEU A N 1
ATOM 1579 C CA . LEU A 1 197 ? -2.895 -5.684 -19.734 1 98.25 197 LEU A CA 1
ATOM 1580 C C . LEU A 1 197 ? -4.055 -5.062 -18.953 1 98.25 197 LEU A C 1
ATOM 1582 O O . LEU A 1 197 ? -3.869 -4.094 -18.219 1 98.25 197 LEU A O 1
ATOM 1586 N N . ILE A 1 198 ? -5.195 -5.617 -19.125 1 98.56 198 ILE A N 1
ATOM 1587 C CA . ILE A 1 198 ? -6.371 -5.113 -18.438 1 98.56 198 ILE A CA 1
ATOM 1588 C C . ILE A 1 198 ? -6.168 -5.223 -16.922 1 98.56 198 ILE A C 1
ATOM 1590 O O . ILE A 1 198 ? -6.422 -4.27 -16.188 1 98.56 198 ILE A O 1
ATOM 1594 N N . VAL A 1 199 ? -5.688 -6.336 -16.469 1 98.62 199 VAL A N 1
ATOM 1595 C CA . VAL A 1 199 ? -5.469 -6.559 -15.039 1 98.62 199 VAL A CA 1
ATOM 1596 C C . VAL A 1 199 ? -4.383 -5.617 -14.523 1 98.62 199 VAL A C 1
ATOM 1598 O O . VAL A 1 199 ? -4.551 -4.977 -13.484 1 98.62 199 VAL A O 1
ATOM 1601 N N . ASN A 1 200 ? -3.293 -5.449 -15.273 1 98.69 200 ASN A N 1
ATOM 1602 C CA . ASN A 1 200 ? -2.193 -4.582 -14.867 1 98.69 200 ASN A CA 1
ATOM 1603 C C . ASN A 1 200 ? -2.621 -3.117 -14.828 1 98.69 200 ASN A C 1
ATOM 1605 O O . ASN A 1 200 ? -2.289 -2.395 -13.883 1 98.69 200 ASN A O 1
ATOM 1609 N N . PHE A 1 201 ? -3.35 -2.703 -15.797 1 98.75 201 PHE A N 1
ATOM 1610 C CA . PHE A 1 201 ? -3.811 -1.32 -15.82 1 98.75 201 PHE A CA 1
ATOM 1611 C C . PHE A 1 201 ? -4.816 -1.07 -14.703 1 98.75 201 PHE A C 1
ATOM 1613 O O . PHE A 1 201 ? -4.867 0.025 -14.141 1 98.75 201 PHE A O 1
ATOM 1620 N N . THR A 1 202 ? -5.645 -2.061 -14.414 1 98.88 202 THR A N 1
ATOM 1621 C CA . THR A 1 202 ? -6.543 -1.938 -13.273 1 98.88 202 THR A CA 1
ATOM 1622 C C . THR A 1 202 ? -5.762 -1.661 -12 1 98.88 202 THR A C 1
ATOM 1624 O O . THR A 1 202 ? -6.113 -0.766 -11.227 1 98.88 202 THR A O 1
ATOM 1627 N N . GLY A 1 203 ? -4.672 -2.414 -11.812 1 98.88 203 GLY A N 1
ATOM 1628 C CA . GLY A 1 203 ? -3.828 -2.186 -10.648 1 98.88 203 GLY A CA 1
ATOM 1629 C C . GLY A 1 203 ? -3.209 -0.801 -10.625 1 98.88 203 GLY A C 1
ATOM 1630 O O . GLY A 1 203 ? -3.172 -0.152 -9.578 1 98.88 203 GLY A O 1
ATOM 1631 N N . LEU A 1 204 ? -2.738 -0.352 -11.719 1 98.81 204 LEU A N 1
ATOM 1632 C CA . LEU A 1 204 ? -2.135 0.975 -11.805 1 98.81 204 LEU A CA 1
ATOM 1633 C C . LEU A 1 204 ? -3.166 2.059 -11.508 1 98.81 204 LEU A C 1
ATOM 1635 O O . LEU A 1 204 ? -2.863 3.039 -10.82 1 98.81 204 LEU A O 1
ATOM 1639 N N . LEU A 1 205 ? -4.348 1.884 -12.016 1 98.88 205 LEU A N 1
ATOM 1640 C CA . LEU A 1 205 ? -5.402 2.865 -11.789 1 98.88 205 LEU A CA 1
ATOM 1641 C C . LEU A 1 205 ? -5.844 2.863 -10.328 1 98.88 205 LEU A C 1
ATOM 1643 O O . LEU A 1 205 ? -6.203 3.91 -9.781 1 98.88 205 LEU A O 1
ATOM 1647 N N . ILE A 1 206 ? -5.828 1.706 -9.711 1 98.94 206 ILE A N 1
ATOM 1648 C CA . ILE A 1 206 ? -6.129 1.641 -8.289 1 98.94 206 ILE A CA 1
ATOM 1649 C C . ILE A 1 206 ? -5.121 2.484 -7.508 1 98.94 206 ILE A C 1
ATOM 1651 O O . ILE A 1 206 ? -5.5 3.234 -6.602 1 98.94 206 ILE A O 1
ATOM 1655 N N . LEU A 1 207 ? -3.852 2.387 -7.859 1 98.88 207 LEU A N 1
ATOM 1656 C CA . LEU A 1 207 ? -2.814 3.189 -7.223 1 98.88 207 LEU A CA 1
ATOM 1657 C C . LEU A 1 207 ? -3.072 4.68 -7.434 1 98.88 207 LEU A C 1
ATOM 1659 O O . LEU A 1 207 ? -3.008 5.465 -6.484 1 98.88 207 LEU A O 1
ATOM 1663 N N . LEU A 1 208 ? -3.391 5.043 -8.609 1 98.81 208 LEU A N 1
ATOM 1664 C CA . LEU A 1 208 ? -3.633 6.449 -8.914 1 98.81 208 LEU A CA 1
ATOM 1665 C C . LEU A 1 208 ? -4.852 6.965 -8.164 1 98.81 208 LEU A C 1
ATOM 1667 O O . LEU A 1 208 ? -4.859 8.102 -7.691 1 98.81 208 LEU A O 1
ATOM 1671 N N . PHE A 1 209 ? -5.902 6.156 -8.109 1 98.94 209 PHE A N 1
ATOM 1672 C CA . PHE A 1 209 ? -7.086 6.512 -7.34 1 98.94 209 PHE A CA 1
ATOM 1673 C C . PHE A 1 209 ? -6.73 6.742 -5.879 1 98.94 209 PHE A C 1
ATOM 1675 O O . PHE A 1 209 ? -7.148 7.738 -5.281 1 98.94 209 PHE A O 1
ATOM 1682 N N . ALA A 1 210 ? -5.934 5.848 -5.32 1 98.88 210 ALA A N 1
ATOM 1683 C CA . ALA A 1 210 ? -5.539 5.941 -3.916 1 98.88 210 ALA A CA 1
ATOM 1684 C C . ALA A 1 210 ? -4.742 7.219 -3.656 1 98.88 210 ALA A C 1
ATOM 1686 O O . ALA A 1 210 ? -4.969 7.906 -2.656 1 98.88 210 ALA A O 1
ATOM 1687 N N . VAL A 1 211 ? -3.816 7.516 -4.52 1 98.69 211 VAL A N 1
ATOM 1688 C CA . VAL A 1 211 ? -3.01 8.727 -4.395 1 98.69 211 VAL A CA 1
ATOM 1689 C C . VAL A 1 211 ? -3.91 9.953 -4.449 1 98.69 211 VAL A C 1
ATOM 1691 O O . VAL A 1 211 ? -3.742 10.891 -3.668 1 98.69 211 VAL A O 1
ATOM 1694 N N . SER A 1 212 ? -4.871 9.938 -5.324 1 98.38 212 SER A N 1
ATOM 1695 C CA . SER A 1 212 ? -5.785 11.062 -5.48 1 98.38 212 SER A CA 1
ATOM 1696 C C . SER A 1 212 ? -6.641 11.258 -4.23 1 98.38 212 SER A C 1
ATOM 1698 O O . SER A 1 212 ? -6.879 12.391 -3.803 1 98.38 212 SER A O 1
ATOM 1700 N N . VAL A 1 213 ? -7.094 10.18 -3.701 1 98.31 213 VAL A N 1
ATOM 1701 C CA . VAL A 1 213 ? -7.863 10.25 -2.463 1 98.31 213 VAL A CA 1
ATOM 1702 C C . VAL A 1 213 ? -7.004 10.852 -1.353 1 98.31 213 VAL A C 1
ATOM 1704 O O . VAL A 1 213 ? -7.445 11.75 -0.633 1 98.31 213 VAL A O 1
ATOM 1707 N N . GLY A 1 214 ? -5.77 10.398 -1.232 1 97.25 214 GLY A N 1
ATOM 1708 C CA . GLY A 1 214 ? -4.855 10.922 -0.231 1 97.25 214 GLY A CA 1
ATOM 1709 C C . GLY A 1 214 ? -4.598 12.414 -0.383 1 97.25 214 GLY A C 1
ATOM 1710 O O . GLY A 1 214 ? -4.57 13.148 0.606 1 97.25 214 GLY A O 1
ATOM 1711 N N . LEU A 1 215 ? -4.422 12.836 -1.617 1 96.38 215 LEU A N 1
ATOM 1712 C CA . LEU A 1 215 ? -4.18 14.25 -1.89 1 96.38 215 LEU A CA 1
ATOM 1713 C C . LEU A 1 215 ? -5.402 15.086 -1.538 1 96.38 215 LEU A C 1
ATOM 1715 O O . LEU A 1 215 ? -5.27 16.188 -1.003 1 96.38 215 LEU A O 1
ATOM 1719 N N . THR A 1 216 ? -6.551 14.562 -1.848 1 95.69 216 THR A N 1
ATOM 1720 C CA . THR A 1 216 ? -7.789 15.273 -1.546 1 95.69 216 THR A CA 1
ATOM 1721 C C . THR A 1 216 ? -7.926 15.508 -0.044 1 95.69 216 THR A C 1
ATOM 1723 O O . THR A 1 216 ? -8.32 16.594 0.386 1 95.69 216 THR A O 1
ATOM 1726 N N . VAL A 1 217 ? -7.547 14.508 0.722 1 93.94 217 VAL A N 1
ATOM 1727 C CA . VAL A 1 217 ? -7.668 14.594 2.174 1 93.94 217 VAL A CA 1
ATOM 1728 C C . VAL A 1 217 ? -6.625 15.562 2.719 1 93.94 217 VAL A C 1
ATOM 1730 O O . VAL A 1 217 ? -6.906 16.328 3.646 1 93.94 217 VAL A O 1
ATOM 1733 N N . LEU A 1 218 ? -5.492 15.594 2.117 1 91.44 218 LEU A N 1
ATOM 1734 C CA . LEU A 1 218 ? -4.352 16.375 2.6 1 91.44 218 LEU A CA 1
ATOM 1735 C C . LEU A 1 218 ? -4.539 17.859 2.307 1 91.44 218 LEU A C 1
ATOM 1737 O O . LEU A 1 218 ? -4.203 18.703 3.139 1 91.44 218 LEU A O 1
ATOM 1741 N N . LEU A 1 219 ? -5.055 18.188 1.187 1 89.81 219 LEU A N 1
ATOM 1742 C CA . LEU A 1 219 ? -5.121 19.578 0.74 1 89.81 219 LEU A CA 1
ATOM 1743 C C . LEU A 1 219 ? -6.254 20.328 1.436 1 89.81 219 LEU A C 1
ATOM 1745 O O . LEU A 1 219 ? -7.328 19.766 1.657 1 89.81 219 LEU A O 1
ATOM 1749 N N . PRO A 1 220 ? -5.941 21.562 1.767 1 83.06 220 PRO A N 1
ATOM 1750 C CA . PRO A 1 220 ? -6.953 22.344 2.48 1 83.06 220 PRO A CA 1
ATOM 1751 C C . PRO A 1 220 ? -8.156 22.688 1.606 1 83.06 220 PRO A C 1
ATOM 1753 O O . PRO A 1 220 ? -8.039 22.719 0.378 1 83.06 220 PRO A O 1
ATOM 1756 N N . ARG A 1 221 ? -9.25 22.906 2.311 1 75.94 221 ARG A N 1
ATOM 1757 C CA . ARG A 1 221 ? -10.445 23.344 1.608 1 75.94 221 ARG A CA 1
ATOM 1758 C C . ARG A 1 221 ? -10.266 24.766 1.067 1 75.94 221 ARG A C 1
ATOM 1760 O O . ARG A 1 221 ? -9.578 25.578 1.675 1 75.94 221 ARG A O 1
ATOM 1767 N N . THR A 1 222 ? -10.578 25.016 -0.159 1 59.16 222 THR A N 1
ATOM 1768 C CA . THR A 1 222 ? -10.562 26.375 -0.684 1 59.16 222 THR A CA 1
ATOM 1769 C C . THR A 1 222 ? -11.75 27.172 -0.155 1 59.16 222 THR A C 1
ATOM 1771 O O . THR A 1 222 ? -12.812 26.609 0.123 1 59.16 222 THR A O 1
ATOM 1774 N N . MET B 1 1 ? -12.656 30.812 7.5 1 26.62 1 MET B N 1
ATOM 1775 C CA . MET B 1 1 ? -11.359 30.156 7.582 1 26.62 1 MET B CA 1
ATOM 1776 C C . MET B 1 1 ? -11.469 28.812 8.32 1 26.62 1 MET B C 1
ATOM 1778 O O . MET B 1 1 ? -11.906 28.781 9.469 1 26.62 1 MET B O 1
ATOM 1782 N N . ALA B 1 2 ? -11.805 27.859 7.605 1 42.38 2 ALA B N 1
ATOM 1783 C CA . ALA B 1 2 ? -12.047 26.656 8.383 1 42.38 2 ALA B CA 1
ATOM 1784 C C . ALA B 1 2 ? -10.883 26.359 9.328 1 42.38 2 ALA B C 1
ATOM 1786 O O . ALA B 1 2 ? -9.719 26.406 8.922 1 42.38 2 ALA B O 1
ATOM 1787 N N . PRO B 1 3 ? -11.047 26.391 10.562 1 40.62 3 PRO B N 1
ATOM 1788 C CA . PRO B 1 3 ? -9.953 26.266 11.531 1 40.62 3 PRO B CA 1
ATOM 1789 C C . PRO B 1 3 ? -9.062 25.047 11.258 1 40.62 3 PRO B C 1
ATOM 1791 O O . PRO B 1 3 ? -9.531 24.031 10.75 1 40.62 3 PRO B O 1
ATOM 1794 N N . LYS B 1 4 ? -7.801 25.312 10.898 1 49.88 4 LYS B N 1
ATOM 1795 C CA . LYS B 1 4 ? -6.758 24.281 10.898 1 49.88 4 LYS B CA 1
ATOM 1796 C C . LYS B 1 4 ? -6.94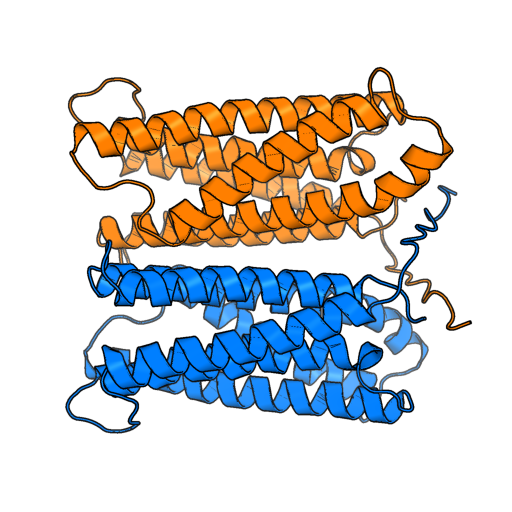5 23.312 12.062 1 49.88 4 LYS B C 1
ATOM 1798 O O . LYS B 1 4 ? -7.043 23.734 13.211 1 49.88 4 LYS B O 1
ATOM 1803 N N . ARG B 1 5 ? -7.656 22.188 11.859 1 53.38 5 ARG B N 1
ATOM 1804 C CA . ARG B 1 5 ? -7.883 21.297 13 1 53.38 5 ARG B CA 1
ATOM 1805 C C . ARG B 1 5 ? -6.566 20.938 13.688 1 53.38 5 ARG B C 1
ATOM 1807 O O . ARG B 1 5 ? -5.68 20.344 13.062 1 53.38 5 ARG B O 1
ATOM 1814 N N . ASN B 1 6 ? -6.074 21.734 14.523 1 62.38 6 ASN B N 1
ATOM 1815 C CA . ASN B 1 6 ? -4.945 21.484 15.414 1 62.38 6 ASN B CA 1
ATOM 1816 C C . ASN B 1 6 ? -5.133 20.203 16.219 1 62.38 6 ASN B C 1
ATOM 1818 O O . ASN B 1 6 ? -5.715 20.234 17.312 1 62.38 6 ASN B O 1
ATOM 1822 N N . TRP B 1 7 ? -4.914 19.125 15.5 1 70.38 7 TRP B N 1
ATOM 1823 C CA . TRP B 1 7 ? -5.074 17.844 16.172 1 70.38 7 TRP B CA 1
ATOM 1824 C C . TRP B 1 7 ? -3.986 17.641 17.219 1 70.38 7 TRP B C 1
ATOM 1826 O O . TRP B 1 7 ? -2.814 17.922 16.969 1 70.38 7 TRP B O 1
ATOM 1836 N N . SER B 1 8 ? -4.387 17.375 18.484 1 76.88 8 SER B N 1
ATOM 1837 C CA . SER B 1 8 ? -3.461 16.953 19.531 1 76.88 8 SER B CA 1
ATOM 1838 C C . SER B 1 8 ? -3.461 15.445 19.688 1 76.88 8 SER B C 1
ATOM 1840 O O . SER B 1 8 ? -4.504 14.844 19.953 1 76.88 8 SER B O 1
ATOM 1842 N N . TYR B 1 9 ? -2.416 14.773 19.5 1 80.94 9 TYR B N 1
ATOM 1843 C CA . TYR B 1 9 ? -2.324 13.32 19.578 1 80.94 9 TYR B CA 1
ATOM 1844 C C . TYR B 1 9 ? -1.921 12.875 20.984 1 80.94 9 TYR B C 1
ATOM 1846 O O . TYR B 1 9 ? -2.045 11.695 21.328 1 80.94 9 TYR B O 1
ATOM 1854 N N . GLY B 1 10 ? -1.657 13.688 21.828 1 75.25 10 GLY B N 1
ATOM 1855 C CA . GLY B 1 10 ? -1.365 13.406 23.219 1 75.25 10 GLY B CA 1
ATOM 1856 C C . GLY B 1 10 ? 0.013 12.805 23.422 1 75.25 10 GLY B C 1
ATOM 1857 O O . GLY B 1 10 ? 0.444 12.609 24.562 1 75.25 10 GLY B O 1
ATOM 1858 N N . GLY B 1 11 ? 0.738 12.398 22.328 1 79.62 11 GLY B N 1
ATOM 1859 C CA . GLY B 1 11 ? 2.053 11.797 22.484 1 79.62 11 GLY B CA 1
ATOM 1860 C C . GLY B 1 11 ? 2.982 12.086 21.312 1 79.62 11 GLY B C 1
ATOM 1861 O O . GLY B 1 11 ? 2.557 12.633 20.297 1 79.62 11 GLY B O 1
ATOM 1862 N N . GLY B 1 12 ? 4.34 11.641 21.625 1 85.81 12 GLY B N 1
ATOM 1863 C CA . GLY B 1 12 ? 5.363 11.867 20.625 1 85.81 12 GLY B CA 1
ATOM 1864 C C . GLY B 1 12 ? 5.637 10.648 19.766 1 85.81 12 GLY B C 1
ATOM 1865 O O . GLY B 1 12 ? 4.938 9.641 19.859 1 85.81 12 GLY B O 1
ATOM 1866 N N . PRO B 1 13 ? 6.535 10.758 18.891 1 90.06 13 PRO B N 1
ATOM 1867 C CA . PRO B 1 13 ? 6.812 9.703 17.922 1 90.06 13 PRO B CA 1
ATOM 1868 C C . PRO B 1 13 ? 7.664 8.57 18.484 1 90.06 13 PRO B C 1
ATOM 1870 O O . PRO B 1 13 ? 7.816 7.527 17.844 1 90.06 13 PRO B O 1
ATOM 1873 N N . PHE B 1 14 ? 8.086 8.656 19.672 1 88.12 14 PHE B N 1
ATOM 1874 C CA . PHE B 1 14 ? 9.086 7.75 20.219 1 88.12 14 PHE B CA 1
ATOM 1875 C C . PHE B 1 14 ? 8.578 6.312 20.219 1 88.12 14 PHE B C 1
ATOM 1877 O O . PHE B 1 14 ? 9.258 5.41 19.734 1 88.12 14 PHE B O 1
ATOM 1884 N N . PRO B 1 15 ? 7.422 5.988 20.703 1 92.06 15 PRO B N 1
ATOM 1885 C CA . PRO B 1 15 ? 6.957 4.598 20.688 1 92.06 15 PRO B CA 1
ATOM 1886 C C . PRO B 1 15 ? 6.867 4.023 19.266 1 92.06 15 PRO B C 1
ATOM 1888 O O . PRO B 1 15 ? 7.238 2.871 19.047 1 92.06 15 PRO B O 1
ATOM 1891 N N . ALA B 1 16 ? 6.367 4.82 18.375 1 94.5 16 ALA B N 1
ATOM 1892 C CA . ALA B 1 16 ? 6.254 4.363 16.984 1 94.5 16 ALA B CA 1
ATOM 1893 C C . ALA B 1 16 ? 7.633 4.102 16.391 1 94.5 16 ALA B C 1
ATOM 1895 O O . ALA B 1 16 ? 7.812 3.131 15.641 1 94.5 16 ALA B O 1
ATOM 1896 N N . THR B 1 17 ? 8.578 4.895 16.734 1 94.81 17 THR B N 1
ATOM 1897 C CA . THR B 1 17 ? 9.93 4.734 16.219 1 94.81 17 THR B CA 1
ATOM 1898 C C . THR B 1 17 ? 10.586 3.475 16.781 1 94.81 17 THR B C 1
ATOM 1900 O O . THR B 1 17 ? 11.219 2.719 16.047 1 94.81 17 THR B O 1
ATOM 1903 N N . VAL B 1 18 ? 10.461 3.266 18 1 96.12 18 VAL B N 1
ATOM 1904 C CA . VAL B 1 18 ? 11.023 2.076 18.641 1 96.12 18 VAL B CA 1
ATOM 1905 C C . VAL B 1 18 ? 10.391 0.823 18.031 1 96.12 1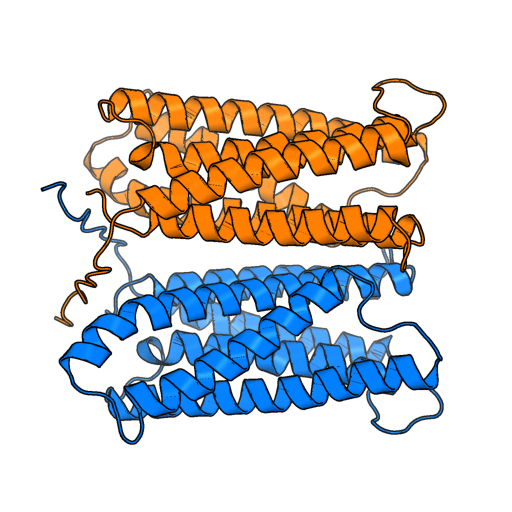8 VAL B C 1
ATOM 1907 O O . VAL B 1 18 ? 11.102 -0.135 17.703 1 96.12 18 VAL B O 1
ATOM 1910 N N . PHE B 1 19 ? 9.125 0.861 17.891 1 97.62 19 PHE B N 1
ATOM 1911 C CA . PHE B 1 19 ? 8.43 -0.271 17.297 1 97.62 19 PHE B CA 1
ATOM 1912 C C . PHE B 1 19 ? 8.906 -0.517 15.875 1 97.62 19 PHE B C 1
ATOM 1914 O O . PHE B 1 19 ? 9.125 -1.663 15.469 1 97.62 19 PHE B O 1
ATOM 1921 N N . ALA B 1 20 ? 9.062 0.54 15.094 1 97.94 20 ALA B N 1
ATOM 1922 C CA . ALA B 1 20 ? 9.555 0.416 13.727 1 97.94 20 ALA B CA 1
ATOM 1923 C C . ALA B 1 20 ? 10.914 -0.286 13.695 1 97.94 20 ALA B C 1
ATOM 1925 O O . ALA B 1 20 ? 11.148 -1.15 12.844 1 97.94 20 ALA B O 1
ATOM 1926 N N . HIS B 1 21 ? 11.781 0.006 14.602 1 98.25 21 HIS B N 1
ATOM 1927 C CA . HIS B 1 21 ? 13.117 -0.579 14.609 1 98.25 21 HIS B CA 1
ATOM 1928 C C . HIS B 1 21 ? 13.078 -2.039 15.047 1 98.25 21 HIS B C 1
ATOM 1930 O O . HIS B 1 21 ? 13.844 -2.863 14.547 1 98.25 21 HIS B O 1
ATOM 1936 N N . LEU B 1 22 ? 12.195 -2.336 15.984 1 98.56 22 LEU B N 1
ATOM 1937 C CA . LEU B 1 22 ? 12.023 -3.732 16.375 1 98.56 22 LEU B CA 1
ATOM 1938 C C . LEU B 1 22 ? 11.492 -4.562 15.211 1 98.56 22 LEU B C 1
ATOM 1940 O O . LEU B 1 22 ? 11.969 -5.676 14.969 1 98.56 22 LEU B O 1
ATOM 1944 N N . VAL B 1 23 ? 10.594 -4.004 14.508 1 98.81 23 VAL B N 1
ATOM 1945 C CA . VAL B 1 23 ? 10.016 -4.688 13.352 1 98.81 23 VAL B CA 1
ATOM 1946 C C . VAL B 1 23 ? 11.078 -4.84 12.266 1 98.81 23 VAL B C 1
ATOM 1948 O O . VAL B 1 23 ? 11.133 -5.871 11.586 1 98.81 23 VAL B O 1
ATOM 1951 N N . ALA B 1 24 ? 11.891 -3.838 12.117 1 98.75 24 ALA B N 1
ATOM 1952 C CA . ALA B 1 24 ? 12.969 -3.904 11.133 1 98.75 24 ALA B CA 1
ATOM 1953 C C . ALA B 1 24 ? 13.906 -5.074 11.422 1 98.75 24 ALA B C 1
ATOM 1955 O O . ALA B 1 24 ? 14.289 -5.809 10.508 1 98.75 24 ALA B O 1
ATOM 1956 N N . VAL B 1 25 ? 14.242 -5.258 12.633 1 98.75 25 VAL B N 1
ATOM 1957 C CA . VAL B 1 25 ? 15.109 -6.359 13.023 1 98.75 25 VAL B CA 1
ATOM 1958 C C . VAL B 1 25 ? 14.43 -7.691 12.703 1 98.75 25 VAL B C 1
ATOM 1960 O O . VAL B 1 25 ? 15.062 -8.602 12.164 1 98.75 25 VAL B O 1
ATOM 1963 N N . ALA B 1 26 ? 13.203 -7.777 13.016 1 98.81 26 ALA B N 1
ATOM 1964 C CA . ALA B 1 26 ? 12.445 -8.992 12.734 1 98.81 26 ALA B CA 1
ATOM 1965 C C . ALA B 1 26 ? 12.383 -9.258 11.227 1 98.81 26 ALA B C 1
ATOM 1967 O O . ALA B 1 26 ? 12.516 -10.406 10.789 1 98.81 26 ALA B O 1
ATOM 1968 N N . LEU B 1 27 ? 12.211 -8.227 10.484 1 98.94 27 LEU B N 1
ATOM 1969 C CA . LEU B 1 27 ? 12.141 -8.344 9.031 1 98.94 27 LEU B CA 1
ATOM 1970 C C . LEU B 1 27 ? 13.461 -8.859 8.461 1 98.94 27 LEU B C 1
ATOM 1972 O O . LEU B 1 27 ? 13.477 -9.758 7.625 1 98.94 27 LEU B O 1
ATOM 1976 N N . ILE B 1 28 ? 14.523 -8.273 8.938 1 98.75 28 ILE B N 1
ATOM 1977 C CA . ILE B 1 28 ? 15.836 -8.695 8.469 1 98.75 28 ILE B CA 1
ATOM 1978 C C . ILE B 1 28 ? 16.062 -10.164 8.805 1 98.75 28 ILE B C 1
ATOM 1980 O O . ILE B 1 28 ? 16.5 -10.945 7.953 1 98.75 28 ILE B O 1
ATOM 1984 N N . THR B 1 29 ? 15.68 -10.523 9.977 1 98.62 29 THR B N 1
ATOM 1985 C CA . THR B 1 29 ? 15.852 -11.906 10.414 1 98.62 29 THR B CA 1
ATOM 1986 C C . THR B 1 29 ? 15.008 -12.852 9.555 1 98.62 29 THR B C 1
ATOM 1988 O O . THR B 1 29 ? 15.516 -13.852 9.055 1 98.62 29 THR B O 1
ATOM 1991 N N . LEU B 1 30 ? 13.766 -12.555 9.32 1 98.69 30 LEU B N 1
ATOM 1992 C CA . LEU B 1 30 ? 12.859 -13.43 8.578 1 98.69 30 LEU B CA 1
ATOM 1993 C C . LEU B 1 30 ? 13.305 -13.57 7.129 1 98.69 30 LEU B C 1
ATOM 1995 O O . LEU B 1 30 ? 13.281 -14.672 6.57 1 98.69 30 LEU B O 1
ATOM 1999 N N . VAL B 1 31 ? 13.695 -12.492 6.527 1 98.69 31 VAL B N 1
ATOM 2000 C CA . VAL B 1 31 ? 14.055 -12.547 5.113 1 98.69 31 VAL B CA 1
ATOM 2001 C C . VAL B 1 31 ? 15.359 -13.32 4.945 1 98.69 31 VAL B C 1
ATOM 2003 O O . VAL B 1 31 ? 15.539 -14.047 3.967 1 98.69 31 VAL B O 1
ATOM 2006 N N . LEU B 1 32 ? 16.25 -13.172 5.898 1 98.44 32 LEU B N 1
ATOM 2007 C CA . LEU B 1 32 ? 17.5 -13.93 5.832 1 98.44 32 LEU B CA 1
ATOM 2008 C C . LEU B 1 32 ? 17.234 -15.422 6.031 1 98.44 32 LEU B C 1
ATOM 2010 O O . LEU B 1 32 ? 17.797 -16.25 5.324 1 98.44 32 LEU B O 1
ATOM 2014 N N . VAL B 1 33 ? 16.422 -15.742 6.977 1 98.5 33 VAL B N 1
ATOM 2015 C CA . VAL B 1 33 ? 16.062 -17.141 7.168 1 98.5 33 VAL B CA 1
ATOM 2016 C C . VAL B 1 33 ? 15.422 -17.688 5.891 1 98.5 33 VAL B C 1
ATOM 2018 O O . VAL B 1 33 ? 15.75 -18.781 5.445 1 98.5 33 VAL B O 1
ATOM 2021 N N . TRP B 1 34 ? 14.531 -16.938 5.293 1 98.69 34 TRP B N 1
ATOM 2022 C CA . TRP B 1 34 ? 13.852 -17.359 4.07 1 98.69 34 TRP B CA 1
ATOM 2023 C C . TRP B 1 34 ? 14.852 -17.625 2.951 1 98.69 34 TRP B C 1
ATOM 2025 O O . TRP B 1 34 ? 14.883 -18.703 2.373 1 98.69 34 TRP B O 1
ATOM 2035 N N . LEU B 1 35 ? 15.719 -16.75 2.713 1 98.5 35 LEU B N 1
ATOM 2036 C CA . LEU B 1 35 ? 16.578 -16.797 1.538 1 98.5 35 LEU B CA 1
ATOM 2037 C C . LEU B 1 35 ? 17.75 -17.75 1.76 1 98.5 35 LEU B C 1
ATOM 2039 O O . LEU B 1 35 ? 18.203 -18.422 0.829 1 98.5 35 LEU B O 1
ATOM 2043 N N . LEU B 1 36 ? 18.25 -17.828 3.002 1 97.94 36 LEU B N 1
ATOM 2044 C CA . LEU B 1 36 ? 19.422 -18.641 3.27 1 97.94 36 LEU B CA 1
ATOM 2045 C C . LEU B 1 36 ? 19.016 -20.094 3.562 1 97.94 36 LEU B C 1
ATOM 2047 O O . LEU B 1 36 ? 19.641 -21.031 3.053 1 97.94 36 LEU B O 1
ATOM 2051 N N . HIS B 1 37 ? 18.031 -20.266 4.332 1 97.88 37 HIS B N 1
ATOM 2052 C CA . HIS B 1 37 ? 17.641 -21.609 4.758 1 97.88 37 HIS B CA 1
ATOM 2053 C C . HIS B 1 37 ? 16.688 -22.25 3.752 1 97.88 37 HIS B C 1
ATOM 2055 O O . HIS B 1 37 ? 16.891 -23.406 3.361 1 97.88 37 HIS B O 1
ATOM 2061 N N . PHE B 1 38 ? 15.742 -21.547 3.248 1 98 38 PHE B N 1
ATOM 2062 C CA . PHE B 1 38 ? 14.719 -22.156 2.412 1 98 38 PHE B CA 1
ATOM 2063 C C . PHE B 1 38 ? 15.07 -22.016 0.935 1 98 38 PHE B C 1
ATOM 2065 O O . PHE B 1 38 ? 14.586 -22.781 0.102 1 98 38 PHE B O 1
ATOM 2072 N N . ARG B 1 39 ? 15.891 -21 0.585 1 97.75 39 ARG B N 1
ATOM 2073 C CA . ARG B 1 39 ? 16.125 -20.734 -0.828 1 97.75 39 ARG B CA 1
ATOM 2074 C C . ARG B 1 39 ? 17.609 -20.859 -1.173 1 97.75 39 ARG B C 1
ATOM 2076 O O . ARG B 1 39 ? 18.062 -20.344 -2.193 1 97.75 39 ARG B O 1
ATOM 2083 N N . GLU B 1 40 ? 18.375 -21.406 -0.328 1 97.31 40 GLU B N 1
ATOM 2084 C CA . GLU B 1 40 ? 19.719 -21.922 -0.554 1 97.31 40 GLU B CA 1
ATOM 2085 C C . GLU B 1 40 ? 20.719 -20.781 -0.755 1 97.31 40 GLU B C 1
ATOM 2087 O O . GLU B 1 40 ? 21.75 -20.953 -1.419 1 97.31 40 GLU B O 1
ATOM 2092 N N . GLY B 1 41 ? 20.328 -19.547 -0.432 1 97.94 41 GLY B N 1
ATOM 2093 C CA . GLY B 1 41 ? 21.312 -18.484 -0.368 1 97.94 41 GLY B CA 1
ATOM 2094 C C . GLY B 1 41 ? 21.281 -17.562 -1.572 1 97.94 41 GLY B C 1
ATOM 2095 O O . GLY B 1 41 ? 20.281 -17.516 -2.303 1 97.94 41 GLY B O 1
ATOM 2096 N N . LEU B 1 42 ? 22.312 -16.75 -1.706 1 98 42 LEU B N 1
ATOM 2097 C CA . LEU B 1 42 ? 22.422 -15.719 -2.73 1 98 42 LEU B CA 1
ATOM 2098 C C . LEU B 1 42 ? 23.719 -15.875 -3.512 1 98 42 LEU B C 1
ATOM 2100 O O . LEU B 1 42 ? 24.75 -16.266 -2.949 1 98 42 LEU B O 1
ATOM 2104 N N . ALA B 1 43 ? 23.656 -15.555 -4.805 1 97.69 43 ALA B N 1
ATOM 2105 C CA . ALA B 1 43 ? 24.844 -15.523 -5.656 1 97.69 43 ALA B CA 1
ATOM 2106 C C . ALA B 1 43 ? 24.594 -14.711 -6.922 1 97.69 43 ALA B C 1
ATOM 2108 O O . ALA B 1 43 ? 23.531 -14.797 -7.52 1 97.69 43 ALA B O 1
ATOM 2109 N N . PHE B 1 44 ? 25.594 -13.922 -7.328 1 97.12 44 PHE B N 1
ATOM 2110 C CA . PHE B 1 44 ? 25.469 -13.141 -8.555 1 97.12 44 PHE B CA 1
ATOM 2111 C C . PHE B 1 44 ? 25.672 -14.023 -9.781 1 97.12 44 PHE B C 1
ATOM 2113 O O . PHE B 1 44 ? 25.219 -13.68 -10.883 1 97.12 44 PHE B O 1
ATOM 2120 N N . LYS B 1 45 ? 26.484 -15.008 -9.578 1 96.94 45 LYS B N 1
ATOM 2121 C CA . LYS B 1 45 ? 26.719 -16.031 -10.594 1 96.94 45 LYS B CA 1
ATOM 2122 C C . LYS B 1 45 ? 26.547 -17.438 -10.008 1 96.94 45 LYS B C 1
ATOM 2124 O O . LYS B 1 45 ? 27.125 -17.75 -8.961 1 96.94 45 LYS B O 1
ATOM 2129 N N . SER B 1 46 ? 25.656 -18.156 -10.648 1 97 46 SER B N 1
ATOM 2130 C CA . SER B 1 46 ? 25.391 -19.516 -10.156 1 97 46 SER B CA 1
ATOM 2131 C C . SER B 1 46 ? 24.688 -20.359 -11.211 1 97 46 SER B C 1
ATOM 2133 O O . SER B 1 46 ? 23.938 -19.828 -12.047 1 97 46 SER B O 1
ATOM 2135 N N . ASP B 1 47 ? 24.859 -21.656 -11.18 1 96.81 47 ASP B N 1
ATOM 2136 C CA . ASP B 1 47 ? 24.094 -22.578 -12.016 1 96.81 47 ASP B CA 1
ATOM 2137 C C . ASP B 1 47 ? 22.641 -22.672 -11.539 1 96.81 47 ASP B C 1
ATOM 2139 O O . ASP B 1 47 ? 21.734 -22.922 -12.336 1 96.81 47 ASP B O 1
ATOM 2143 N N . ASN B 1 48 ? 22.5 -22.484 -10.234 1 97.31 48 ASN B N 1
ATOM 2144 C CA . ASN B 1 48 ? 21.156 -22.328 -9.672 1 97.31 48 ASN B CA 1
ATOM 2145 C C . ASN B 1 48 ? 20.688 -20.875 -9.75 1 97.31 48 ASN B C 1
ATOM 2147 O O . ASN B 1 48 ? 20.969 -20.078 -8.859 1 97.31 48 ASN B O 1
ATOM 2151 N N . LYS B 1 49 ? 19.922 -20.531 -10.734 1 97.94 49 LYS B N 1
ATOM 2152 C CA . LYS B 1 49 ? 19.562 -19.141 -11.047 1 97.94 49 LYS B CA 1
ATOM 2153 C C . LYS B 1 49 ? 18.688 -18.547 -9.945 1 97.94 49 LYS B C 1
ATOM 2155 O O . LYS B 1 49 ? 18.641 -17.312 -9.797 1 97.94 49 LYS B O 1
ATOM 2160 N N . ALA B 1 50 ? 18.062 -19.406 -9.203 1 97.56 50 ALA B N 1
ATOM 2161 C CA . ALA B 1 50 ? 17.219 -18.906 -8.109 1 97.56 50 ALA B CA 1
ATOM 2162 C C . ALA B 1 50 ? 18.047 -18.109 -7.102 1 97.56 50 ALA B C 1
ATOM 2164 O O . ALA B 1 50 ? 17.531 -17.203 -6.453 1 97.56 50 ALA B O 1
ATOM 2165 N N . LYS B 1 51 ? 19.297 -18.453 -6.973 1 98.44 51 LYS B N 1
ATOM 2166 C CA . LYS B 1 51 ? 20.172 -17.734 -6.055 1 98.44 51 LYS B CA 1
ATOM 2167 C C . LYS B 1 51 ? 20.406 -16.297 -6.539 1 98.44 51 LYS B C 1
ATOM 2169 O O . LYS B 1 51 ? 20.641 -15.398 -5.73 1 98.44 51 LYS B O 1
ATOM 2174 N N . ILE B 1 52 ? 20.406 -16.109 -7.809 1 98.56 52 ILE B N 1
ATOM 2175 C CA . ILE B 1 52 ? 20.531 -14.781 -8.383 1 98.56 52 ILE B CA 1
ATOM 2176 C C . ILE B 1 52 ? 19.266 -13.969 -8.055 1 98.56 52 ILE B C 1
ATOM 2178 O O . ILE B 1 52 ? 19.359 -12.812 -7.645 1 98.56 52 ILE B O 1
ATOM 2182 N N . PHE B 1 53 ? 18.141 -14.609 -8.211 1 98.69 53 PHE B N 1
ATOM 2183 C CA . PHE B 1 53 ? 16.875 -13.961 -7.898 1 98.69 53 PHE B CA 1
ATOM 2184 C C . PHE B 1 53 ? 16.859 -13.5 -6.445 1 98.69 53 PHE B C 1
ATOM 2186 O O . PHE B 1 53 ? 16.344 -12.414 -6.141 1 98.69 53 PHE B O 1
ATOM 2193 N N . ASN B 1 54 ? 17.406 -14.281 -5.582 1 98.75 54 ASN B N 1
ATOM 2194 C CA . ASN B 1 54 ? 17.297 -14.047 -4.145 1 98.75 54 ASN B CA 1
ATOM 2195 C C . ASN B 1 54 ? 17.953 -12.727 -3.75 1 98.75 54 ASN B C 1
ATOM 2197 O O . ASN B 1 54 ? 17.625 -12.164 -2.697 1 98.75 54 ASN B O 1
ATOM 2201 N N . ILE B 1 55 ? 18.781 -12.195 -4.578 1 98.81 55 ILE B N 1
ATOM 2202 C CA . ILE B 1 55 ? 19.422 -10.906 -4.328 1 98.81 55 ILE B CA 1
ATOM 2203 C C . ILE B 1 55 ? 18.375 -9.797 -4.406 1 98.81 55 ILE B C 1
ATOM 2205 O O . ILE B 1 55 ? 18.422 -8.828 -3.637 1 98.81 55 ILE B O 1
ATOM 2209 N N . HIS B 1 56 ? 17.438 -9.992 -5.266 1 98.88 56 HIS B N 1
ATOM 2210 C CA . HIS B 1 56 ? 16.438 -8.969 -5.555 1 98.88 56 HIS B CA 1
ATOM 2211 C C . HIS B 1 56 ? 15.562 -8.695 -4.34 1 98.88 56 HIS B C 1
ATOM 2213 O O . HIS B 1 56 ? 15.523 -7.574 -3.828 1 98.88 56 HIS B O 1
ATOM 2219 N N . PRO B 1 57 ? 14.828 -9.688 -3.789 1 98.88 57 PRO B N 1
ATOM 2220 C CA . PRO B 1 57 ? 13.984 -9.359 -2.641 1 98.88 57 PRO B CA 1
ATOM 2221 C C . PRO B 1 57 ? 14.781 -8.875 -1.436 1 98.88 57 PRO B C 1
ATOM 2223 O O . PRO B 1 57 ? 14.297 -8.047 -0.662 1 98.88 57 PRO B O 1
ATOM 2226 N N . LEU B 1 58 ? 15.969 -9.375 -1.263 1 98.88 58 LEU B N 1
ATOM 2227 C CA . LEU B 1 58 ? 16.781 -8.945 -0.131 1 98.88 58 LEU B CA 1
ATOM 2228 C C . LEU B 1 58 ? 17.109 -7.457 -0.232 1 98.88 58 LEU B C 1
ATOM 2230 O O . LEU B 1 58 ? 16.844 -6.695 0.702 1 98.88 58 LEU B O 1
ATOM 2234 N N . LEU B 1 59 ? 17.641 -7.082 -1.355 1 98.94 59 LEU B N 1
ATOM 2235 C CA . LEU B 1 59 ? 18.109 -5.707 -1.507 1 98.94 59 LEU B CA 1
ATOM 2236 C C . LEU B 1 59 ? 16.938 -4.742 -1.592 1 98.94 59 LEU B C 1
ATOM 2238 O O . LEU B 1 59 ? 17.016 -3.605 -1.124 1 98.94 59 LEU B O 1
ATOM 2242 N N . MET B 1 60 ? 15.852 -5.184 -2.184 1 98.94 60 MET B N 1
ATOM 2243 C CA . MET B 1 60 ? 14.672 -4.316 -2.24 1 98.94 60 MET B CA 1
ATOM 2244 C C . MET B 1 60 ? 14.102 -4.086 -0.848 1 98.94 60 MET B C 1
ATOM 2246 O O . MET B 1 60 ? 13.68 -2.977 -0.521 1 98.94 60 MET B O 1
ATOM 2250 N N . LEU B 1 61 ? 14.062 -5.113 -0.039 1 98.94 61 LEU B N 1
ATOM 2251 C CA . LEU B 1 61 ? 13.57 -4.965 1.326 1 98.94 61 LEU B CA 1
ATOM 2252 C C . LEU B 1 61 ? 14.5 -4.082 2.148 1 98.94 61 LEU B C 1
ATOM 2254 O O . LEU B 1 61 ? 14.055 -3.145 2.811 1 98.94 61 LEU B O 1
ATOM 2258 N N . LEU B 1 62 ? 15.781 -4.344 2.109 1 98.88 62 LEU B N 1
ATOM 2259 C CA . LEU B 1 62 ? 16.75 -3.562 2.879 1 98.88 62 LEU B CA 1
ATOM 2260 C C . LEU B 1 62 ? 16.766 -2.111 2.406 1 98.88 62 LEU B C 1
ATOM 2262 O O . LEU B 1 62 ? 16.75 -1.188 3.225 1 98.88 62 LEU B O 1
ATOM 2266 N N . GLY B 1 63 ? 16.781 -1.95 1.138 1 98.81 63 GLY B N 1
ATOM 2267 C CA . GLY B 1 63 ? 16.906 -0.62 0.567 1 98.81 63 GLY B CA 1
ATOM 2268 C C . GLY B 1 63 ? 15.617 0.167 0.576 1 98.81 63 GLY B C 1
ATOM 2269 O O . GLY B 1 63 ? 15.469 1.124 1.339 1 98.81 63 GLY B O 1
ATOM 2270 N N . PHE B 1 64 ? 14.617 -0.295 -0.147 1 98.75 64 PHE B N 1
ATOM 2271 C CA . PHE B 1 64 ? 13.453 0.512 -0.487 1 98.75 64 PHE B CA 1
ATOM 2272 C C . PHE B 1 64 ? 12.398 0.431 0.612 1 98.75 64 PHE B C 1
ATOM 2274 O O . PHE B 1 64 ? 11.469 1.239 0.648 1 98.75 64 PHE B O 1
ATOM 2281 N N . VAL B 1 65 ? 12.547 -0.506 1.541 1 98.88 65 VAL B N 1
ATOM 2282 C CA . VAL B 1 65 ? 11.602 -0.55 2.65 1 98.88 65 VAL B CA 1
ATOM 2283 C C . VAL B 1 65 ? 12.281 -0.066 3.93 1 98.88 65 VAL B C 1
ATOM 2285 O O . VAL B 1 65 ? 11.938 0.996 4.457 1 98.88 65 VAL B O 1
ATOM 2288 N N . LEU B 1 66 ? 13.328 -0.723 4.309 1 98.94 66 LEU B N 1
ATOM 2289 C CA . LEU B 1 66 ? 13.875 -0.489 5.641 1 98.94 66 LEU B CA 1
ATOM 2290 C C . LEU B 1 66 ? 14.734 0.769 5.664 1 98.94 66 LEU B C 1
ATOM 2292 O O . LEU B 1 66 ? 14.508 1.67 6.477 1 98.94 66 LEU B O 1
ATOM 2296 N N . ILE B 1 67 ? 15.711 0.862 4.793 1 98.88 67 ILE B N 1
ATOM 2297 C CA . ILE B 1 67 ? 16.609 2.016 4.793 1 98.88 67 ILE B CA 1
ATOM 2298 C C . ILE B 1 67 ? 15.836 3.266 4.379 1 98.88 67 ILE B C 1
ATOM 2300 O O . ILE B 1 67 ? 16.016 4.336 4.969 1 98.88 67 ILE B O 1
ATOM 2304 N N . SER B 1 68 ? 15.023 3.129 3.354 1 98.81 68 SER B N 1
ATOM 2305 C CA . SER B 1 68 ? 14.195 4.266 2.951 1 98.81 68 SER B CA 1
ATOM 2306 C C . SER B 1 68 ? 13.266 4.699 4.078 1 98.81 68 SER B C 1
ATOM 2308 O O . SER B 1 68 ? 13.031 5.895 4.273 1 98.81 68 SER B O 1
ATOM 2310 N N . GLY B 1 69 ? 12.648 3.693 4.777 1 98.69 69 GLY B N 1
ATOM 2311 C CA . GLY B 1 69 ? 11.836 4.023 5.938 1 98.69 69 GLY B CA 1
ATOM 2312 C C . GLY B 1 69 ? 12.609 4.762 7.016 1 98.69 69 GLY B C 1
ATOM 2313 O O . GLY B 1 69 ? 12.117 5.742 7.578 1 98.69 69 GLY B O 1
ATOM 2314 N N . GLU B 1 70 ? 13.805 4.32 7.277 1 98.31 70 GLU B N 1
ATOM 2315 C CA . GLU B 1 70 ? 14.664 4.996 8.242 1 98.31 70 GLU B CA 1
ATOM 2316 C C . GLU B 1 70 ? 14.977 6.422 7.797 1 98.31 70 GLU B C 1
ATOM 2318 O O . GLU B 1 70 ? 14.969 7.348 8.609 1 98.31 70 GLU B O 1
ATOM 2323 N N . ALA B 1 71 ? 15.281 6.559 6.539 1 98.56 71 ALA B N 1
ATOM 2324 C CA . ALA B 1 71 ? 15.562 7.879 5.984 1 98.56 71 ALA B CA 1
ATOM 2325 C C . ALA B 1 71 ? 14.391 8.828 6.195 1 98.56 71 ALA B C 1
ATOM 2327 O O . ALA B 1 71 ? 14.578 10 6.52 1 98.56 71 ALA B O 1
ATOM 2328 N N . THR B 1 72 ? 13.203 8.305 6.012 1 97.88 72 THR B N 1
ATOM 2329 C CA . THR B 1 72 ? 11.977 9.086 6.152 1 97.88 72 THR B CA 1
ATOM 2330 C C . THR B 1 72 ? 11.789 9.539 7.594 1 97.88 72 THR B C 1
ATOM 2332 O O . THR B 1 72 ? 11.273 10.633 7.844 1 97.88 72 THR B O 1
ATOM 2335 N N . MET B 1 73 ? 12.281 8.773 8.539 1 97.12 73 MET B N 1
ATOM 2336 C CA . MET B 1 73 ? 12.055 9.062 9.953 1 97.12 73 MET B CA 1
ATOM 2337 C C . MET B 1 73 ? 13.203 9.867 10.539 1 97.12 73 MET B C 1
ATOM 2339 O O . MET B 1 73 ? 13.164 10.258 11.703 1 97.12 73 MET B O 1
ATOM 2343 N N . THR B 1 74 ? 14.203 10.203 9.797 1 95.19 74 THR B N 1
ATOM 2344 C CA . THR B 1 74 ? 15.453 10.758 10.289 1 95.19 74 THR B CA 1
ATOM 2345 C C . THR B 1 74 ? 15.211 12.062 11.047 1 95.19 74 THR B C 1
ATOM 2347 O O . THR B 1 74 ? 15.867 12.344 12.047 1 95.19 74 THR B O 1
ATOM 2350 N N . TYR B 1 75 ? 14.266 12.867 10.609 1 91.94 75 TYR B N 1
ATOM 2351 C CA . TYR B 1 75 ? 14.031 14.172 11.211 1 91.94 75 TYR B CA 1
ATOM 2352 C C . TYR B 1 75 ? 13.445 14.023 12.617 1 91.94 75 TYR B C 1
ATOM 2354 O O . TYR B 1 75 ? 13.445 14.977 13.398 1 91.94 75 TYR B O 1
ATOM 2362 N N . LYS B 1 76 ? 12.953 12.773 12.883 1 90.75 76 LYS B N 1
ATOM 2363 C CA . LYS B 1 76 ? 12.375 12.492 14.195 1 90.75 76 LYS B CA 1
ATOM 2364 C C . LYS B 1 76 ? 13.305 11.617 15.039 1 90.75 76 LYS B C 1
ATOM 2366 O O . LYS B 1 76 ? 13.219 11.617 16.266 1 90.75 76 LYS B O 1
ATOM 2371 N N . THR B 1 77 ? 14.172 10.945 14.398 1 89.69 77 THR B N 1
ATOM 2372 C CA . THR B 1 77 ? 14.914 9.914 15.109 1 89.69 77 THR B CA 1
ATOM 2373 C C . THR B 1 77 ? 16.344 10.375 15.398 1 89.69 77 THR B C 1
ATOM 2375 O O . THR B 1 77 ? 17 9.836 16.281 1 89.69 77 THR B O 1
ATOM 2378 N N . VAL B 1 78 ? 16.812 11.266 14.656 1 89.38 78 VAL B N 1
ATOM 2379 C CA . VAL B 1 78 ? 18.188 11.742 14.852 1 89.38 78 VAL B CA 1
ATOM 2380 C C . VAL B 1 78 ? 18.156 13.047 15.656 1 89.38 78 VAL B C 1
ATOM 2382 O O . VAL B 1 78 ? 17.75 14.086 15.156 1 89.38 78 VAL B O 1
ATOM 2385 N N . PRO B 1 79 ? 18.625 12.93 16.891 1 89 79 PRO B N 1
ATOM 2386 C CA . PRO B 1 79 ? 18.672 14.141 17.719 1 89 79 PRO B CA 1
ATOM 2387 C C . PRO B 1 79 ? 19.844 15.062 17.328 1 89 79 PRO B C 1
ATOM 2389 O O . PRO B 1 79 ? 20.891 15.016 17.969 1 89 79 PRO B O 1
ATOM 2392 N N . SER B 1 80 ? 19.75 15.75 16.312 1 88.94 80 SER B N 1
ATOM 2393 C CA . SER B 1 80 ? 20.797 16.625 15.805 1 88.94 80 SER B CA 1
ATOM 2394 C C . SER B 1 80 ? 20.219 17.875 15.148 1 88.94 80 SER B C 1
ATOM 2396 O O . SER B 1 80 ? 19.016 18.109 15.211 1 88.94 80 SER B O 1
ATOM 2398 N N . ILE B 1 81 ? 21.141 18.641 14.617 1 88.75 81 ILE B N 1
ATOM 2399 C CA . ILE B 1 81 ? 20.719 19.844 13.914 1 88.75 81 ILE B CA 1
ATOM 2400 C C . ILE B 1 81 ? 20.094 19.469 12.562 1 88.75 81 ILE B C 1
ATOM 2402 O O . ILE B 1 81 ? 20.391 18.391 12.031 1 88.75 81 ILE B O 1
ATOM 2406 N N . ARG B 1 82 ? 19.375 20.328 12.055 1 91.12 82 ARG B N 1
ATOM 2407 C CA . ARG B 1 82 ? 18.594 20.078 10.844 1 91.12 82 ARG B CA 1
ATOM 2408 C C . ARG B 1 82 ? 19.516 19.734 9.672 1 91.12 82 ARG B C 1
ATOM 2410 O O . ARG B 1 82 ? 19.188 18.891 8.844 1 91.12 82 ARG B O 1
ATOM 2417 N N . LYS B 1 83 ? 20.594 20.391 9.602 1 92.56 83 LYS B N 1
ATOM 2418 C CA . LYS B 1 83 ? 21.531 20.141 8.508 1 92.56 83 LYS B CA 1
ATOM 2419 C C . LYS B 1 83 ? 22.031 18.688 8.523 1 92.56 83 LYS B C 1
ATOM 2421 O O . LYS B 1 83 ? 22.141 18.062 7.48 1 92.56 83 LYS B O 1
ATOM 2426 N N . ARG B 1 84 ? 22.344 18.219 9.641 1 95.12 84 ARG B N 1
ATOM 2427 C CA . ARG B 1 84 ? 22.797 16.844 9.781 1 95.12 84 ARG B CA 1
ATOM 2428 C C . ARG B 1 84 ? 21.672 15.852 9.508 1 95.12 84 ARG B C 1
ATOM 2430 O O . ARG B 1 84 ? 21.891 14.805 8.906 1 95.12 84 ARG B O 1
ATOM 2437 N N . GLN B 1 85 ? 20.531 16.156 9.992 1 96.19 85 GLN B N 1
ATOM 2438 C CA . GLN B 1 85 ? 19.359 15.328 9.703 1 96.19 85 GLN B CA 1
ATOM 2439 C C . GLN B 1 85 ? 19.125 15.219 8.203 1 96.19 85 GLN B C 1
ATOM 2441 O O . GLN B 1 85 ? 18.859 14.125 7.688 1 96.19 85 GLN B O 1
ATOM 2446 N N . LYS B 1 86 ? 19.25 16.359 7.574 1 96.31 86 LYS B N 1
ATOM 2447 C CA . LYS B 1 86 ? 19.078 16.391 6.125 1 96.31 86 LYS B CA 1
ATOM 2448 C C . LYS B 1 86 ? 20.156 15.555 5.434 1 96.31 86 LYS B C 1
ATOM 2450 O O . LYS B 1 86 ? 19.875 14.875 4.441 1 96.31 86 LYS B O 1
ATOM 2455 N N . LEU B 1 87 ? 21.312 15.625 5.926 1 96.88 87 LEU B N 1
ATOM 2456 C CA . LEU B 1 87 ? 22.406 14.844 5.355 1 96.88 87 LEU B CA 1
ATOM 2457 C C . LEU B 1 87 ? 22.141 13.344 5.488 1 96.88 87 LEU B C 1
ATOM 2459 O O . LEU B 1 87 ? 22.312 12.594 4.531 1 96.88 87 LEU B O 1
ATOM 2463 N N . PHE B 1 88 ? 21.734 12.922 6.66 1 97.62 88 PHE B N 1
ATOM 2464 C CA . PHE B 1 88 ? 21.391 11.523 6.871 1 97.62 88 PHE B CA 1
ATOM 2465 C C . PHE B 1 88 ? 20.25 11.109 5.957 1 97.62 88 PHE B C 1
ATOM 2467 O O . PHE B 1 88 ? 20.281 10.031 5.359 1 97.62 88 PHE B O 1
ATOM 2474 N N . HIS B 1 89 ? 19.219 11.945 5.883 1 98.38 89 HIS B N 1
ATOM 2475 C CA . HIS B 1 89 ? 18.094 11.711 4.984 1 98.38 89 HIS B CA 1
ATOM 2476 C C . HIS B 1 89 ? 18.562 11.5 3.551 1 98.38 89 HIS B C 1
ATOM 2478 O O . HIS B 1 89 ? 18.188 10.523 2.904 1 98.38 89 HIS B O 1
ATOM 2484 N N . LEU B 1 90 ? 19.438 12.336 3.105 1 98.38 90 LEU B N 1
ATOM 2485 C CA . LEU B 1 90 ? 19.969 12.32 1.75 1 98.38 90 LEU B CA 1
ATOM 2486 C C . LEU B 1 90 ? 20.812 11.062 1.512 1 98.38 90 LEU B C 1
ATOM 2488 O O . LEU B 1 90 ? 20.609 10.367 0.511 1 98.38 90 LEU B O 1
ATOM 2492 N N . LEU B 1 91 ? 21.656 10.727 2.391 1 98.56 91 LEU B N 1
ATOM 2493 C CA . LEU B 1 91 ? 22.594 9.625 2.217 1 98.56 91 LEU B CA 1
ATOM 2494 C C . LEU B 1 91 ? 21.891 8.281 2.322 1 98.56 91 LEU B C 1
ATOM 2496 O O . LEU B 1 91 ? 22.188 7.355 1.568 1 98.56 91 LEU B O 1
ATOM 2500 N N . LEU B 1 92 ? 21.016 8.156 3.258 1 98.75 92 LEU B N 1
ATOM 2501 C CA . LEU B 1 92 ? 20.281 6.906 3.404 1 98.75 92 LEU B CA 1
ATOM 2502 C C . LEU B 1 92 ? 19.438 6.629 2.168 1 98.75 92 LEU B C 1
ATOM 2504 O O . LEU B 1 92 ? 19.359 5.488 1.706 1 98.75 92 LEU B O 1
ATOM 2508 N N . HIS B 1 93 ? 18.812 7.676 1.602 1 98.88 93 HIS B N 1
ATOM 2509 C CA . HIS B 1 93 ? 18.031 7.465 0.38 1 98.88 93 HIS B CA 1
ATOM 2510 C C . HIS B 1 93 ? 18.953 7.113 -0.792 1 98.88 93 HIS B C 1
ATOM 2512 O O . HIS B 1 93 ? 18.562 6.355 -1.682 1 98.88 93 HIS B O 1
ATOM 2518 N N . LEU B 1 94 ? 20.172 7.605 -0.8 1 98.88 94 LEU B N 1
ATOM 2519 C CA . LEU B 1 94 ? 21.125 7.219 -1.833 1 98.88 94 LEU B CA 1
ATOM 2520 C C . LEU B 1 94 ? 21.5 5.746 -1.705 1 98.88 94 LEU B C 1
ATOM 2522 O O . LEU B 1 94 ? 21.547 5.027 -2.703 1 98.88 94 LEU B O 1
ATOM 2526 N N . ILE B 1 95 ? 21.766 5.324 -0.52 1 98.88 95 ILE B N 1
ATOM 2527 C CA . ILE B 1 95 ? 22.094 3.928 -0.259 1 98.88 95 ILE B CA 1
ATOM 2528 C C . ILE B 1 95 ? 20.938 3.037 -0.691 1 98.88 95 ILE B C 1
ATOM 2530 O O . ILE B 1 95 ? 21.141 2 -1.328 1 98.88 95 ILE B O 1
ATOM 2534 N N . ALA B 1 96 ? 19.75 3.463 -0.34 1 98.94 96 ALA B N 1
ATOM 2535 C CA . ALA B 1 96 ? 18.562 2.719 -0.75 1 98.94 96 ALA B CA 1
ATOM 2536 C C . ALA B 1 96 ? 18.469 2.625 -2.271 1 98.94 96 ALA B C 1
ATOM 2538 O O . ALA B 1 96 ? 18.156 1.562 -2.816 1 98.94 96 ALA B O 1
ATOM 2539 N N . LEU B 1 97 ? 18.734 3.703 -2.947 1 98.88 97 LEU B N 1
ATOM 2540 C CA . LEU B 1 97 ? 18.656 3.74 -4.402 1 98.88 97 LEU B CA 1
ATOM 2541 C C . LEU B 1 97 ? 19.688 2.801 -5.02 1 98.88 97 LEU B C 1
ATOM 2543 O O . LEU B 1 97 ? 19.375 2.061 -5.957 1 98.88 97 LEU B O 1
ATOM 2547 N N . ILE B 1 98 ? 20.875 2.822 -4.508 1 98.88 98 ILE B N 1
ATOM 2548 C CA . ILE B 1 98 ? 21.938 1.958 -5.008 1 98.88 98 ILE B CA 1
ATOM 2549 C C . ILE B 1 98 ? 21.562 0.495 -4.785 1 98.88 98 ILE B C 1
ATOM 2551 O O . ILE B 1 98 ? 21.688 -0.331 -5.691 1 98.88 98 ILE B O 1
ATOM 2555 N N . ALA B 1 99 ? 21.125 0.191 -3.59 1 98.88 99 ALA B N 1
ATOM 2556 C CA . ALA B 1 99 ? 20.656 -1.163 -3.307 1 98.88 99 ALA B CA 1
ATOM 2557 C C . ALA B 1 99 ? 19.547 -1.575 -4.273 1 98.88 99 ALA B C 1
ATOM 2559 O O . ALA B 1 99 ? 19.547 -2.701 -4.777 1 98.88 99 ALA B O 1
ATOM 2560 N N . GLY B 1 100 ? 18.625 -0.654 -4.523 1 98.81 100 GLY B N 1
ATOM 2561 C CA . GLY B 1 100 ? 17.547 -0.927 -5.465 1 98.81 100 GLY B CA 1
ATOM 2562 C C . GLY B 1 100 ? 18.047 -1.197 -6.875 1 98.81 100 GLY B C 1
ATOM 2563 O O . GLY B 1 100 ? 17.547 -2.098 -7.551 1 98.81 100 GLY B O 1
ATOM 2564 N N . ILE B 1 101 ? 18.984 -0.424 -7.309 1 98.81 101 ILE B N 1
ATOM 2565 C CA . ILE B 1 101 ? 19.531 -0.587 -8.648 1 98.81 101 ILE B CA 1
ATOM 2566 C C . ILE B 1 101 ? 20.172 -1.968 -8.773 1 98.81 101 ILE B C 1
ATOM 2568 O O . ILE B 1 101 ? 19.953 -2.672 -9.766 1 98.81 101 ILE B O 1
ATOM 2572 N N . ILE B 1 102 ? 20.891 -2.4 -7.785 1 98.81 102 ILE B N 1
ATOM 2573 C CA . ILE B 1 102 ? 21.531 -3.717 -7.797 1 98.81 102 ILE B CA 1
ATOM 2574 C C . ILE B 1 102 ? 20.453 -4.801 -7.75 1 98.81 102 ILE B C 1
ATOM 2576 O O . ILE B 1 102 ? 20.547 -5.805 -8.461 1 98.81 102 ILE B O 1
ATOM 2580 N N . GLY B 1 103 ? 19.469 -4.621 -6.918 1 98.81 103 GLY B N 1
ATOM 2581 C CA . GLY B 1 103 ? 18.359 -5.57 -6.852 1 98.81 103 GLY B CA 1
ATOM 2582 C C . GLY B 1 103 ? 17.641 -5.73 -8.172 1 98.81 103 GLY B C 1
ATOM 2583 O O . GLY B 1 103 ? 17.297 -6.848 -8.57 1 98.81 103 GLY B O 1
ATOM 2584 N N . ILE B 1 104 ? 17.391 -4.609 -8.859 1 98.81 104 ILE B N 1
ATOM 2585 C CA . ILE B 1 104 ? 16.719 -4.645 -10.156 1 98.81 104 ILE B CA 1
ATOM 2586 C C . ILE B 1 104 ? 17.609 -5.336 -11.18 1 98.81 104 ILE B C 1
ATOM 2588 O O . ILE B 1 104 ? 17.141 -6.125 -12 1 98.81 104 ILE B O 1
ATOM 2592 N N . TYR B 1 105 ? 18.828 -5.023 -11.148 1 98.69 105 TYR B N 1
ATOM 2593 C CA . TYR B 1 105 ? 19.766 -5.703 -12.039 1 98.69 105 TYR B CA 1
ATOM 2594 C C . TYR B 1 105 ? 19.703 -7.215 -11.836 1 98.69 105 TYR B C 1
ATOM 2596 O O . TYR B 1 105 ? 19.672 -7.973 -12.805 1 98.69 105 TYR B O 1
ATOM 2604 N N . ALA B 1 106 ? 19.703 -7.672 -10.656 1 98.69 106 ALA B N 1
ATOM 2605 C CA . ALA B 1 106 ? 19.688 -9.094 -10.336 1 98.69 106 ALA B CA 1
ATOM 2606 C C . ALA B 1 106 ? 18.453 -9.773 -10.898 1 98.69 106 ALA B C 1
ATOM 2608 O O . ALA B 1 106 ? 18.531 -10.867 -11.461 1 98.69 106 ALA B O 1
ATOM 2609 N N . VAL B 1 107 ? 17.312 -9.141 -10.781 1 98.62 107 VAL B N 1
ATOM 2610 C CA . VAL B 1 107 ? 16.094 -9.797 -11.227 1 98.62 107 VAL B CA 1
ATOM 2611 C C . VAL B 1 107 ? 16.047 -9.828 -12.75 1 98.62 107 VAL B C 1
ATOM 2613 O O . VAL B 1 107 ? 15.562 -10.797 -13.344 1 98.62 107 VAL B O 1
ATOM 2616 N N . PHE B 1 108 ? 16.531 -8.773 -13.422 1 98.69 108 PHE B N 1
ATOM 2617 C CA . PHE B 1 108 ? 16.609 -8.812 -14.875 1 98.69 108 PHE B CA 1
ATOM 2618 C C . PHE B 1 108 ? 17.578 -9.883 -15.336 1 98.69 108 PHE B C 1
ATOM 2620 O O . PHE B 1 108 ? 17.312 -10.594 -16.312 1 98.69 108 PHE B O 1
ATOM 2627 N N . LYS B 1 109 ? 18.672 -10 -14.672 1 98.69 109 LYS B N 1
ATOM 2628 C CA . LYS B 1 109 ? 19.625 -11.062 -14.984 1 98.69 109 LYS B CA 1
ATOM 2629 C C . LYS B 1 109 ? 18.984 -12.438 -14.82 1 98.69 109 LYS B C 1
ATOM 2631 O O . LYS B 1 109 ? 19.141 -13.305 -15.688 1 98.69 109 LYS B O 1
ATOM 2636 N N . PHE B 1 110 ? 18.328 -12.648 -13.711 1 98.56 110 PHE B N 1
ATOM 2637 C CA . PHE B 1 110 ? 17.625 -13.898 -13.445 1 98.56 110 PHE B CA 1
ATOM 2638 C C . PHE B 1 110 ? 16.672 -14.234 -14.586 1 98.56 110 PHE B C 1
ATOM 2640 O O . PHE B 1 110 ? 16.688 -15.344 -15.117 1 98.56 110 PHE B O 1
ATOM 2647 N N . HIS B 1 111 ? 15.836 -13.242 -15 1 98.06 111 HIS B N 1
ATOM 2648 C CA . HIS B 1 111 ? 14.867 -13.43 -16.062 1 98.06 111 HIS B CA 1
ATOM 2649 C C . HIS B 1 111 ? 15.555 -13.75 -17.391 1 98.06 111 HIS B C 1
ATOM 2651 O O . HIS B 1 111 ? 15.148 -14.672 -18.094 1 98.06 111 HIS B O 1
ATOM 2657 N N . ASN B 1 112 ? 16.531 -13.016 -17.672 1 98.12 112 ASN B N 1
ATOM 2658 C CA . ASN B 1 112 ? 17.234 -13.164 -18.938 1 98.12 112 ASN B CA 1
ATOM 2659 C C . ASN B 1 112 ? 17.938 -14.523 -19.047 1 98.12 112 ASN B C 1
ATOM 2661 O O . ASN B 1 112 ? 17.891 -15.164 -20.094 1 98.12 112 ASN B O 1
ATOM 2665 N N . GLU B 1 113 ? 18.469 -14.961 -17.984 1 97.94 113 GLU B N 1
ATOM 2666 C CA . GLU B 1 113 ? 19.188 -16.234 -18 1 97.94 113 GLU B CA 1
ATOM 2667 C C . GLU B 1 113 ? 18.203 -17.406 -18.125 1 97.94 113 GLU B C 1
ATOM 2669 O O . GLU B 1 113 ? 18.578 -18.469 -18.609 1 97.94 113 GLU B O 1
ATOM 2674 N N . LEU B 1 114 ? 17.031 -17.203 -17.719 1 97.69 114 LEU B N 1
ATOM 2675 C CA . LEU B 1 114 ? 16.031 -18.25 -17.812 1 97.69 114 LEU B CA 1
ATOM 2676 C C . LEU B 1 114 ? 15.094 -18.016 -18.984 1 97.69 114 LEU B C 1
ATOM 2678 O O . LEU B 1 114 ? 14.117 -18.75 -19.156 1 97.69 114 LEU B O 1
ATOM 2682 N N . ARG B 1 115 ? 15.266 -16.922 -19.719 1 96.88 115 ARG B N 1
ATOM 2683 C CA . ARG B 1 115 ? 14.461 -16.562 -20.891 1 96.88 115 ARG B CA 1
ATOM 2684 C C . ARG B 1 115 ? 13 -16.359 -20.5 1 96.88 115 ARG B C 1
ATOM 2686 O O . ARG B 1 115 ? 12.094 -16.812 -21.203 1 96.88 115 ARG B O 1
ATOM 2693 N N . ILE B 1 116 ? 12.75 -15.852 -19.328 1 95.12 116 ILE B N 1
ATOM 2694 C CA . ILE B 1 116 ? 11.438 -15.43 -18.844 1 95.12 116 ILE B CA 1
ATOM 2695 C C . ILE B 1 116 ? 11.188 -13.984 -19.266 1 95.12 116 ILE B C 1
ATOM 2697 O O . ILE B 1 116 ? 12.078 -13.141 -19.188 1 95.12 116 ILE B O 1
ATOM 2701 N N . PRO B 1 117 ? 10 -13.695 -19.719 1 95.62 117 PRO B N 1
ATOM 2702 C CA . PRO B 1 117 ? 9.703 -12.305 -20.094 1 95.62 117 PRO B CA 1
ATOM 2703 C C . PRO B 1 117 ? 9.852 -11.344 -18.922 1 95.62 117 PRO B C 1
ATOM 2705 O O . PRO B 1 117 ? 9.508 -11.68 -17.781 1 95.62 117 PRO B O 1
ATOM 2708 N N . ASN B 1 118 ? 10.367 -10.164 -19.234 1 97.5 118 ASN B N 1
ATOM 2709 C CA . ASN B 1 118 ? 10.461 -9.086 -18.25 1 97.5 118 ASN B CA 1
ATOM 2710 C C . ASN B 1 118 ? 9.234 -8.188 -18.281 1 97.5 118 ASN B C 1
ATOM 2712 O O . ASN B 1 118 ? 8.547 -8.094 -19.297 1 97.5 118 ASN B O 1
ATOM 2716 N N . MET B 1 119 ? 8.922 -7.539 -17.141 1 97.62 119 MET B N 1
ATOM 2717 C CA . MET B 1 119 ? 8 -6.414 -17.031 1 97.62 119 MET B CA 1
ATOM 2718 C C . MET B 1 119 ? 6.598 -6.809 -17.484 1 97.62 119 MET B C 1
ATOM 2720 O O . MET B 1 119 ? 5.902 -6.016 -18.125 1 97.62 119 MET B O 1
ATOM 2724 N N . TYR B 1 120 ? 6.148 -7.977 -17.172 1 97.56 120 TYR B N 1
ATOM 2725 C CA . TYR B 1 120 ? 4.832 -8.383 -17.656 1 97.56 120 TYR B CA 1
ATOM 2726 C C . TYR B 1 120 ? 3.799 -8.328 -16.547 1 97.56 120 TYR B C 1
ATOM 2728 O O . TYR B 1 120 ? 2.594 -8.359 -16.797 1 97.56 120 TYR B O 1
ATOM 2736 N N . SER B 1 121 ? 4.277 -8.297 -15.336 1 98.19 121 SER B N 1
ATOM 2737 C CA . SER B 1 121 ? 3.346 -8.391 -14.219 1 98.19 121 SER B CA 1
ATOM 2738 C C . SER B 1 121 ? 3.088 -7.02 -13.594 1 98.19 121 SER B C 1
ATOM 2740 O O . SER B 1 121 ? 3.861 -6.082 -13.805 1 98.19 121 SER B O 1
ATOM 2742 N N . LEU B 1 122 ? 2.016 -6.887 -12.844 1 98.69 122 LEU B N 1
ATOM 2743 C CA . LEU B 1 122 ? 1.706 -5.672 -12.102 1 98.69 122 LEU B CA 1
ATOM 2744 C C . LEU B 1 122 ? 2.826 -5.332 -11.125 1 98.69 122 LEU B C 1
ATOM 2746 O O . LEU B 1 122 ? 3.188 -4.164 -10.969 1 98.69 122 LEU B O 1
ATOM 2750 N N . HIS B 1 123 ? 3.389 -6.312 -10.477 1 98.81 123 HIS B N 1
ATOM 2751 C CA . HIS B 1 123 ? 4.5 -6.098 -9.562 1 98.81 123 HIS B CA 1
ATOM 2752 C C . HIS B 1 123 ? 5.652 -5.375 -10.25 1 98.81 123 HIS B C 1
ATOM 2754 O O . HIS B 1 123 ? 6.191 -4.402 -9.711 1 98.81 123 HIS B O 1
ATOM 2760 N N . SER B 1 124 ? 6.012 -5.875 -11.422 1 98.75 124 SER B N 1
ATOM 2761 C CA . SER B 1 124 ? 7.145 -5.27 -12.109 1 98.75 124 SER B CA 1
ATOM 2762 C C . SER B 1 124 ? 6.84 -3.834 -12.523 1 98.75 124 SER B C 1
ATOM 2764 O O . SER B 1 124 ? 7.723 -2.975 -12.508 1 98.75 124 SER B O 1
ATOM 2766 N N . TRP B 1 125 ? 5.562 -3.549 -12.859 1 98.75 125 TRP B N 1
ATOM 2767 C CA . TRP B 1 125 ? 5.176 -2.184 -13.203 1 98.75 125 TRP B CA 1
ATOM 2768 C C . TRP B 1 125 ? 5.258 -1.273 -11.984 1 98.75 125 TRP B C 1
ATOM 2770 O O . TRP B 1 125 ? 5.781 -0.16 -12.062 1 98.75 125 TRP B O 1
ATOM 2780 N N . LEU B 1 126 ? 4.719 -1.749 -10.922 1 98.88 126 LEU B N 1
ATOM 2781 C CA . LEU B 1 126 ? 4.785 -0.99 -9.68 1 98.88 126 LEU B CA 1
ATOM 2782 C C . LEU B 1 126 ? 6.23 -0.759 -9.258 1 98.88 126 LEU B C 1
ATOM 2784 O O . LEU B 1 126 ? 6.609 0.363 -8.914 1 98.88 126 LEU B O 1
ATOM 2788 N N . GLY B 1 127 ? 7.008 -1.784 -9.312 1 98.88 127 GLY B N 1
ATOM 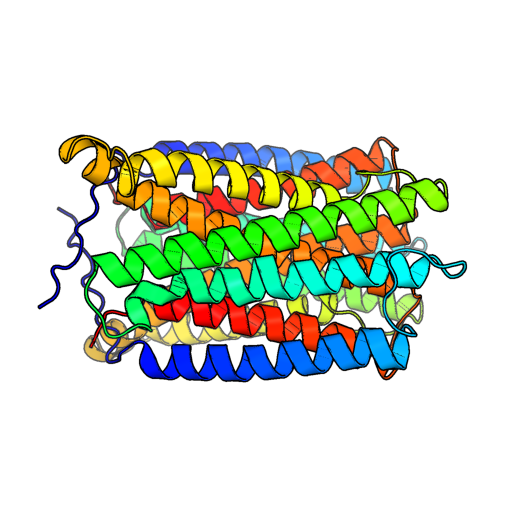2789 C CA . GLY B 1 127 ? 8.398 -1.691 -8.914 1 98.88 127 GLY B CA 1
ATOM 2790 C C . GLY B 1 127 ? 9.203 -0.72 -9.758 1 98.88 127 GLY B C 1
ATOM 2791 O O . GLY B 1 127 ? 9.906 0.139 -9.227 1 98.88 127 GLY B O 1
ATOM 2792 N N . MET B 1 128 ? 9.078 -0.836 -11.031 1 98.81 128 MET B N 1
ATOM 2793 C CA . MET B 1 128 ? 9.852 0.009 -11.93 1 98.81 128 MET B CA 1
ATOM 2794 C C . MET B 1 128 ? 9.438 1.47 -11.805 1 98.81 128 MET B C 1
ATOM 2796 O O . MET B 1 128 ? 10.289 2.361 -11.773 1 98.81 128 MET B O 1
ATOM 2800 N N . SER B 1 129 ? 8.148 1.697 -11.742 1 98.81 129 SER B N 1
ATOM 2801 C CA . SER B 1 129 ? 7.699 3.07 -11.547 1 98.81 129 SER B CA 1
ATOM 2802 C C . SER B 1 129 ? 8.203 3.635 -10.227 1 98.81 129 SER B C 1
ATOM 2804 O O . SER B 1 129 ? 8.57 4.809 -10.148 1 98.81 129 SER B O 1
ATOM 2806 N N . THR B 1 130 ? 8.211 2.82 -9.234 1 98.88 130 THR B N 1
ATOM 2807 C CA . THR B 1 130 ? 8.664 3.242 -7.91 1 98.88 130 THR B CA 1
ATOM 2808 C C . THR B 1 130 ? 10.125 3.67 -7.949 1 98.88 130 THR B C 1
ATOM 2810 O O . THR B 1 130 ? 10.469 4.766 -7.496 1 98.88 130 THR B O 1
ATOM 2813 N N . ILE B 1 131 ? 11.023 2.836 -8.516 1 98.88 131 ILE B N 1
ATOM 2814 C CA . ILE B 1 131 ? 12.445 3.154 -8.469 1 98.88 131 ILE B CA 1
ATOM 2815 C C . ILE B 1 131 ? 12.734 4.34 -9.383 1 98.88 131 ILE B C 1
ATOM 2817 O O . ILE B 1 131 ? 13.602 5.168 -9.078 1 98.88 131 ILE B O 1
ATOM 2821 N N . CYS B 1 132 ? 12.023 4.488 -10.461 1 98.88 132 CYS B N 1
ATOM 2822 C CA . CYS B 1 132 ? 12.203 5.641 -11.336 1 98.88 132 CYS B CA 1
ATOM 2823 C C . CYS B 1 132 ? 11.805 6.93 -10.625 1 98.88 132 CYS B C 1
ATOM 2825 O O . CYS B 1 132 ? 12.562 7.902 -10.625 1 98.88 132 CYS B O 1
ATOM 2827 N N . LEU B 1 133 ? 10.656 6.934 -10.023 1 98.88 133 LEU B N 1
ATOM 2828 C CA . LEU B 1 133 ? 10.211 8.109 -9.281 1 98.88 133 LEU B CA 1
ATOM 2829 C C . LEU B 1 133 ? 11.156 8.406 -8.117 1 98.88 133 LEU B C 1
ATOM 2831 O O . LEU B 1 133 ? 11.422 9.578 -7.82 1 98.88 133 LEU B O 1
ATOM 2835 N N . PHE B 1 134 ? 11.586 7.344 -7.492 1 98.94 134 PHE B N 1
ATOM 2836 C CA . PHE B 1 134 ? 12.531 7.477 -6.391 1 98.94 134 PHE B CA 1
ATOM 2837 C C . PHE B 1 134 ? 13.805 8.172 -6.855 1 98.94 134 PHE B C 1
ATOM 2839 O O . PHE B 1 134 ? 14.258 9.133 -6.223 1 98.94 134 PHE B O 1
ATOM 2846 N N . GLY B 1 135 ? 14.367 7.719 -7.922 1 98.81 135 GLY B N 1
ATOM 2847 C CA . GLY B 1 135 ? 15.562 8.336 -8.477 1 98.81 135 GLY B CA 1
ATOM 2848 C C . GLY B 1 135 ? 15.359 9.781 -8.883 1 98.81 135 GLY B C 1
ATOM 2849 O O . GLY B 1 135 ? 16.203 10.641 -8.594 1 98.81 135 GLY B O 1
ATOM 2850 N N . LEU B 1 136 ? 14.273 10.062 -9.523 1 98.81 136 LEU B N 1
ATOM 2851 C CA . LEU B 1 136 ? 13.953 11.43 -9.938 1 98.81 136 LEU B CA 1
ATOM 2852 C C . LEU B 1 136 ? 13.789 12.344 -8.734 1 98.81 136 LEU B C 1
ATOM 2854 O O . LEU B 1 136 ? 14.305 13.461 -8.719 1 98.81 136 LEU B O 1
ATOM 2858 N N . GLN B 1 137 ? 13.047 11.836 -7.746 1 98.56 137 GLN B N 1
ATOM 2859 C CA . GLN B 1 137 ? 12.867 12.625 -6.531 1 98.56 137 GLN B CA 1
ATOM 2860 C C . GLN B 1 137 ? 14.211 12.898 -5.852 1 98.56 137 GLN B C 1
ATOM 2862 O O . GLN B 1 137 ? 14.445 14 -5.355 1 98.56 137 GLN B O 1
ATOM 2867 N N . TRP B 1 138 ? 15.016 11.898 -5.758 1 98.62 138 TRP B N 1
ATOM 2868 C CA . TRP B 1 138 ? 16.312 12.07 -5.113 1 98.62 138 TRP B CA 1
ATOM 2869 C C . TRP B 1 138 ? 17.141 13.125 -5.832 1 98.62 138 TRP B C 1
ATOM 2871 O O . TRP B 1 138 ? 17.703 14.023 -5.199 1 98.62 138 TRP B O 1
ATOM 2881 N N . LEU B 1 139 ? 17.203 13.102 -7.137 1 98.31 139 LEU B N 1
ATOM 2882 C CA . LEU B 1 139 ? 17.984 14.023 -7.938 1 98.31 139 LEU B CA 1
ATOM 2883 C C . LEU B 1 139 ? 17.453 15.445 -7.812 1 98.31 139 LEU B C 1
ATOM 2885 O O . LEU B 1 139 ? 18.219 16.375 -7.527 1 98.31 139 LEU B O 1
ATOM 2889 N N . PHE B 1 140 ? 16.172 15.609 -8 1 97.94 140 PHE B N 1
ATOM 2890 C CA . PHE B 1 140 ? 15.562 16.938 -7.93 1 97.94 140 PHE B CA 1
ATOM 2891 C C . PHE B 1 140 ? 15.719 17.531 -6.539 1 97.94 140 PHE B C 1
ATOM 2893 O O . PHE B 1 140 ? 15.977 18.734 -6.398 1 97.94 140 PHE B O 1
ATOM 2900 N N . SER B 1 141 ? 15.539 16.688 -5.582 1 97.88 141 SER B N 1
ATOM 2901 C CA . SER B 1 141 ? 15.633 17.172 -4.215 1 97.88 141 SER B CA 1
ATOM 2902 C C . SER B 1 141 ? 17.078 17.516 -3.846 1 97.88 141 SER B C 1
ATOM 2904 O O . SER B 1 141 ? 17.328 18.438 -3.078 1 97.88 141 SER B O 1
ATOM 2906 N N . PHE B 1 142 ? 18.016 16.797 -4.359 1 98.06 142 PHE B N 1
ATOM 2907 C CA . PHE B 1 142 ? 19.422 17.109 -4.133 1 98.06 142 PHE B CA 1
ATOM 2908 C C . PHE B 1 142 ? 19.734 18.516 -4.617 1 98.06 142 PHE B C 1
ATOM 2910 O O . PHE B 1 142 ? 20.312 19.312 -3.875 1 98.06 142 PHE B O 1
ATOM 2917 N N . PHE B 1 143 ? 19.297 18.891 -5.727 1 97.44 143 PHE B N 1
ATOM 2918 C CA . PHE B 1 143 ? 19.625 20.172 -6.32 1 97.44 143 PHE B CA 1
ATOM 2919 C C . PHE B 1 143 ? 18.797 21.297 -5.695 1 97.44 143 PHE B C 1
ATOM 2921 O O . PHE B 1 143 ? 19.266 22.438 -5.594 1 97.44 143 PHE B O 1
ATOM 2928 N N . SER B 1 144 ? 17.656 20.953 -5.215 1 97.38 144 SER B N 1
ATOM 2929 C CA . SER B 1 144 ? 16.75 21.984 -4.684 1 97.38 144 SER B CA 1
ATOM 2930 C C . SER B 1 144 ? 17.078 22.297 -3.227 1 97.38 144 SER B C 1
ATOM 2932 O O . SER B 1 144 ? 16.984 23.453 -2.799 1 97.38 144 SER B O 1
ATOM 2934 N N . PHE B 1 145 ? 17.484 21.25 -2.514 1 96.81 145 PHE B N 1
ATOM 2935 C CA . PHE B 1 145 ? 17.5 21.438 -1.069 1 96.81 145 PHE B CA 1
ATOM 2936 C C . PHE B 1 145 ? 18.922 21.297 -0.53 1 96.81 145 PHE B C 1
ATOM 2938 O O . PHE B 1 145 ? 19.203 21.703 0.6 1 96.81 145 PHE B O 1
ATOM 2945 N N . TRP B 1 146 ? 19.797 20.672 -1.247 1 95.69 146 TRP B N 1
ATOM 2946 C CA . TRP B 1 146 ? 21.141 20.422 -0.722 1 95.69 146 TRP B CA 1
ATOM 2947 C C . TRP B 1 146 ? 22.188 21.25 -1.473 1 95.69 146 TRP B C 1
ATOM 2949 O O . TRP B 1 146 ? 22.719 22.219 -0.935 1 95.69 146 TRP B O 1
ATOM 2959 N N . TYR B 1 147 ? 22.531 21.094 -2.693 1 93.44 147 TYR B N 1
ATOM 2960 C CA . TYR B 1 147 ? 23.5 21.859 -3.471 1 93.44 147 TYR B CA 1
ATOM 2961 C C . TYR B 1 147 ? 23.094 21.922 -4.938 1 93.44 147 TYR B C 1
ATOM 2963 O O . TYR B 1 147 ? 22.875 20.906 -5.578 1 93.44 147 TYR B O 1
ATOM 2971 N N . PRO B 1 148 ? 23.047 23.062 -5.469 1 93.69 148 PRO B N 1
ATOM 2972 C CA . PRO B 1 148 ? 23.422 24.406 -5 1 93.69 148 PRO B CA 1
ATOM 2973 C C . PRO B 1 148 ? 22.312 25.078 -4.195 1 93.69 148 PRO B C 1
ATOM 2975 O O . PRO B 1 148 ? 22.484 26.188 -3.68 1 93.69 148 PRO B O 1
ATOM 2978 N N . ARG B 1 149 ? 21.188 24.391 -4.082 1 93.5 149 ARG B N 1
ATOM 2979 C CA . ARG B 1 149 ? 20.062 24.875 -3.299 1 93.5 149 ARG B CA 1
ATOM 2980 C C . ARG B 1 149 ? 19.266 25.922 -4.07 1 93.5 149 ARG B C 1
ATOM 2982 O O . ARG B 1 149 ? 19.844 26.922 -4.527 1 93.5 149 ARG B O 1
ATOM 2989 N N . ALA B 1 150 ? 18.109 25.75 -4.074 1 95.38 150 ALA B N 1
ATOM 2990 C CA . ALA B 1 150 ? 17.203 26.703 -4.707 1 95.38 150 ALA B CA 1
ATOM 2991 C C . ALA B 1 150 ? 17 27.938 -3.818 1 95.38 150 ALA B C 1
ATOM 2993 O O . ALA B 1 150 ? 17.438 27.953 -2.664 1 95.38 150 ALA B O 1
ATOM 2994 N N . GLN B 1 151 ? 16.391 28.922 -4.438 1 97.12 151 GLN B N 1
ATOM 2995 C CA . GLN B 1 151 ? 16.047 30.109 -3.664 1 97.12 151 GLN B CA 1
ATOM 2996 C C . GLN B 1 151 ? 15.102 29.766 -2.516 1 97.12 151 GLN B C 1
ATOM 2998 O O . GLN B 1 151 ? 14.289 28.828 -2.629 1 97.12 151 GLN B O 1
ATOM 3003 N N . PRO B 1 152 ? 15.172 30.516 -1.5 1 94.62 152 PRO B N 1
ATOM 3004 C CA . PRO B 1 152 ? 14.359 30.203 -0.321 1 94.62 152 PRO B CA 1
ATOM 3005 C C . PRO B 1 152 ? 12.867 30.109 -0.64 1 94.62 152 PRO B C 1
ATOM 3007 O O . PRO B 1 152 ? 12.18 29.203 -0.158 1 94.62 152 PRO B O 1
ATOM 3010 N N . SER B 1 153 ? 12.422 30.984 -1.416 1 94.56 153 SER B N 1
ATOM 3011 C CA . SER B 1 153 ? 11.008 30.969 -1.762 1 94.56 153 SER B CA 1
ATOM 3012 C C . SER B 1 153 ? 10.625 29.703 -2.521 1 94.56 153 SER B C 1
ATOM 3014 O O . SER B 1 153 ? 9.562 29.125 -2.283 1 94.56 153 SER B O 1
ATOM 3016 N N . ALA B 1 154 ? 11.453 29.312 -3.424 1 94.94 154 ALA B N 1
ATOM 3017 C CA . ALA B 1 154 ? 11.219 28.094 -4.188 1 94.94 154 ALA B CA 1
ATOM 3018 C C . ALA B 1 154 ? 11.273 26.859 -3.285 1 94.94 154 ALA B C 1
ATOM 3020 O O . ALA B 1 154 ? 10.438 25.969 -3.4 1 94.94 154 ALA B O 1
ATOM 3021 N N . ARG B 1 155 ? 12.148 26.797 -2.406 1 95.81 155 ARG B N 1
ATOM 3022 C CA . ARG B 1 155 ? 12.273 25.688 -1.479 1 95.81 155 ARG B CA 1
ATOM 3023 C C . ARG B 1 155 ? 11.023 25.562 -0.607 1 95.81 155 ARG B C 1
ATOM 3025 O O . ARG B 1 155 ? 10.539 24.453 -0.363 1 95.81 155 ARG B O 1
ATOM 3032 N N . ALA B 1 156 ? 10.562 26.672 -0.204 1 93.56 156 ALA B N 1
ATOM 3033 C CA . ALA B 1 156 ? 9.375 26.688 0.655 1 93.56 156 ALA B CA 1
ATOM 3034 C C . ALA B 1 156 ? 8.156 26.141 -0.078 1 93.56 156 ALA B C 1
ATOM 3036 O O . ALA B 1 156 ? 7.309 25.484 0.523 1 93.56 156 ALA B O 1
ATOM 3037 N N . ARG B 1 157 ? 8.188 26.422 -1.38 1 93.5 157 ARG B N 1
ATOM 3038 C CA . ARG B 1 157 ? 7.062 25.953 -2.193 1 93.5 157 ARG B CA 1
ATOM 3039 C C . ARG B 1 157 ? 7.199 24.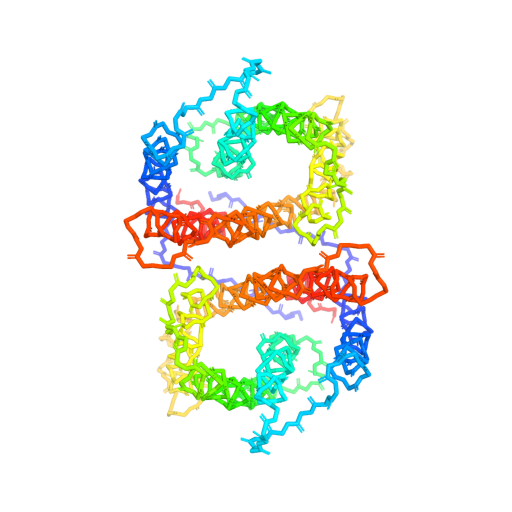484 -2.523 1 93.5 157 ARG B C 1
ATOM 3041 O O . ARG B 1 157 ? 6.195 23.766 -2.65 1 93.5 157 ARG B O 1
ATOM 3048 N N . LEU B 1 158 ? 8.391 24.031 -2.621 1 95.56 158 LEU B N 1
ATOM 3049 C CA . LEU B 1 158 ? 8.656 22.672 -3.08 1 95.56 158 LEU B CA 1
ATOM 3050 C C . LEU B 1 158 ? 8.625 21.688 -1.914 1 95.56 158 LEU B C 1
ATOM 3052 O O . LEU B 1 158 ? 8.305 20.516 -2.096 1 95.56 158 LEU B O 1
ATOM 3056 N N . ALA B 1 159 ? 8.859 22.109 -0.732 1 95.25 159 ALA B N 1
ATOM 3057 C CA . ALA B 1 159 ? 9.094 21.266 0.429 1 95.25 159 ALA B CA 1
ATOM 3058 C C . ALA B 1 159 ? 7.871 20.406 0.745 1 95.25 159 ALA B C 1
ATOM 3060 O O . ALA B 1 159 ? 7.98 19.188 0.911 1 95.25 159 ALA B O 1
ATOM 3061 N N . PRO B 1 160 ? 6.703 21.031 0.751 1 94.19 160 PRO B N 1
ATOM 3062 C CA . PRO B 1 160 ? 5.539 20.203 1.064 1 94.19 160 PRO B CA 1
ATOM 3063 C C . PRO B 1 160 ? 5.277 19.141 0.006 1 94.19 160 PRO B C 1
ATOM 3065 O O . PRO B 1 160 ? 4.91 18.016 0.341 1 94.19 160 PRO B O 1
ATOM 3068 N N . TRP B 1 161 ? 5.496 19.453 -1.234 1 95.62 161 TRP B N 1
ATOM 3069 C CA . TRP B 1 161 ? 5.262 18.516 -2.32 1 95.62 161 TRP B CA 1
ATOM 3070 C C . TRP B 1 161 ? 6.332 17.422 -2.334 1 95.62 161 TRP B C 1
ATOM 3072 O O . TRP B 1 161 ? 6.055 16.281 -2.684 1 95.62 161 TRP B O 1
ATOM 3082 N N . HIS B 1 162 ? 7.547 17.812 -1.955 1 97.44 162 HIS B N 1
ATOM 3083 C CA . HIS B 1 162 ? 8.609 16.828 -1.788 1 97.44 162 HIS B CA 1
ATOM 3084 C C . HIS B 1 162 ? 8.234 15.805 -0.725 1 97.44 162 HIS B C 1
ATOM 3086 O O . HIS B 1 162 ? 8.414 14.602 -0.933 1 97.44 162 HIS B O 1
ATOM 3092 N N . ALA B 1 163 ? 7.684 16.266 0.312 1 96.12 163 ALA B N 1
ATOM 3093 C CA . ALA B 1 163 ? 7.301 15.375 1.406 1 96.12 163 ALA B CA 1
ATOM 3094 C C . ALA B 1 163 ? 6.156 14.453 0.99 1 96.12 163 ALA B C 1
ATOM 3096 O O . ALA B 1 163 ? 6.18 13.25 1.278 1 96.12 163 ALA B O 1
ATOM 3097 N N . VAL B 1 164 ? 5.188 14.984 0.293 1 96.62 164 VAL B N 1
ATOM 3098 C CA . VAL B 1 164 ? 4.043 14.203 -0.165 1 96.62 164 VAL B CA 1
ATOM 3099 C C . VAL B 1 164 ? 4.504 13.141 -1.165 1 96.62 164 VAL B C 1
ATOM 3101 O O . VAL B 1 164 ? 4.145 11.969 -1.044 1 96.62 164 VAL B O 1
ATOM 3104 N N . LEU B 1 165 ? 5.277 13.562 -2.104 1 98.19 165 LEU B N 1
ATOM 3105 C CA . LEU B 1 165 ? 5.758 12.625 -3.113 1 98.19 165 LEU B CA 1
ATOM 3106 C C . LEU B 1 165 ? 6.625 11.547 -2.48 1 98.19 165 LEU B C 1
ATOM 3108 O O . LEU B 1 165 ? 6.574 10.383 -2.891 1 98.19 165 LEU B O 1
ATOM 3112 N N . GLY B 1 166 ? 7.441 11.93 -1.536 1 98.44 166 GLY B N 1
ATOM 3113 C CA . GLY B 1 166 ? 8.234 10.945 -0.812 1 98.44 166 GLY B CA 1
ATOM 3114 C C . GLY B 1 166 ? 7.387 9.875 -0.151 1 98.44 166 GLY B C 1
ATOM 3115 O O . GLY B 1 166 ? 7.711 8.688 -0.227 1 98.44 166 GLY B O 1
ATOM 3116 N N . MET B 1 167 ? 6.332 10.281 0.466 1 98 167 MET B N 1
ATOM 3117 C CA . MET B 1 167 ? 5.445 9.32 1.119 1 98 167 MET B CA 1
ATOM 3118 C C . MET B 1 167 ? 4.758 8.422 0.092 1 98 167 MET B C 1
ATOM 3120 O O . MET B 1 167 ? 4.605 7.223 0.313 1 98 167 MET B O 1
ATOM 3124 N N . VAL B 1 168 ? 4.312 8.992 -0.998 1 98.56 168 VAL B N 1
ATOM 3125 C CA . VAL B 1 168 ? 3.693 8.219 -2.068 1 98.56 168 VAL B CA 1
ATOM 3126 C C . VAL B 1 168 ? 4.672 7.164 -2.576 1 98.56 168 VAL B C 1
ATOM 3128 O O . VAL B 1 168 ? 4.305 6 -2.744 1 98.56 168 VAL B O 1
ATOM 3131 N N . ILE B 1 169 ? 5.875 7.57 -2.783 1 98.88 169 ILE B N 1
ATOM 3132 C CA . ILE B 1 169 ? 6.895 6.645 -3.268 1 98.88 169 ILE B CA 1
ATOM 3133 C C . ILE B 1 169 ? 7.129 5.543 -2.234 1 98.88 169 ILE B C 1
ATOM 3135 O O . ILE B 1 169 ? 7.285 4.375 -2.588 1 98.88 169 ILE B O 1
ATOM 3139 N N . PHE B 1 170 ? 7.223 5.941 -0.955 1 98.88 170 PHE B N 1
ATOM 3140 C CA . PHE B 1 170 ? 7.395 4.953 0.103 1 98.88 170 PHE B CA 1
ATOM 3141 C C . PHE B 1 170 ? 6.254 3.945 0.094 1 98.88 170 PHE B C 1
ATOM 3143 O O . PHE B 1 170 ? 6.48 2.738 0.218 1 98.88 170 PHE B O 1
ATOM 3150 N N . PHE B 1 171 ? 5.051 4.371 -0.098 1 98.31 171 PHE B N 1
ATOM 3151 C CA . PHE B 1 171 ? 3.893 3.488 -0.177 1 98.31 171 PHE B CA 1
ATOM 3152 C C . PHE B 1 171 ? 3.975 2.598 -1.411 1 98.31 171 PHE B C 1
ATOM 3154 O O . PHE B 1 171 ? 3.613 1.419 -1.358 1 98.31 171 PHE B O 1
ATOM 3161 N N . MET B 1 172 ? 4.375 3.146 -2.479 1 98.94 172 MET B N 1
ATOM 3162 C CA . MET B 1 172 ? 4.566 2.357 -3.691 1 98.94 172 MET B CA 1
ATOM 3163 C C . MET B 1 172 ? 5.594 1.254 -3.469 1 98.94 172 MET B C 1
ATOM 3165 O O . MET B 1 172 ? 5.457 0.153 -4.004 1 98.94 172 MET B O 1
ATOM 3169 N N . ALA B 1 173 ? 6.605 1.585 -2.732 1 98.94 173 ALA B N 1
ATOM 3170 C CA . ALA B 1 173 ? 7.598 0.568 -2.396 1 98.94 173 ALA B CA 1
ATOM 3171 C C . ALA B 1 173 ? 6.973 -0.563 -1.585 1 98.94 173 ALA B C 1
ATOM 3173 O O . ALA B 1 173 ? 7.266 -1.738 -1.817 1 98.94 173 ALA B O 1
ATOM 3174 N N . ILE B 1 174 ? 6.156 -0.223 -0.673 1 98.94 174 ILE B N 1
ATOM 3175 C CA . ILE B 1 174 ? 5.461 -1.218 0.137 1 98.94 174 ILE B CA 1
ATOM 3176 C C . ILE B 1 174 ? 4.562 -2.072 -0.753 1 98.94 174 ILE B C 1
ATOM 3178 O O . ILE B 1 174 ? 4.562 -3.301 -0.649 1 98.94 174 ILE B O 1
ATOM 3182 N N . LEU B 1 175 ? 3.828 -1.42 -1.64 1 98.88 175 LEU B N 1
ATOM 3183 C CA . LEU B 1 175 ? 2.979 -2.131 -2.59 1 98.88 175 LEU B CA 1
ATOM 3184 C C . LEU B 1 175 ? 3.799 -3.109 -3.426 1 98.88 175 LEU B C 1
ATOM 3186 O O . LEU B 1 175 ? 3.385 -4.25 -3.637 1 98.88 175 LEU B O 1
ATOM 3190 N N . SER B 1 176 ? 4.906 -2.615 -3.869 1 98.94 176 SER B N 1
ATOM 3191 C CA . SER B 1 176 ? 5.773 -3.455 -4.691 1 98.94 176 SER B CA 1
ATOM 3192 C C . SER B 1 176 ? 6.293 -4.652 -3.9 1 98.94 176 SER B C 1
ATOM 3194 O O . SER B 1 176 ? 6.32 -5.773 -4.41 1 98.94 176 SER B O 1
ATOM 3196 N N . ALA B 1 177 ? 6.691 -4.41 -2.689 1 98.94 177 ALA B N 1
ATOM 3197 C CA . ALA B 1 177 ? 7.207 -5.492 -1.857 1 98.94 177 ALA B CA 1
ATOM 3198 C C . ALA B 1 177 ? 6.133 -6.547 -1.604 1 98.94 177 ALA B C 1
ATOM 3200 O O . ALA B 1 177 ? 6.395 -7.746 -1.717 1 98.94 177 ALA B O 1
ATOM 3201 N N . GLU B 1 178 ? 4.957 -6.098 -1.285 1 98.94 178 GLU B N 1
ATOM 3202 C CA . GLU B 1 178 ? 3.869 -7.023 -0.979 1 98.94 178 GLU B CA 1
ATOM 3203 C C . GLU B 1 178 ? 3.467 -7.828 -2.211 1 98.94 178 GLU B C 1
ATOM 3205 O O . GLU B 1 178 ? 3.264 -9.039 -2.125 1 98.94 178 GLU B O 1
ATOM 3210 N N . THR B 1 179 ? 3.357 -7.133 -3.332 1 98.94 179 THR B N 1
ATOM 3211 C CA . THR B 1 179 ? 2.971 -7.84 -4.547 1 98.94 179 THR B CA 1
ATOM 3212 C C . THR B 1 179 ? 4.074 -8.797 -4.988 1 98.94 179 THR B C 1
ATOM 3214 O O . THR B 1 179 ? 3.795 -9.867 -5.535 1 98.94 179 THR B O 1
ATOM 3217 N N . GLY B 1 180 ? 5.309 -8.438 -4.766 1 98.88 180 GLY B N 1
ATOM 3218 C CA . GLY B 1 180 ? 6.406 -9.344 -5.062 1 98.88 180 GLY B CA 1
ATOM 3219 C C . GLY B 1 180 ? 6.398 -10.594 -4.211 1 98.88 180 GLY B C 1
ATOM 3220 O O . GLY B 1 180 ? 6.652 -11.695 -4.711 1 98.88 180 GLY B O 1
ATOM 3221 N N . LEU B 1 181 ? 6.156 -10.445 -2.949 1 98.88 181 LEU B N 1
ATOM 3222 C CA . LEU B 1 181 ? 6.066 -11.586 -2.053 1 98.88 181 LEU B CA 1
ATOM 3223 C C . LEU B 1 181 ? 4.957 -12.539 -2.492 1 98.88 181 LEU B C 1
ATOM 3225 O O . LEU B 1 181 ? 5.145 -13.758 -2.502 1 98.88 181 LEU B O 1
ATOM 3229 N N . VAL B 1 182 ? 3.826 -11.977 -2.893 1 98.81 182 VAL B N 1
ATOM 3230 C CA . VAL B 1 182 ? 2.691 -12.789 -3.316 1 98.81 182 VAL B CA 1
ATOM 3231 C C . VAL B 1 182 ? 3.037 -13.523 -4.609 1 98.81 182 VAL B C 1
ATOM 3233 O O . VAL B 1 182 ? 2.723 -14.703 -4.762 1 98.81 182 VAL B O 1
ATOM 3236 N N . GLU B 1 183 ? 3.689 -12.805 -5.5 1 98.56 183 GLU B N 1
ATOM 3237 C CA . GLU B 1 183 ? 4.109 -13.438 -6.746 1 98.56 183 GLU B CA 1
ATOM 3238 C C . GLU B 1 183 ? 5.016 -14.641 -6.48 1 98.56 183 GLU B C 1
ATOM 3240 O O . GLU B 1 183 ? 4.777 -15.727 -7.004 1 98.56 183 GLU B O 1
ATOM 3245 N N . LYS B 1 184 ? 6.012 -14.422 -5.68 1 98.38 184 LYS B N 1
ATOM 3246 C CA . LYS B 1 184 ? 6.953 -15.508 -5.406 1 98.38 184 LYS B CA 1
ATOM 3247 C C . LYS B 1 184 ? 6.285 -16.641 -4.633 1 98.38 184 LYS B C 1
ATOM 3249 O O . LYS B 1 184 ? 6.566 -17.812 -4.871 1 98.38 184 LYS B O 1
ATOM 3254 N N . PHE B 1 185 ? 5.441 -16.312 -3.713 1 98.69 185 PHE B N 1
ATOM 3255 C CA . PHE B 1 185 ? 4.676 -17.281 -2.934 1 98.69 185 PHE B CA 1
ATOM 3256 C C . PHE B 1 185 ? 3.934 -18.25 -3.85 1 98.69 185 PHE B C 1
ATOM 3258 O O . PHE B 1 185 ? 3.975 -19.453 -3.641 1 98.69 185 PHE B O 1
ATOM 3265 N N . ILE B 1 186 ? 3.348 -17.703 -4.898 1 98.19 186 ILE B N 1
ATOM 3266 C CA . ILE B 1 186 ? 2.545 -18.516 -5.812 1 98.19 186 ILE B CA 1
ATOM 3267 C C . ILE B 1 186 ? 3.459 -19.281 -6.758 1 98.19 186 ILE B C 1
ATOM 3269 O O . ILE B 1 186 ? 3.221 -20.453 -7.039 1 98.19 186 ILE B O 1
ATOM 3273 N N . PHE B 1 187 ? 4.504 -18.656 -7.246 1 97.5 187 PHE B N 1
ATOM 3274 C CA . PHE B 1 187 ? 5.438 -19.328 -8.141 1 97.5 187 PHE B CA 1
ATOM 3275 C C . PHE B 1 187 ? 6.074 -20.531 -7.461 1 97.5 187 PHE B C 1
ATOM 3277 O O . PHE B 1 187 ? 6.375 -21.531 -8.109 1 97.5 187 PHE B O 1
ATOM 3284 N N . LEU B 1 188 ? 6.23 -20.469 -6.16 1 97.56 188 LEU B N 1
ATOM 3285 C CA . LEU B 1 188 ? 6.848 -21.547 -5.406 1 97.56 188 LEU B CA 1
ATOM 3286 C C . LEU B 1 188 ? 5.816 -22.625 -5.047 1 97.56 188 LEU B C 1
ATOM 3288 O O . LEU B 1 188 ? 6.164 -23.656 -4.48 1 97.56 188 LEU B O 1
ATOM 3292 N N . GLY B 1 189 ? 4.574 -22.328 -5.277 1 97.06 189 GLY B N 1
ATOM 3293 C CA . GLY B 1 189 ? 3.518 -23.281 -4.949 1 97.06 189 GLY B CA 1
ATOM 3294 C C . GLY B 1 189 ? 3.295 -23.438 -3.459 1 97.06 189 GLY B C 1
ATOM 3295 O O . GLY B 1 189 ? 2.93 -24.516 -2.988 1 97.06 189 GLY B O 1
ATOM 3296 N N . LEU B 1 190 ? 3.551 -22.344 -2.715 1 97 190 LEU B N 1
ATOM 3297 C CA . LEU B 1 190 ? 3.41 -22.406 -1.264 1 97 190 LEU B CA 1
ATOM 3298 C C . LEU B 1 190 ? 1.94 -22.359 -0.858 1 97 190 LEU B C 1
ATOM 3300 O O . LEU B 1 190 ? 1.127 -21.719 -1.534 1 97 190 LEU B O 1
ATOM 3304 N N . ARG B 1 191 ? 1.628 -23 0.293 1 94.94 191 ARG B N 1
ATOM 3305 C CA . ARG B 1 191 ? 0.283 -22.984 0.859 1 94.94 191 ARG B CA 1
ATOM 3306 C C . ARG B 1 191 ? 0.33 -22.859 2.379 1 94.94 191 ARG B C 1
ATOM 3308 O O . ARG B 1 191 ? 0.409 -21.766 2.918 1 94.94 191 ARG B O 1
ATOM 3315 N N . THR B 1 192 ? 0.592 -24.047 3.033 1 93.62 192 THR B N 1
ATOM 3316 C CA . THR B 1 192 ? 0.535 -24.016 4.492 1 93.62 192 THR B CA 1
ATOM 3317 C C . THR B 1 192 ? 1.861 -24.469 5.094 1 93.62 192 THR B C 1
ATOM 3319 O O . THR B 1 192 ? 1.92 -24.844 6.266 1 93.62 192 THR B O 1
ATOM 3322 N N . SER B 1 193 ? 2.896 -24.406 4.395 1 96.56 193 SER B N 1
ATOM 3323 C CA . SER B 1 193 ? 4.211 -24.844 4.855 1 96.56 193 SER B CA 1
ATOM 3324 C C . SER B 1 193 ? 4.84 -23.797 5.777 1 96.56 193 SER B C 1
ATOM 3326 O O . SER B 1 193 ? 4.32 -22.688 5.91 1 96.56 193 SER B O 1
ATOM 3328 N N . GLN B 1 194 ? 5.883 -24.203 6.406 1 97.81 194 GLN B N 1
ATOM 3329 C CA . GLN B 1 194 ? 6.641 -23.281 7.238 1 97.81 194 GLN B CA 1
ATOM 3330 C C . GLN B 1 194 ? 7.176 -22.109 6.41 1 97.81 194 GLN B C 1
ATOM 3332 O O . GLN B 1 194 ? 7.18 -20.969 6.871 1 97.81 194 GLN B O 1
ATOM 3337 N N . GLU B 1 195 ? 7.688 -22.422 5.25 1 98.38 195 GLU B N 1
ATOM 3338 C CA . GLU B 1 195 ? 8.164 -21.359 4.363 1 98.38 195 GLU B CA 1
ATOM 3339 C C . GLU B 1 195 ? 7.051 -20.375 4.023 1 98.38 195 GLU B C 1
ATOM 3341 O O . GLU B 1 195 ? 7.273 -19.172 3.977 1 98.38 195 GLU B O 1
ATOM 3346 N N . ALA B 1 196 ? 5.832 -20.906 3.801 1 98.5 196 ALA B N 1
ATOM 3347 C CA . ALA B 1 196 ? 4.668 -20.062 3.533 1 98.5 196 ALA B CA 1
ATOM 3348 C C . ALA B 1 196 ? 4.418 -19.094 4.684 1 98.5 196 ALA B C 1
ATOM 3350 O O . ALA B 1 196 ? 4.152 -17.906 4.457 1 98.5 196 ALA B O 1
ATOM 3351 N N . LEU B 1 197 ? 4.539 -19.578 5.84 1 98.25 197 LEU B N 1
ATOM 3352 C CA . LEU B 1 197 ? 4.328 -18.75 7.016 1 98.25 197 LEU B CA 1
ATOM 3353 C C . LEU B 1 197 ? 5.387 -17.656 7.105 1 98.25 197 LEU B C 1
ATOM 3355 O O . LEU B 1 197 ? 5.078 -16.516 7.438 1 98.25 197 LEU B O 1
ATOM 3359 N N . ILE B 1 198 ? 6.582 -18.016 6.824 1 98.56 198 ILE B N 1
ATOM 3360 C CA . ILE B 1 198 ? 7.676 -17.047 6.871 1 98.56 198 ILE B CA 1
ATOM 3361 C C . ILE B 1 198 ? 7.414 -15.922 5.871 1 98.56 198 ILE B C 1
ATOM 3363 O O . ILE B 1 198 ? 7.547 -14.742 6.207 1 98.56 198 ILE B O 1
ATOM 3367 N N . VAL B 1 199 ? 7.016 -16.266 4.684 1 98.69 199 VAL B N 1
ATOM 3368 C CA . VAL B 1 199 ? 6.754 -15.273 3.645 1 98.69 199 VAL B CA 1
ATOM 3369 C C . VAL B 1 199 ? 5.562 -14.406 4.043 1 98.69 199 VAL B C 1
ATOM 3371 O O . VAL B 1 199 ? 5.621 -13.18 3.943 1 98.69 199 VAL B O 1
ATOM 3374 N N . ASN B 1 200 ? 4.496 -15 4.566 1 98.69 200 ASN B N 1
ATOM 3375 C CA . ASN B 1 200 ? 3.303 -14.266 4.969 1 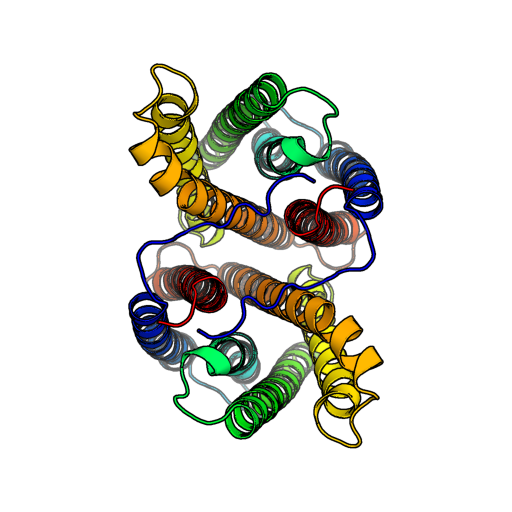98.69 200 ASN B CA 1
ATOM 3376 C C . ASN B 1 200 ? 3.59 -13.328 6.137 1 98.69 200 ASN B C 1
ATOM 3378 O O . ASN B 1 200 ? 3.148 -12.172 6.137 1 98.69 200 ASN B O 1
ATOM 3382 N N . PHE B 1 201 ? 4.32 -13.797 7.086 1 98.75 201 PHE B N 1
ATOM 3383 C CA . PHE B 1 201 ? 4.648 -12.953 8.227 1 98.75 201 PHE B CA 1
ATOM 3384 C C . PHE B 1 201 ? 5.578 -11.812 7.812 1 98.75 201 PHE B C 1
ATOM 3386 O O . PHE B 1 201 ? 5.5 -10.711 8.352 1 98.75 201 PHE B O 1
ATOM 3393 N N . THR B 1 202 ? 6.484 -12.102 6.891 1 98.88 202 THR B N 1
ATOM 3394 C CA . THR B 1 202 ? 7.312 -11.031 6.352 1 98.88 202 THR B CA 1
ATOM 3395 C C . THR B 1 202 ? 6.449 -9.914 5.773 1 98.88 202 THR B C 1
ATOM 3397 O O . THR B 1 202 ? 6.688 -8.734 6.043 1 98.88 202 THR B O 1
ATOM 3400 N N . GLY B 1 203 ? 5.422 -10.305 5.004 1 98.88 203 GLY B N 1
ATOM 3401 C CA . GLY B 1 203 ? 4.508 -9.32 4.453 1 98.88 203 GLY B CA 1
ATOM 3402 C C . GLY B 1 203 ? 3.764 -8.539 5.516 1 98.88 203 GLY B C 1
ATOM 3403 O O . GLY B 1 203 ? 3.615 -7.316 5.41 1 98.88 203 GLY B O 1
ATOM 3404 N N . LEU B 1 204 ? 3.312 -9.195 6.508 1 98.81 204 LEU B N 1
ATOM 3405 C CA . LEU B 1 204 ? 2.594 -8.531 7.59 1 98.81 204 LEU B CA 1
ATOM 3406 C C . LEU B 1 204 ? 3.506 -7.559 8.328 1 98.81 204 LEU B C 1
ATOM 3408 O O . LEU B 1 204 ? 3.082 -6.457 8.695 1 98.81 204 LEU B O 1
ATOM 3412 N N . LEU B 1 205 ? 4.715 -7.953 8.547 1 98.88 205 LEU B N 1
ATOM 3413 C CA . LEU B 1 205 ? 5.664 -7.094 9.25 1 98.88 205 LEU B CA 1
ATOM 3414 C C . LEU B 1 205 ? 6.031 -5.883 8.398 1 98.88 205 LEU B C 1
ATOM 3416 O O . LEU B 1 205 ? 6.27 -4.797 8.922 1 98.88 205 LEU B O 1
ATOM 3420 N N . ILE B 1 206 ? 6.094 -6.078 7.098 1 98.94 206 ILE B N 1
ATOM 3421 C CA . ILE B 1 206 ? 6.332 -4.949 6.207 1 98.94 206 ILE B CA 1
ATOM 3422 C C . ILE B 1 206 ? 5.219 -3.92 6.371 1 98.94 206 ILE B C 1
ATOM 3424 O O . ILE B 1 206 ? 5.484 -2.717 6.445 1 98.94 206 ILE B O 1
ATOM 3428 N N . LEU B 1 207 ? 3.977 -4.383 6.445 1 98.88 207 LEU B N 1
ATOM 3429 C CA . LEU B 1 207 ? 2.842 -3.49 6.66 1 98.88 207 LEU B CA 1
ATOM 3430 C C . LEU B 1 207 ? 2.971 -2.754 7.988 1 98.88 207 LEU B C 1
ATOM 3432 O O . LEU B 1 207 ? 2.789 -1.535 8.047 1 98.88 207 LEU B O 1
ATOM 3436 N N . LEU B 1 208 ? 3.316 -3.453 9 1 98.81 208 LEU B N 1
ATOM 3437 C CA . LEU B 1 208 ? 3.443 -2.842 10.32 1 98.81 208 LEU B CA 1
ATOM 3438 C C . LEU B 1 208 ? 4.57 -1.815 10.336 1 98.81 208 LEU B C 1
ATOM 3440 O O . LEU B 1 208 ? 4.449 -0.764 10.969 1 98.81 208 LEU B O 1
ATOM 3444 N N . PHE B 1 209 ? 5.684 -2.156 9.703 1 98.94 209 PHE B N 1
ATOM 3445 C CA . PHE B 1 209 ? 6.789 -1.217 9.586 1 98.94 209 PHE B CA 1
ATOM 3446 C C . PHE B 1 209 ? 6.344 0.059 8.883 1 98.94 209 PHE B C 1
ATOM 3448 O O . PHE B 1 209 ? 6.641 1.164 9.336 1 98.94 209 PHE B O 1
ATOM 3455 N N . ALA B 1 210 ? 5.609 -0.097 7.785 1 98.88 210 ALA B N 1
ATOM 3456 C CA . ALA B 1 210 ? 5.141 1.045 7.008 1 98.88 210 ALA B CA 1
ATOM 3457 C C . ALA B 1 210 ? 4.219 1.935 7.836 1 98.88 210 ALA B C 1
ATOM 3459 O O . ALA B 1 210 ? 4.332 3.162 7.801 1 98.88 210 ALA B O 1
ATOM 3460 N N . VAL B 1 211 ? 3.314 1.329 8.555 1 98.62 211 VAL B N 1
ATOM 3461 C CA . VAL B 1 211 ? 2.395 2.072 9.406 1 98.62 211 VAL B CA 1
ATOM 3462 C C . VAL B 1 211 ? 3.178 2.838 10.469 1 98.62 211 VAL B C 1
ATOM 3464 O O . VAL B 1 211 ? 2.887 4.004 10.742 1 98.62 211 VAL B O 1
ATOM 3467 N N . SER B 1 212 ? 4.18 2.219 11.023 1 98.31 212 SER B N 1
ATOM 3468 C CA . SER B 1 212 ? 4.992 2.844 12.062 1 98.31 212 SER B CA 1
ATOM 3469 C C . SER B 1 212 ? 5.766 4.039 11.516 1 98.31 212 SER B C 1
ATOM 3471 O O . SER B 1 212 ? 5.871 5.074 12.172 1 98.31 212 SER B O 1
ATOM 3473 N N . VAL B 1 213 ? 6.289 3.871 10.359 1 98.25 213 VAL B N 1
ATOM 3474 C CA . VAL B 1 213 ? 6.992 4.973 9.711 1 98.25 213 VAL B CA 1
ATOM 3475 C C . VAL B 1 213 ? 6.027 6.137 9.484 1 98.25 213 VAL B C 1
ATOM 3477 O O . VAL B 1 213 ? 6.348 7.285 9.797 1 98.25 213 VAL B O 1
ATOM 3480 N N . GLY B 1 214 ? 4.84 5.848 8.984 1 97.12 214 GLY B N 1
ATOM 3481 C CA . GLY B 1 214 ? 3.836 6.879 8.766 1 97.12 214 GLY B CA 1
ATOM 3482 C C . GLY B 1 214 ? 3.447 7.609 10.031 1 97.12 214 GLY B C 1
ATOM 3483 O O . GLY B 1 214 ? 3.307 8.836 10.031 1 97.12 214 GLY B O 1
ATOM 3484 N N . LEU B 1 215 ? 3.293 6.863 11.102 1 96.25 215 LEU B N 1
ATOM 3485 C CA . LEU B 1 215 ? 2.932 7.453 12.383 1 96.25 215 LEU B CA 1
ATOM 3486 C C . LEU B 1 215 ? 4.051 8.352 12.906 1 96.25 215 LEU B C 1
ATOM 3488 O O . LEU B 1 215 ? 3.793 9.422 13.461 1 96.25 215 LEU B O 1
ATOM 3492 N N . THR B 1 216 ? 5.258 7.898 12.734 1 95.5 216 THR B N 1
ATOM 3493 C CA . THR B 1 216 ? 6.406 8.672 13.188 1 95.5 216 THR B CA 1
ATOM 3494 C C . THR B 1 216 ? 6.453 10.031 12.484 1 95.5 216 THR B C 1
ATOM 3496 O O . THR B 1 216 ? 6.723 11.055 13.117 1 95.5 216 THR B O 1
ATOM 3499 N N . VAL B 1 217 ? 6.137 10.008 11.211 1 93.81 217 VAL B N 1
ATOM 3500 C CA . VAL B 1 217 ? 6.18 11.234 10.414 1 93.81 217 VAL B CA 1
ATOM 3501 C C . VAL B 1 217 ? 5.027 12.148 10.82 1 93.81 217 VAL B C 1
ATOM 3503 O O . VAL B 1 217 ? 5.195 13.367 10.891 1 93.81 217 VAL B O 1
ATOM 3506 N N . LEU B 1 218 ? 3.924 11.586 11.141 1 91.38 218 LEU B N 1
ATOM 3507 C CA . LEU B 1 218 ? 2.697 12.32 11.414 1 91.38 218 LEU B CA 1
ATOM 3508 C C . LEU B 1 218 ? 2.76 12.984 12.789 1 91.38 218 LEU B C 1
ATOM 3510 O O . LEU B 1 218 ? 2.311 14.117 12.961 1 91.38 218 LEU B O 1
ATOM 3514 N N . LEU B 1 219 ? 3.297 12.336 13.766 1 89.75 219 LEU B N 1
ATOM 3515 C CA . LEU B 1 219 ? 3.252 12.797 15.148 1 89.75 219 LEU B CA 1
ATOM 3516 C C . LEU B 1 219 ? 4.277 13.898 15.383 1 89.75 219 LEU B C 1
ATOM 3518 O O . LEU B 1 219 ? 5.387 13.852 14.836 1 89.75 219 LEU B O 1
ATOM 3522 N N . PRO B 1 220 ? 3.836 14.859 16.172 1 83 220 PRO B N 1
ATOM 3523 C CA . PRO B 1 220 ? 4.73 15.984 16.422 1 83 220 PRO B CA 1
ATOM 3524 C C . PRO B 1 220 ? 5.945 15.602 17.266 1 83 220 PRO B C 1
ATOM 3526 O O . PRO B 1 220 ? 5.895 14.617 18.016 1 83 220 PRO B O 1
ATOM 3529 N N . ARG B 1 221 ? 6.977 16.391 17.078 1 76.06 221 ARG B N 1
ATOM 3530 C CA . ARG B 1 221 ? 8.164 16.203 17.891 1 76.06 221 ARG B CA 1
ATOM 3531 C C . ARG B 1 221 ? 7.883 16.578 19.344 1 76.06 221 ARG B C 1
ATOM 3533 O O . ARG B 1 221 ? 7.078 17.469 19.625 1 76.06 221 ARG B O 1
ATOM 3540 N N . THR B 1 222 ? 8.242 15.781 20.281 1 59.53 222 THR B N 1
ATOM 3541 C CA . THR B 1 222 ? 8.133 16.156 21.688 1 59.53 222 THR B CA 1
ATOM 3542 C C . THR B 1 222 ? 9.211 17.156 22.062 1 59.53 222 THR B C 1
ATOM 3544 O O . THR B 1 222 ? 10.305 17.172 21.484 1 59.53 222 THR B O 1
#

Sequence (444 aa):
MAPKRNWSYGGGPFPATVFAHLVAVALITLVLVWLLHFREGLAFKSDNKAKIFNIHPLLMLLGFVLISGEATMTYKTVPSIRKRQKLFHLLLHLIALIAGIIGIYAVFKFHNELRIPNMYSLHSWLGMSTICLFGLQWLFSFFSFWYPRAQPSARARLAPWHAVLGMVIFFMAILSAETGLVEKFIFLGLRTSQEALIVNFTGLLILLFAVSVGLTVLLPRTMAPKRNWSYGGGPFPATVFAHLVAVALITLVLVWLLHFREGLAFKSDNKAKIFNIHPLLMLLGFVLISGEATMTYKTVPSIRKRQKLFHLLLHLIALIAGIIGIYAVFKFHNELRIPNMYSLHSWLGMSTICLFGLQWLFSFFSFWYPRAQPSARARLAPWHAVLGMVIFFMAILSAETGLVEKFIFLGLRTSQEALIVNFTGLLILLFAVSVGLTVLLPRT

InterPro domains:
  IPR006593 Cytochrome b561/ferric reductase, transmembrane domain [PF03188] (55-187)
  IPR006593 Cytochrome b561/ferric reductase, transmembrane domain [PS50939] (19-218)
  IPR006593 Cytochrome b561/ferric reductase, transmembrane domain [SM00665] (55-181)
  IPR043205 Cytochrome b561/Cytochrome b reductase 1-like [PTHR10106] (13-220)

Nearest PDB structures (foldseek):
  4o79-assembly1_A  TM=9.894E-01  e=3.272E-16  Arabidopsis thaliana
  5zle-assembly1_A  TM=9.518E-01  e=6.227E-12  Homo sapiens
  6m3q-assembly1_F  TM=2.391E-01  e=8.057E+00  Mus musculus
  4o79-assembly1_A  TM=9.894E-01  e=5.509E-16  Arabidopsis thaliana
  5zle-assembly1_A  TM=9.517E-01  e=8.228E-12  Homo sapiens